Protein AF-0000000086115593 (afdb_homodimer)

Structure (mmCIF, N/CA/C/O backbone):
data_AF-0000000086115593-model_v1
#
loop_
_entity.id
_entity.type
_entity.pdbx_description
1 polymer 'C2 domain-containing protein'
#
loop_
_atom_site.group_PDB
_atom_site.id
_atom_site.type_symbol
_atom_site.label_atom_id
_atom_site.label_alt_id
_atom_site.label_comp_id
_atom_site.label_asym_id
_atom_site.label_entity_id
_atom_site.label_seq_id
_atom_site.pdbx_PDB_ins_code
_atom_site.Cartn_x
_atom_site.Cartn_y
_atom_site.Cartn_z
_atom_site.occupancy
_atom_site.B_iso_or_equiv
_atom_site.auth_seq_id
_atom_site.auth_comp_id
_atom_site.auth_asym_id
_atom_site.auth_atom_id
_atom_site.pdbx_PDB_model_num
ATOM 1 N N . MET A 1 1 ? -18.922 -6.711 40.844 1 23.38 1 MET A N 1
ATOM 2 C CA . MET A 1 1 ? -17.703 -7.141 40.188 1 23.38 1 MET A CA 1
ATOM 3 C C . MET A 1 1 ? -17.812 -6.977 38.688 1 23.38 1 MET A C 1
ATOM 5 O O . MET A 1 1 ? -18.375 -7.836 38 1 23.38 1 MET A O 1
ATOM 9 N N . ALA A 1 2 ? -18.094 -5.832 38.062 1 24.95 2 ALA A N 1
ATOM 10 C CA . ALA A 1 2 ? -18.672 -5.172 36.875 1 24.95 2 ALA A CA 1
ATOM 11 C C . ALA A 1 2 ? -17.828 -5.418 35.625 1 24.95 2 ALA A C 1
ATOM 13 O O . ALA A 1 2 ? -16.594 -5.395 35.719 1 24.95 2 ALA A O 1
ATOM 14 N N . GLU A 1 3 ? -18.312 -6.266 34.594 1 24.48 3 GLU A N 1
ATOM 15 C CA . GLU A 1 3 ? -18.016 -6.816 33.281 1 24.48 3 GLU A CA 1
ATOM 16 C C . GLU A 1 3 ? -17.469 -5.742 32.344 1 24.48 3 GLU A C 1
ATOM 18 O O . GLU A 1 3 ? -18.234 -4.938 31.797 1 24.48 3 GLU A O 1
ATOM 23 N N . ASN A 1 4 ? -16.422 -5.008 32.625 1 25.12 4 ASN A N 1
ATOM 24 C CA . ASN A 1 4 ? -15.68 -3.961 31.922 1 25.12 4 ASN A CA 1
ATOM 25 C C . ASN A 1 4 ? -15.227 -4.422 30.547 1 25.12 4 ASN A C 1
ATOM 27 O O . ASN A 1 4 ? -14.055 -4.73 30.344 1 25.12 4 ASN A O 1
ATOM 31 N N . GLY A 1 5 ? -15.742 -5.48 29.891 1 25.17 5 GLY A N 1
ATOM 32 C CA . GLY A 1 5 ? -15.344 -6.129 28.656 1 25.17 5 GLY A CA 1
ATOM 33 C C . GLY A 1 5 ? -15.234 -5.172 27.484 1 25.17 5 GLY A C 1
ATOM 34 O O . GLY A 1 5 ? -16.141 -5.098 26.641 1 25.17 5 GLY A O 1
ATOM 35 N N . LYS A 1 6 ? -14.867 -3.877 27.625 1 27.12 6 LYS A N 1
ATOM 36 C CA . LYS A 1 6 ? -14.742 -2.869 26.578 1 27.12 6 LYS A CA 1
ATOM 37 C C . LYS A 1 6 ? -13.984 -3.418 25.375 1 27.12 6 LYS A C 1
ATOM 39 O O . LYS A 1 6 ? -12.805 -3.75 25.484 1 27.12 6 LYS A O 1
ATOM 44 N N . LEU A 1 7 ? -14.531 -4.246 24.469 1 27.72 7 LEU A N 1
ATOM 45 C CA . LEU A 1 7 ? -14.188 -4.801 23.156 1 27.72 7 LEU A CA 1
ATOM 46 C C . LEU A 1 7 ? -13.422 -3.781 22.328 1 27.72 7 LEU A C 1
ATOM 48 O O . LEU A 1 7 ? -13.938 -2.701 22.031 1 27.72 7 LEU A O 1
ATOM 52 N N . LEU A 1 8 ? -12.227 -3.355 22.562 1 30.06 8 LEU A N 1
ATOM 53 C CA . LEU A 1 8 ? -11.211 -2.637 21.812 1 30.06 8 LEU A CA 1
ATOM 54 C C . LEU A 1 8 ? -11.336 -2.916 20.312 1 30.06 8 LEU A C 1
ATOM 56 O O . LEU A 1 8 ? -10.93 -3.979 19.844 1 30.06 8 LEU A O 1
ATOM 60 N N . GLY A 1 9 ? -12.383 -2.93 19.609 1 33.75 9 GLY A N 1
ATOM 61 C CA . GLY A 1 9 ? -12.734 -3.033 18.203 1 33.75 9 GLY A CA 1
ATOM 62 C C . GLY A 1 9 ? -11.719 -2.373 17.281 1 33.75 9 GLY A C 1
ATOM 63 O O . GLY A 1 9 ? -10.898 -1.568 17.719 1 33.75 9 GLY A O 1
ATOM 64 N N . SER A 1 10 ? -11.141 -2.988 16.156 1 38.97 10 SER A N 1
ATOM 65 C CA . SER A 1 10 ? -10.391 -2.365 15.07 1 38.97 10 SER A CA 1
ATOM 66 C C . SER A 1 10 ? -10.703 -0.875 14.969 1 38.97 10 SER A C 1
ATOM 68 O O . SER A 1 10 ? -11.875 -0.477 15.008 1 38.97 10 SER A O 1
ATOM 70 N N . SER A 1 11 ? -10.094 0.043 15.57 1 45.59 11 SER A N 1
ATOM 71 C CA . SER A 1 11 ? -10.297 1.48 15.414 1 45.59 11 SER A CA 1
ATOM 72 C C . SER A 1 11 ? -11.047 1.802 14.133 1 45.59 11 SER A C 1
ATOM 74 O O . SER A 1 11 ? -10.68 1.33 13.055 1 45.59 11 SER A O 1
ATOM 76 N N . SER A 1 12 ? -12.297 1.876 14.07 1 57.81 12 SER A N 1
ATOM 77 C CA . SER A 1 12 ? -13.297 2.135 13.047 1 57.81 12 SER A CA 1
ATOM 78 C C . SER A 1 12 ? -12.812 3.193 12.062 1 57.81 12 SER A C 1
ATOM 80 O O . SER A 1 12 ? -12.422 4.289 12.461 1 57.81 12 SER A O 1
ATOM 82 N N . GLU A 1 13 ? -11.93 2.766 11.062 1 82.38 13 GLU A N 1
ATOM 83 C CA . GLU A 1 13 ? -11.594 3.6 9.914 1 82.38 13 GLU A CA 1
ATOM 84 C C . GLU A 1 13 ? -12.844 4.148 9.242 1 82.38 13 GLU A C 1
ATOM 86 O O . GLU A 1 13 ? -13.078 3.893 8.055 1 82.38 13 GLU A O 1
ATOM 91 N N . LYS A 1 14 ? -13.586 4.879 10.148 1 88.19 14 LYS A N 1
ATOM 92 C CA . LYS A 1 14 ? -14.859 5.426 9.688 1 88.19 14 LYS A CA 1
ATOM 93 C C . LYS A 1 14 ? -14.68 6.227 8.406 1 88.19 14 LYS A C 1
ATOM 95 O O . LYS A 1 14 ? -15.523 6.164 7.504 1 88.19 14 LYS A O 1
ATOM 100 N N . TYR A 1 15 ? -13.617 6.934 8.391 1 93.81 15 TYR A N 1
ATOM 101 C CA . TYR A 1 15 ? -13.398 7.836 7.27 1 93.81 15 TYR A CA 1
ATOM 102 C C . TYR A 1 15 ? -12.297 7.312 6.348 1 93.81 15 TYR A C 1
ATOM 104 O O . TYR A 1 15 ? -11.82 8.031 5.465 1 93.81 15 TYR A O 1
ATOM 112 N N . GLY A 1 16 ? -11.891 6.082 6.59 1 96.25 16 GLY A N 1
ATOM 113 C CA . GLY A 1 16 ? -10.789 5.52 5.824 1 96.25 16 GLY A CA 1
ATOM 114 C C . GLY A 1 16 ? -9.438 5.727 6.477 1 96.25 16 GLY A C 1
ATOM 115 O O . GLY A 1 16 ? -9.359 6.133 7.637 1 96.25 16 GLY A O 1
ATOM 116 N N . ALA A 1 17 ? -8.453 5.324 5.758 1 97.31 17 ALA A N 1
ATOM 117 C CA . ALA A 1 17 ? -7.086 5.426 6.262 1 97.31 17 ALA A CA 1
ATOM 118 C C . ALA A 1 17 ? -6.098 5.676 5.129 1 97.31 17 ALA A C 1
ATOM 120 O O . ALA A 1 17 ? -6.383 5.367 3.969 1 97.31 17 ALA A O 1
ATOM 121 N N . ILE A 1 18 ? -5 6.266 5.48 1 97.88 18 ILE A N 1
ATOM 122 C CA . ILE A 1 18 ? -3.918 6.523 4.535 1 97.88 18 ILE A CA 1
ATOM 123 C C . ILE A 1 18 ? -2.658 5.785 4.977 1 97.88 18 ILE A C 1
ATOM 125 O O . ILE A 1 18 ? -2.352 5.73 6.172 1 97.88 18 ILE A O 1
ATOM 129 N N . THR A 1 19 ? -1.93 5.145 4.051 1 98 19 THR A N 1
ATOM 130 C CA . THR A 1 19 ? -0.687 4.434 4.328 1 98 19 THR A CA 1
ATOM 131 C C . THR A 1 19 ? 0.506 5.176 3.738 1 98 19 THR A C 1
ATOM 133 O O . THR A 1 19 ? 0.477 5.586 2.574 1 98 19 THR A O 1
ATOM 136 N N . ILE A 1 20 ? 1.551 5.359 4.562 1 97.88 20 ILE A N 1
ATOM 137 C CA . ILE A 1 20 ? 2.713 6.113 4.109 1 97.88 20 ILE A CA 1
ATOM 138 C C . ILE A 1 20 ? 3.99 5.445 4.613 1 97.88 20 ILE A C 1
ATOM 140 O O . ILE A 1 20 ? 3.941 4.582 5.492 1 97.88 20 ILE A O 1
ATOM 144 N N . LYS A 1 21 ? 5.078 5.723 4.012 1 96.31 21 LYS A N 1
ATOM 145 C CA . LYS A 1 21 ? 6.43 5.547 4.535 1 96.31 21 LYS A CA 1
ATOM 146 C C . LYS A 1 21 ? 7.133 6.891 4.711 1 96.31 21 LYS A C 1
ATOM 148 O O . LYS A 1 21 ? 6.98 7.789 3.877 1 96.31 21 LYS A O 1
ATOM 153 N N . ALA A 1 22 ? 7.844 7.031 5.816 1 96.69 22 ALA A N 1
ATOM 154 C CA . ALA A 1 22 ? 8.594 8.266 6.047 1 96.69 22 ALA A CA 1
ATOM 155 C C . ALA A 1 22 ? 9.914 7.984 6.746 1 96.69 22 ALA A C 1
ATOM 157 O O . ALA A 1 22 ? 9.984 7.133 7.637 1 96.69 22 ALA A O 1
ATOM 158 N N . ASP A 1 23 ? 10.984 8.688 6.273 1 95.69 23 ASP A N 1
ATOM 159 C CA . ASP A 1 23 ? 12.289 8.586 6.922 1 95.69 23 ASP A CA 1
ATOM 160 C C . ASP A 1 23 ? 13.109 9.852 6.699 1 95.69 23 ASP A C 1
ATOM 162 O O . ASP A 1 23 ? 12.82 10.641 5.801 1 95.69 23 ASP A O 1
ATOM 166 N N . TYR A 1 24 ? 14.039 10.039 7.617 1 96 24 TYR A N 1
ATOM 167 C CA . TYR A 1 24 ? 14.984 11.141 7.469 1 96 24 TYR A CA 1
ATOM 168 C C . TYR A 1 24 ? 16.312 10.648 6.895 1 96 24 TYR A C 1
ATOM 170 O O . TYR A 1 24 ? 16.875 9.672 7.391 1 96 24 TYR A O 1
ATOM 178 N N . ARG A 1 25 ? 16.641 11.32 5.871 1 92.5 25 ARG A N 1
ATOM 179 C CA . ARG A 1 25 ? 17.906 10.984 5.223 1 92.5 25 ARG A CA 1
ATOM 180 C C . ARG A 1 25 ? 19.016 11.961 5.633 1 92.5 25 ARG A C 1
ATOM 182 O O . ARG A 1 25 ? 19.172 13.016 5.016 1 92.5 25 ARG A O 1
ATOM 189 N N . LEU A 1 26 ? 19.781 11.539 6.52 1 91.62 26 LEU A N 1
ATOM 190 C CA . LEU A 1 26 ? 20.781 12.406 7.148 1 91.62 26 LEU A CA 1
ATOM 191 C C . LEU A 1 26 ? 21.781 12.922 6.121 1 91.62 26 LEU A C 1
ATOM 193 O O . LEU A 1 26 ? 22.125 14.102 6.113 1 91.62 26 LEU A O 1
ATOM 197 N N . ALA A 1 27 ? 22.188 11.977 5.293 1 90.25 27 ALA A N 1
ATOM 198 C CA . ALA A 1 27 ? 23.219 12.328 4.312 1 90.25 27 ALA A CA 1
ATOM 199 C C . ALA A 1 27 ? 22.719 13.43 3.375 1 90.25 27 ALA A C 1
ATOM 201 O O . ALA A 1 27 ? 23.5 14.289 2.953 1 90.25 27 ALA A O 1
ATOM 202 N N . GLU A 1 28 ? 21.484 13.43 3.102 1 93.25 28 GLU A N 1
ATOM 203 C CA . GLU A 1 28 ? 20.906 14.375 2.152 1 93.25 28 GLU A CA 1
ATOM 204 C C . GLU A 1 28 ? 20.188 15.516 2.875 1 93.25 28 GLU A C 1
ATOM 206 O O . GLU A 1 28 ? 19.75 16.484 2.244 1 93.25 28 GLU A O 1
ATOM 211 N N . GLN A 1 29 ? 20.141 15.391 4.148 1 93.19 29 GLN A N 1
ATOM 212 C CA . GLN A 1 29 ? 19.484 16.391 4.98 1 93.19 29 GLN A CA 1
ATOM 213 C C . GLN A 1 29 ? 18.062 16.688 4.477 1 93.19 29 GLN A C 1
ATOM 215 O O . GLN A 1 29 ? 17.719 17.844 4.234 1 93.19 29 GLN A O 1
ATOM 220 N N . LYS A 1 30 ? 17.266 15.602 4.395 1 96.81 30 LYS A N 1
ATOM 221 C CA . LYS A 1 30 ? 15.898 15.773 3.932 1 96.81 30 LYS A CA 1
ATOM 222 C C . LYS A 1 30 ? 14.969 14.75 4.57 1 96.81 30 LYS A C 1
ATOM 224 O O . LYS A 1 30 ? 15.406 13.664 4.957 1 96.81 30 LYS A O 1
ATOM 229 N N . LEU A 1 31 ? 13.75 15.141 4.707 1 96.81 31 LEU A N 1
ATOM 230 C CA . LEU A 1 31 ? 12.664 14.258 5.094 1 96.81 31 LEU A CA 1
ATOM 231 C C . LEU A 1 31 ? 11.961 13.688 3.861 1 96.81 31 LEU A C 1
ATOM 233 O O . LEU A 1 31 ? 11.492 14.438 3.006 1 96.81 31 LEU A O 1
ATOM 237 N N . ARG A 1 32 ? 12 12.383 3.797 1 96.88 32 ARG A N 1
ATOM 238 C CA . ARG A 1 32 ? 11.312 11.727 2.689 1 96.88 32 ARG A CA 1
ATOM 239 C C . ARG A 1 32 ? 9.977 11.148 3.139 1 96.88 32 ARG A C 1
ATOM 241 O O . ARG A 1 32 ? 9.906 10.438 4.141 1 96.88 32 ARG A O 1
ATOM 248 N N . VAL A 1 33 ? 8.906 11.531 2.406 1 97.88 33 VAL A N 1
ATOM 249 C CA . VAL A 1 33 ? 7.559 11.031 2.668 1 97.88 33 VAL A CA 1
ATOM 250 C C . VAL A 1 33 ? 7.012 10.344 1.423 1 97.88 33 VAL A C 1
ATOM 252 O O . VAL A 1 33 ? 6.895 10.961 0.362 1 97.88 33 VAL A O 1
ATOM 255 N N . GLU A 1 34 ? 6.723 9.078 1.515 1 97 34 GLU A N 1
ATOM 256 C CA . GLU A 1 34 ? 6.098 8.305 0.445 1 97 34 GLU A CA 1
ATOM 257 C C . GLU A 1 34 ? 4.625 8.039 0.744 1 97 34 GLU A C 1
ATOM 259 O O . GLU A 1 34 ? 4.293 7.406 1.75 1 97 34 GLU A O 1
ATOM 264 N N . ILE A 1 35 ? 3.746 8.625 -0.085 1 98.38 35 ILE A N 1
ATOM 265 C CA . ILE A 1 35 ? 2.322 8.312 0.002 1 98.38 35 ILE A CA 1
ATOM 266 C C . ILE A 1 35 ? 2.016 7.062 -0.818 1 98.38 35 ILE A C 1
ATOM 268 O O . ILE A 1 35 ? 2.125 7.074 -2.047 1 98.38 35 ILE A O 1
ATOM 272 N N . LEU A 1 36 ? 1.626 6.02 -0.13 1 97.44 36 LEU A N 1
ATOM 273 C CA . LEU A 1 36 ? 1.451 4.75 -0.823 1 97.44 36 LEU A CA 1
ATOM 274 C C . LEU A 1 36 ? 0.02 4.598 -1.328 1 97.44 36 LEU A C 1
ATOM 276 O O . LEU A 1 36 ? -0.205 4.441 -2.529 1 97.44 36 LEU A O 1
ATOM 280 N N . ASN A 1 37 ? -0.894 4.684 -0.441 1 97.44 37 ASN A N 1
ATOM 281 C CA . ASN A 1 37 ? -2.293 4.473 -0.797 1 97.44 37 ASN A CA 1
ATOM 282 C C . ASN A 1 37 ? -3.23 4.98 0.295 1 97.44 37 ASN A C 1
ATOM 284 O O . ASN A 1 37 ? -2.777 5.449 1.34 1 97.44 37 ASN A O 1
ATOM 288 N N . ALA A 1 38 ? -4.52 4.949 0.025 1 97.69 38 ALA A N 1
ATOM 289 C CA . ALA A 1 38 ? -5.602 5.074 0.996 1 97.69 38 ALA A CA 1
ATOM 290 C C . ALA A 1 38 ? -6.641 3.971 0.804 1 97.69 38 ALA A C 1
ATOM 292 O O . ALA A 1 38 ? -6.676 3.32 -0.242 1 97.69 38 ALA A O 1
ATOM 293 N N . VAL A 1 39 ? -7.402 3.799 1.9 1 95.81 39 VAL A N 1
ATOM 294 C CA . VAL A 1 39 ? -8.375 2.713 1.831 1 95.81 39 VAL A CA 1
ATOM 295 C C . VAL A 1 39 ? -9.695 3.162 2.445 1 95.81 39 VAL A C 1
ATOM 297 O O . VAL A 1 39 ? -9.711 3.92 3.42 1 95.81 39 VAL A O 1
ATOM 300 N N . ASN A 1 40 ? -10.781 2.695 1.831 1 94.94 40 ASN A N 1
ATOM 301 C CA . ASN A 1 40 ? -12.133 2.859 2.344 1 94.94 40 ASN A CA 1
ATOM 302 C C . ASN A 1 40 ? -12.492 4.332 2.531 1 94.94 40 ASN A C 1
ATOM 304 O O . ASN A 1 40 ? -13.016 4.719 3.574 1 94.94 40 ASN A O 1
ATOM 308 N N . LEU A 1 41 ? -12.133 5.105 1.539 1 95.94 41 LEU A N 1
ATOM 309 C CA . LEU A 1 41 ? -12.531 6.508 1.579 1 95.94 41 LEU A CA 1
ATOM 310 C C . LEU A 1 41 ? -14.031 6.652 1.364 1 95.94 41 LEU A C 1
ATOM 312 O O . LEU A 1 41 ? -14.68 5.75 0.829 1 95.94 41 LEU A O 1
ATOM 316 N N . LEU A 1 42 ? -14.555 7.75 1.806 1 94.75 42 LEU A N 1
ATOM 317 C CA . LEU A 1 42 ? -15.984 7.996 1.657 1 94.75 42 LEU A CA 1
ATOM 318 C C . LEU A 1 42 ? -16.328 8.344 0.213 1 94.75 42 LEU A C 1
ATOM 320 O O . LEU A 1 42 ? -15.578 9.062 -0.452 1 94.75 42 LEU A O 1
ATOM 324 N N . PRO A 1 43 ? -17.484 7.781 -0.3 1 95 43 PRO A N 1
ATOM 325 C CA . PRO A 1 43 ? -18 8.227 -1.601 1 95 43 PRO A CA 1
ATOM 326 C C . PRO A 1 43 ? -18.641 9.609 -1.54 1 95 43 PRO A C 1
ATOM 328 O O . PRO A 1 43 ? -19.781 9.742 -1.12 1 95 43 PRO A O 1
ATOM 331 N N . LEU A 1 44 ? -17.891 10.609 -2.033 1 92.62 44 LEU A N 1
ATOM 332 C CA . LEU A 1 44 ? -18.375 11.977 -1.879 1 92.62 44 LEU A CA 1
ATOM 333 C C . LEU A 1 44 ? -18.938 12.508 -3.193 1 92.62 44 LEU A C 1
ATOM 335 O O . LEU A 1 44 ? -19.375 13.664 -3.268 1 92.62 44 LEU A O 1
ATOM 339 N N . ASP A 1 45 ? -18.875 11.656 -4.215 1 89.88 45 ASP A N 1
ATOM 340 C CA . ASP A 1 45 ? -19.469 12.016 -5.5 1 89.88 45 ASP A CA 1
ATOM 341 C C . ASP A 1 45 ? -20.812 11.312 -5.703 1 89.88 45 ASP A C 1
ATOM 343 O O . ASP A 1 45 ? -21.078 10.273 -5.082 1 89.88 45 ASP A O 1
ATOM 347 N N . SER A 1 46 ? -21.531 11.805 -6.566 1 89.31 46 SER A N 1
ATOM 348 C CA . SER A 1 46 ? -22.844 11.25 -6.848 1 89.31 46 SER A CA 1
ATOM 349 C C . SER A 1 46 ? -22.75 9.867 -7.477 1 89.31 46 SER A C 1
ATOM 351 O O . SER A 1 46 ? -23.672 9.055 -7.371 1 89.31 46 SER A O 1
ATOM 353 N N . ASN A 1 47 ? -21.719 9.641 -8.156 1 89.56 47 ASN A N 1
ATOM 354 C CA . ASN A 1 47 ? -21.562 8.344 -8.812 1 89.56 47 ASN A CA 1
ATOM 355 C C . ASN A 1 47 ? -21.156 7.258 -7.82 1 89.56 47 ASN A C 1
ATOM 357 O O . ASN A 1 47 ? -20.875 6.125 -8.211 1 89.56 47 ASN A O 1
ATOM 361 N N . GLY A 1 48 ? -21.094 7.602 -6.512 1 91.62 48 GLY A N 1
ATOM 362 C CA . GLY A 1 48 ? -20.766 6.621 -5.492 1 91.62 48 GLY A CA 1
ATOM 363 C C . GLY A 1 48 ? -19.266 6.422 -5.32 1 91.62 48 GLY A C 1
ATOM 364 O O . GLY A 1 48 ? -18.828 5.398 -4.789 1 91.62 48 GLY A O 1
ATOM 365 N N . SER A 1 49 ? -18.516 7.32 -5.824 1 94.38 49 SER A N 1
ATOM 366 C CA . SER A 1 49 ? -17.062 7.27 -5.711 1 94.38 49 SER A CA 1
ATOM 367 C C . SER A 1 49 ? -16.5 8.602 -5.211 1 94.38 49 SER A C 1
ATOM 369 O O . SER A 1 49 ? -17.188 9.328 -4.48 1 94.38 49 SER A O 1
ATOM 371 N N . SER A 1 50 ? -15.234 8.828 -5.398 1 95.56 50 SER A N 1
ATOM 372 C CA . SER A 1 50 ? -14.523 10.055 -5.051 1 95.56 50 SER A CA 1
ATOM 373 C C . SER A 1 50 ? -13.352 10.297 -5.996 1 95.56 50 SER A C 1
ATOM 375 O O . SER A 1 50 ? -12.992 9.422 -6.785 1 95.56 50 SER A O 1
ATOM 377 N N . ASP A 1 51 ? -12.82 11.469 -6.031 1 97.31 51 ASP A N 1
ATOM 378 C CA . ASP A 1 51 ? -11.586 11.844 -6.719 1 97.31 51 ASP A CA 1
ATOM 379 C C . ASP A 1 51 ? -10.547 12.359 -5.727 1 97.31 51 ASP A C 1
ATOM 381 O O . ASP A 1 51 ? -10.188 13.539 -5.75 1 97.31 51 ASP A O 1
ATOM 385 N N . PRO A 1 52 ? -10.062 11.492 -4.891 1 98.25 52 PRO A N 1
ATOM 386 C CA . PRO A 1 52 ? -9.266 11.922 -3.736 1 98.25 52 PRO A CA 1
ATOM 387 C C . PRO A 1 52 ? -7.848 12.336 -4.117 1 98.25 52 PRO A C 1
ATOM 389 O O . PRO A 1 52 ? -7.25 11.75 -5.027 1 98.25 52 PRO A O 1
ATOM 392 N N . PHE A 1 53 ? -7.305 13.281 -3.438 1 98.62 53 PHE A N 1
ATOM 393 C CA . PHE A 1 53 ? -5.891 13.633 -3.408 1 98.62 53 PHE A CA 1
ATOM 394 C C . PHE A 1 53 ? -5.453 14.008 -1.996 1 98.62 53 PHE A C 1
ATOM 396 O O . PHE A 1 53 ? -6.289 14.297 -1.137 1 98.62 53 PHE A O 1
ATOM 403 N N . VAL A 1 54 ? -4.184 13.953 -1.784 1 98.69 54 VAL A N 1
ATOM 404 C CA . VAL A 1 54 ? -3.637 14.141 -0.444 1 98.69 54 VAL A CA 1
ATOM 405 C C . VAL A 1 54 ? -2.742 15.375 -0.42 1 98.69 54 VAL A C 1
ATOM 407 O O . VAL A 1 54 ? -1.824 15.5 -1.233 1 98.69 54 VAL A O 1
ATOM 410 N N . LEU A 1 55 ? -3.055 16.234 0.466 1 98.25 55 LEU A N 1
ATOM 411 C CA . LEU A 1 55 ? -2.146 17.328 0.77 1 98.25 55 LEU A CA 1
ATOM 412 C C . LEU A 1 55 ? -1.176 16.953 1.881 1 98.25 55 LEU A C 1
ATOM 414 O O . LEU A 1 55 ? -1.583 16.375 2.896 1 98.25 55 LEU A O 1
ATOM 418 N N . VAL A 1 56 ? 0.074 17.25 1.697 1 98.56 56 VAL A N 1
ATOM 419 C CA . VAL A 1 56 ? 1.132 16.922 2.645 1 98.56 56 VAL A CA 1
ATOM 420 C C . VAL A 1 56 ? 1.771 18.188 3.184 1 98.56 56 VAL A C 1
ATOM 422 O O . VAL A 1 56 ? 2.359 18.969 2.424 1 98.56 56 VAL A O 1
ATOM 425 N N . ASN A 1 57 ? 1.649 18.359 4.465 1 97.56 57 ASN A N 1
ATOM 426 C CA . ASN A 1 57 ? 2.213 19.531 5.133 1 97.56 57 ASN A CA 1
ATOM 427 C C . ASN A 1 57 ? 3.105 19.125 6.305 1 97.56 57 ASN A C 1
ATOM 429 O O . ASN A 1 57 ? 2.896 18.078 6.922 1 97.56 57 ASN A O 1
ATOM 433 N N . LEU A 1 58 ? 4.066 19.938 6.527 1 97.75 58 LEU A N 1
ATOM 434 C CA . LEU A 1 58 ? 4.82 19.844 7.773 1 97.75 58 LEU A CA 1
ATOM 435 C C . LEU A 1 58 ? 4.363 20.906 8.766 1 97.75 58 LEU A C 1
ATOM 437 O O . LEU A 1 58 ? 4.18 22.062 8.406 1 97.75 58 LEU A O 1
ATOM 441 N N . GLU A 1 59 ? 4.125 20.438 9.914 1 94.94 59 GLU A N 1
ATOM 442 C CA . GLU A 1 59 ? 3.641 21.312 10.977 1 94.94 59 GLU A CA 1
ATOM 443 C C . GLU A 1 59 ? 4.477 21.156 12.242 1 94.94 59 GLU A C 1
ATOM 445 O O . GLU A 1 59 ? 5.055 20.094 12.484 1 94.94 59 GLU A O 1
ATOM 450 N N . PRO A 1 60 ? 4.586 22.219 13.086 1 94.81 60 PRO A N 1
ATOM 451 C CA . PRO A 1 60 ? 3.934 23.516 12.914 1 94.81 60 PRO A CA 1
ATOM 452 C C . PRO A 1 60 ? 4.703 24.438 11.977 1 94.81 60 PRO A C 1
ATOM 454 O O . PRO A 1 60 ? 5.898 24.234 11.75 1 94.81 60 PRO A O 1
ATOM 457 N N . LYS A 1 61 ? 4.07 25.453 11.492 1 92.81 61 LYS A N 1
ATOM 458 C CA . LYS A 1 61 ? 4.668 26.328 10.484 1 92.81 61 LYS A CA 1
ATOM 459 C C . LYS A 1 61 ? 5.859 27.078 11.055 1 92.81 61 LYS A C 1
ATOM 461 O O . LYS A 1 61 ? 6.82 27.359 10.336 1 92.81 61 LYS A O 1
ATOM 466 N N . HIS A 1 62 ? 5.855 27.375 12.344 1 92.69 62 HIS A N 1
ATOM 467 C CA . HIS A 1 62 ? 6.984 28.125 12.891 1 92.69 62 HIS A CA 1
ATOM 468 C C . HIS A 1 62 ? 8.242 27.266 12.922 1 92.69 62 HIS A C 1
ATOM 470 O O . HIS A 1 62 ? 9.359 27.797 12.867 1 92.69 62 HIS A O 1
ATOM 476 N N . THR A 1 63 ? 8.086 25.969 13.07 1 95.19 63 THR A N 1
ATOM 477 C CA . THR A 1 63 ? 9.211 25.047 13.008 1 95.19 63 THR A CA 1
ATOM 478 C C . THR A 1 63 ? 9.641 24.812 11.562 1 95.19 63 THR A C 1
ATOM 480 O O . THR A 1 63 ? 10.82 24.594 11.289 1 95.19 63 THR A O 1
ATOM 483 N N . PHE A 1 64 ? 8.617 24.953 10.633 1 96.56 64 PHE A N 1
ATOM 484 C CA . PHE A 1 64 ? 8.867 24.719 9.219 1 96.56 64 PHE A CA 1
ATOM 485 C C . PHE A 1 64 ? 8.43 25.922 8.383 1 96.56 64 PHE A C 1
ATOM 487 O O . PHE A 1 64 ? 7.633 25.781 7.453 1 96.56 64 PHE A O 1
ATOM 494 N N . PRO A 1 65 ? 9.008 27.078 8.602 1 93.19 65 PRO A N 1
ATOM 495 C CA . PRO A 1 65 ? 8.5 28.312 7.996 1 93.19 65 PRO A CA 1
ATOM 496 C C . PRO A 1 65 ? 8.68 28.344 6.48 1 93.19 65 PRO A C 1
ATOM 498 O O . PRO A 1 65 ? 7.852 28.922 5.766 1 93.19 65 PRO A O 1
ATOM 501 N N . ALA A 1 66 ? 9.648 27.719 5.871 1 93.25 66 ALA A N 1
ATOM 502 C CA . ALA A 1 66 ? 9.93 27.828 4.445 1 93.25 66 ALA A CA 1
ATOM 503 C C . ALA A 1 66 ? 9.523 26.562 3.703 1 93.25 66 ALA A C 1
ATOM 505 O O . ALA A 1 66 ? 9.93 26.344 2.559 1 93.25 66 ALA A O 1
ATOM 506 N N . VAL A 1 67 ? 8.664 25.797 4.324 1 95.81 67 VAL A N 1
ATOM 507 C CA . VAL A 1 67 ? 8.32 24.531 3.684 1 95.81 67 VAL A CA 1
ATOM 508 C C . VAL A 1 67 ? 6.914 24.609 3.094 1 95.81 67 VAL A C 1
ATOM 510 O O . VAL A 1 67 ? 5.941 24.812 3.822 1 95.81 67 VAL A O 1
ATOM 513 N N . GLU A 1 68 ? 6.84 24.469 1.803 1 95.94 68 GLU A N 1
ATOM 514 C CA . GLU A 1 68 ? 5.559 24.5 1.104 1 95.94 68 GLU A CA 1
ATOM 515 C C . GLU A 1 68 ? 4.871 23.141 1.151 1 95.94 68 GLU A C 1
ATOM 517 O O . GLU A 1 68 ? 5.539 22.109 1.142 1 95.94 68 GLU A O 1
ATOM 522 N N . ALA A 1 69 ? 3.539 23.234 1.119 1 95.75 69 ALA A N 1
ATOM 523 C CA . ALA A 1 69 ? 2.744 22 1.048 1 95.75 69 ALA A CA 1
ATOM 524 C C . ALA A 1 69 ? 2.936 21.312 -0.293 1 95.75 69 ALA A C 1
ATOM 526 O O . ALA A 1 69 ? 3.215 21.953 -1.305 1 95.75 69 ALA A O 1
ATOM 527 N N . ARG A 1 70 ? 2.844 20 -0.298 1 98.12 70 ARG A N 1
ATOM 528 C CA . ARG A 1 70 ? 2.875 19.188 -1.503 1 98.12 70 ARG A CA 1
ATOM 529 C C . ARG A 1 70 ? 1.562 18.422 -1.687 1 98.12 70 ARG A C 1
ATOM 531 O O . ARG A 1 70 ? 0.833 18.203 -0.72 1 98.12 70 ARG A O 1
ATOM 538 N N . SER A 1 71 ? 1.25 18.125 -2.893 1 98.25 71 SER A N 1
ATOM 539 C CA . SER A 1 71 ? 0.004 17.422 -3.166 1 98.25 71 SER A CA 1
ATOM 540 C C . SER A 1 71 ? 0.235 16.234 -4.086 1 98.25 71 SER A C 1
ATOM 542 O O . SER A 1 71 ? 1.026 16.312 -5.027 1 98.25 71 SER A O 1
ATOM 544 N N . THR A 1 72 ? -0.483 15.141 -3.852 1 98.44 72 THR A N 1
ATOM 545 C CA . THR A 1 72 ? -0.49 14.023 -4.789 1 98.44 72 THR A CA 1
ATOM 546 C C . THR A 1 72 ? -1.351 14.352 -6.008 1 98.44 72 THR A C 1
ATOM 548 O O . THR A 1 72 ? -2.061 15.359 -6.023 1 98.44 72 THR A O 1
ATOM 551 N N . GLN A 1 73 ? -1.231 13.5 -6.977 1 97.94 73 GLN A N 1
ATOM 552 C CA . GLN A 1 73 ? -2.18 13.539 -8.086 1 97.94 73 GLN A CA 1
ATOM 553 C C . GLN A 1 73 ? -3.592 13.211 -7.609 1 97.94 73 GLN A C 1
ATOM 555 O O . GLN A 1 73 ? -3.771 12.523 -6.605 1 97.94 73 GLN A O 1
ATOM 560 N N . ILE A 1 74 ? -4.504 13.711 -8.375 1 97.75 74 ILE A N 1
ATOM 561 C CA . ILE A 1 74 ? -5.906 13.375 -8.148 1 97.75 74 ILE A CA 1
ATOM 562 C C . ILE A 1 74 ? -6.199 11.977 -8.711 1 97.75 74 ILE A C 1
ATOM 564 O O . ILE A 1 74 ? -5.867 11.688 -9.859 1 97.75 74 ILE A O 1
ATOM 568 N N . LYS A 1 75 ? -6.715 11.102 -7.902 1 97.69 75 LYS A N 1
ATOM 569 C CA . LYS A 1 75 ? -7.129 9.781 -8.375 1 97.69 75 LYS A CA 1
ATOM 570 C C . LYS A 1 75 ? -8.625 9.758 -8.695 1 97.69 75 LYS A C 1
ATOM 572 O O . LYS A 1 75 ? -9.453 9.781 -7.785 1 97.69 75 LYS A O 1
ATOM 577 N N . LYS A 1 76 ? -8.914 9.664 -9.953 1 95.88 76 LYS A N 1
ATOM 578 C CA . LYS A 1 76 ? -10.305 9.805 -10.398 1 95.88 76 LYS A CA 1
ATOM 579 C C . LYS A 1 76 ? -11.117 8.562 -10.055 1 95.88 76 LYS A C 1
ATOM 581 O O . LYS A 1 76 ? -10.68 7.438 -10.289 1 95.88 76 LYS A O 1
ATOM 586 N N . ASN A 1 77 ? -12.289 8.773 -9.477 1 95.38 77 ASN A N 1
ATOM 587 C CA . ASN A 1 77 ? -13.281 7.738 -9.203 1 95.38 77 ASN A CA 1
ATOM 588 C C . ASN A 1 77 ? -12.672 6.574 -8.422 1 95.38 77 ASN A C 1
ATOM 590 O O . ASN A 1 77 ? -12.805 5.414 -8.82 1 95.38 77 ASN A O 1
ATOM 594 N N . GLU A 1 78 ? -12.016 6.977 -7.301 1 94.88 78 GLU A N 1
ATOM 595 C CA . GLU A 1 78 ? -11.312 5.969 -6.516 1 94.88 78 GLU A CA 1
ATOM 596 C C . GLU A 1 78 ? -11.625 6.109 -5.027 1 94.88 78 GLU A C 1
ATOM 598 O O . GLU A 1 78 ? -11.508 7.199 -4.465 1 94.88 78 GLU A O 1
ATOM 603 N N . LEU A 1 79 ? -11.992 4.965 -4.41 1 95.19 79 LEU A N 1
ATOM 604 C CA . LEU A 1 79 ? -12.18 4.961 -2.963 1 95.19 79 LEU A CA 1
ATOM 605 C C . LEU A 1 79 ? -11 4.285 -2.268 1 95.19 79 LEU A C 1
ATOM 607 O O . LEU A 1 79 ? -10.875 4.359 -1.043 1 95.19 79 LEU A O 1
ATOM 611 N N . ASN A 1 80 ? -10.156 3.547 -2.992 1 95.56 80 ASN A N 1
ATOM 612 C CA . ASN A 1 80 ? -8.922 2.902 -2.551 1 95.56 80 ASN A CA 1
ATOM 613 C C . ASN A 1 80 ? -7.742 3.275 -3.443 1 95.56 80 ASN A C 1
ATOM 615 O O . ASN A 1 80 ? -7.098 2.402 -4.023 1 95.56 80 ASN A O 1
ATOM 619 N N . PRO A 1 81 ? -7.422 4.539 -3.482 1 97.25 81 PRO A N 1
ATOM 620 C CA . PRO A 1 81 ? -6.418 5.004 -4.441 1 97.25 81 PRO A CA 1
ATOM 621 C C . PRO A 1 81 ? -5.016 4.492 -4.121 1 97.25 81 PRO A C 1
ATOM 623 O O . PRO A 1 81 ? -4.652 4.371 -2.949 1 97.25 81 PRO A O 1
ATOM 626 N N . LEU A 1 82 ? -4.266 4.223 -5.164 1 96.88 82 LEU A N 1
ATOM 627 C CA . LEU A 1 82 ? -2.822 4.023 -5.102 1 96.88 82 LEU A CA 1
ATOM 628 C C . LEU A 1 82 ? -2.082 5.262 -5.598 1 96.88 82 LEU A C 1
ATOM 630 O O . LEU A 1 82 ? -2.246 5.672 -6.75 1 96.88 82 LEU A O 1
ATOM 634 N N . TYR A 1 83 ? -1.316 5.875 -4.805 1 97.31 83 TYR A N 1
ATOM 635 C CA . TYR A 1 83 ? -0.63 7.098 -5.211 1 97.31 83 TYR A CA 1
ATOM 636 C C . TYR A 1 83 ? 0.795 6.801 -5.66 1 97.31 83 TYR A C 1
ATOM 638 O O . TYR A 1 83 ? 1.206 7.207 -6.75 1 97.31 83 TYR A O 1
ATOM 646 N N . ASP A 1 84 ? 1.449 6.027 -4.742 1 95.38 84 ASP A N 1
ATOM 647 C CA . ASP A 1 84 ? 2.852 5.719 -4.996 1 95.38 84 ASP A CA 1
ATOM 648 C C . ASP A 1 84 ? 3.637 6.98 -5.352 1 95.38 84 ASP A C 1
ATOM 650 O O . ASP A 1 84 ? 4.328 7.02 -6.371 1 95.38 84 ASP A O 1
ATOM 654 N N . GLU A 1 85 ? 3.537 7.98 -4.621 1 97.12 85 GLU A N 1
ATOM 655 C CA . GLU A 1 85 ? 4.215 9.258 -4.844 1 97.12 85 GLU A CA 1
ATOM 656 C C . GLU A 1 85 ? 5.137 9.594 -3.676 1 97.12 85 GLU A C 1
ATOM 658 O O . GLU A 1 85 ? 4.789 9.367 -2.516 1 97.12 85 GLU A O 1
ATOM 663 N N . THR A 1 86 ? 6.262 10.156 -4.016 1 96.81 86 THR A N 1
ATOM 664 C CA . THR A 1 86 ? 7.289 10.469 -3.031 1 96.81 86 THR A CA 1
ATOM 665 C C . THR A 1 86 ? 7.59 11.969 -3.016 1 96.81 86 THR A C 1
ATOM 667 O O . THR A 1 86 ? 7.688 12.594 -4.07 1 96.81 86 THR A O 1
ATOM 670 N N . PHE A 1 87 ? 7.719 12.508 -1.835 1 98 87 PHE A N 1
ATOM 671 C CA . PHE A 1 87 ? 8.031 13.914 -1.635 1 98 87 PHE A CA 1
ATOM 672 C C . PHE A 1 87 ? 9.242 14.07 -0.723 1 98 87 PHE A C 1
ATOM 674 O O . PHE A 1 87 ? 9.328 13.43 0.322 1 98 87 PHE A O 1
ATOM 681 N N . ASP A 1 88 ? 10.094 14.914 -1.13 1 97.31 88 ASP A N 1
ATOM 682 C CA . ASP A 1 88 ? 11.258 15.258 -0.316 1 97.31 88 ASP A CA 1
ATOM 683 C C . ASP A 1 88 ? 11.141 16.688 0.227 1 97.31 88 ASP A C 1
ATOM 685 O O . ASP A 1 88 ? 10.875 17.625 -0.527 1 97.31 88 ASP A O 1
ATOM 689 N N . PHE A 1 89 ? 11.336 16.781 1.476 1 98.19 89 PHE A N 1
ATOM 690 C CA . PHE A 1 89 ? 11.359 18.094 2.121 1 98.19 89 PHE A CA 1
ATOM 691 C C . PHE A 1 89 ? 12.75 18.406 2.646 1 98.19 89 PHE A C 1
ATOM 693 O O . PHE A 1 89 ? 13.32 17.641 3.42 1 98.19 89 PHE A O 1
ATOM 700 N N . LEU A 1 90 ? 13.18 19.547 2.221 1 97.5 90 LEU A N 1
ATOM 701 C CA . LEU A 1 90 ? 14.5 19.984 2.672 1 97.5 90 LEU A CA 1
ATOM 702 C C . LEU A 1 90 ? 14.422 20.641 4.043 1 97.5 90 LEU A C 1
ATOM 704 O O . LEU A 1 90 ? 14.242 21.859 4.141 1 97.5 90 LEU A O 1
ATOM 708 N N . VAL A 1 91 ? 14.578 19.859 5.094 1 97.56 91 VAL A N 1
ATOM 709 C CA . VAL A 1 91 ? 14.484 20.328 6.473 1 97.56 91 VAL A CA 1
ATOM 710 C C . VAL A 1 91 ? 15.609 19.719 7.305 1 97.56 91 VAL A C 1
ATOM 712 O O . VAL A 1 91 ? 16.156 18.672 6.949 1 97.56 91 VAL A O 1
ATOM 715 N N . THR A 1 92 ? 15.922 20.328 8.383 1 95.69 92 THR A N 1
ATOM 716 C CA . THR A 1 92 ? 17.031 19.875 9.211 1 95.69 92 THR A CA 1
ATOM 717 C C . THR A 1 92 ? 16.562 18.812 10.211 1 95.69 92 THR A C 1
ATOM 719 O O . THR A 1 92 ? 15.383 18.734 10.523 1 95.69 92 THR A O 1
ATOM 722 N N . ARG A 1 93 ? 17.547 18.109 10.648 1 95.06 93 ARG A N 1
ATOM 723 C CA . ARG A 1 93 ? 17.297 17.109 11.688 1 95.06 93 ARG A CA 1
ATOM 724 C C . ARG A 1 93 ? 16.719 17.766 12.938 1 95.06 93 ARG A C 1
ATOM 726 O O . ARG A 1 93 ? 15.812 17.219 13.57 1 95.06 93 A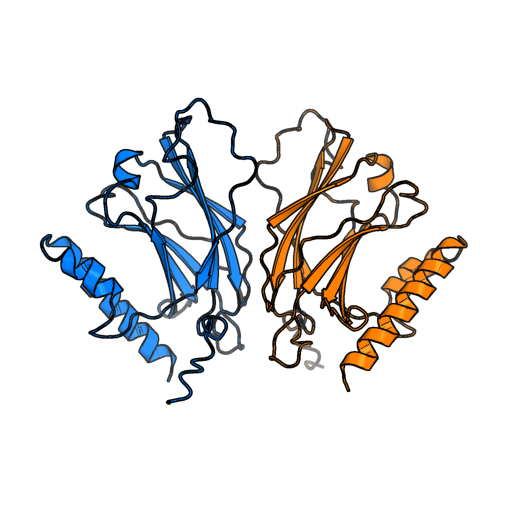RG A O 1
ATOM 733 N N . ASP A 1 94 ? 17.219 18.906 13.289 1 95.25 94 ASP A N 1
ATOM 734 C CA . ASP A 1 94 ? 16.734 19.625 14.469 1 95.25 94 ASP A CA 1
ATOM 735 C C . ASP A 1 94 ? 15.266 20 14.328 1 95.25 94 ASP A C 1
ATOM 737 O O . ASP A 1 94 ? 14.508 19.938 15.297 1 95.25 94 ASP A O 1
ATOM 741 N N . GLN A 1 95 ? 14.875 20.438 13.203 1 96.69 95 GLN A N 1
ATOM 742 C CA . GLN A 1 95 ? 13.469 20.734 12.953 1 96.69 95 GLN A CA 1
ATOM 743 C C . GLN A 1 95 ? 12.594 19.5 13.164 1 96.69 95 GLN A C 1
ATOM 745 O O . GLN A 1 95 ? 11.531 19.594 13.781 1 96.69 95 GLN A O 1
ATOM 750 N N . CYS A 1 96 ? 13.078 18.406 12.672 1 96.56 96 CYS A N 1
ATOM 751 C CA . CYS A 1 96 ? 12.32 17.156 12.773 1 96.56 96 CYS A CA 1
ATOM 752 C C . CYS A 1 96 ? 12.227 16.688 14.219 1 96.56 96 CYS A C 1
ATOM 754 O O . CYS A 1 96 ? 11.234 16.062 14.609 1 96.56 96 CYS A O 1
ATOM 756 N N . ARG A 1 97 ? 13.117 17.031 14.984 1 94.88 97 ARG A N 1
ATOM 757 C CA . ARG A 1 97 ? 13.156 16.578 16.375 1 94.88 97 ARG A CA 1
ATOM 758 C C . ARG A 1 97 ? 12.438 17.562 17.297 1 94.88 97 ARG A C 1
ATOM 760 O O . ARG A 1 97 ? 12.258 17.281 18.484 1 94.88 97 ARG A O 1
ATOM 767 N N . ALA A 1 98 ? 12.055 18.641 16.734 1 94.56 98 ALA A N 1
ATOM 768 C CA . ALA A 1 98 ? 11.367 19.641 17.547 1 94.56 98 ALA A CA 1
ATOM 769 C C . ALA A 1 98 ? 10.055 19.094 18.109 1 94.56 98 ALA A C 1
ATOM 771 O O . ALA A 1 98 ? 9.352 18.344 17.422 1 94.56 98 ALA A O 1
ATOM 772 N N . PRO A 1 99 ? 9.789 19.469 19.328 1 91.81 99 PRO A N 1
ATOM 773 C CA . PRO A 1 99 ? 8.523 19.016 19.906 1 91.81 99 PRO A CA 1
ATOM 774 C C . PRO A 1 99 ? 7.316 19.391 19.047 1 91.81 99 PRO A C 1
ATOM 776 O O . PRO A 1 99 ? 7.191 20.547 18.625 1 91.81 99 PRO A O 1
ATOM 779 N N . GLY A 1 100 ? 6.48 18.406 18.781 1 92.69 100 GLY A N 1
ATOM 780 C CA . GLY A 1 100 ? 5.246 18.656 18.062 1 92.69 100 GLY A CA 1
ATOM 781 C C . GLY A 1 100 ? 5.414 18.578 16.547 1 92.69 100 GLY A C 1
ATOM 782 O O . GLY A 1 100 ? 4.434 18.641 15.805 1 92.69 100 GLY A O 1
ATOM 783 N N . ALA A 1 101 ? 6.66 18.469 16.094 1 95.69 101 ALA A N 1
ATOM 784 C CA . ALA A 1 101 ? 6.887 18.359 14.648 1 95.69 101 ALA A CA 1
ATOM 785 C C . ALA A 1 101 ? 6.176 17.141 14.078 1 95.69 101 ALA A C 1
ATOM 787 O O . ALA A 1 101 ? 6.266 16.047 14.633 1 95.69 101 ALA A O 1
ATOM 788 N N . CYS A 1 102 ? 5.434 17.391 12.977 1 96.75 102 CYS A N 1
ATOM 789 C CA . CYS A 1 102 ? 4.668 16.281 12.43 1 96.75 102 CYS A CA 1
ATOM 790 C C . CYS A 1 102 ? 4.359 16.5 10.953 1 96.75 102 CYS A C 1
ATOM 792 O O . CYS A 1 102 ? 4.504 17.625 10.445 1 96.75 102 CYS A O 1
ATOM 794 N N . ILE A 1 103 ? 4.082 15.445 10.305 1 97.75 103 ILE A N 1
ATOM 795 C CA . ILE A 1 103 ? 3.473 15.469 8.977 1 97.75 103 ILE A CA 1
ATOM 796 C C . ILE A 1 103 ? 1.954 15.547 9.109 1 97.75 103 ILE A C 1
ATOM 798 O O . ILE A 1 103 ? 1.341 14.75 9.82 1 97.75 103 ILE A O 1
ATOM 802 N N . LEU A 1 104 ? 1.372 16.5 8.539 1 97 104 LEU A N 1
ATOM 803 C CA . LEU A 1 104 ? -0.079 16.594 8.43 1 97 104 LEU A CA 1
ATOM 804 C C . LEU A 1 104 ? -0.551 16.172 7.043 1 97 104 LEU A C 1
ATOM 806 O O . LEU A 1 104 ? -0.16 16.766 6.039 1 97 104 LEU A O 1
ATOM 810 N N . LEU A 1 105 ? -1.355 15.156 7.031 1 98 105 LEU A N 1
ATOM 811 C CA . LEU A 1 105 ? -1.96 14.672 5.793 1 98 105 LEU A CA 1
ATOM 812 C C . LEU A 1 105 ? -3.443 15.023 5.742 1 98 105 LEU A C 1
ATOM 814 O O . LEU A 1 105 ? -4.188 14.734 6.68 1 98 105 LEU A O 1
ATOM 818 N N . THR A 1 106 ? -3.824 15.656 4.684 1 97.12 106 THR A N 1
ATOM 819 C CA . THR A 1 106 ? -5.234 15.984 4.5 1 97.12 106 THR A CA 1
ATOM 820 C C . THR A 1 106 ? -5.75 15.422 3.176 1 97.12 106 THR A C 1
ATOM 822 O O . THR A 1 106 ? -5.164 15.672 2.121 1 97.12 106 THR A O 1
ATOM 825 N N . VAL A 1 107 ? -6.805 14.656 3.264 1 97.81 107 VAL A N 1
ATOM 826 C CA . VAL A 1 107 ? -7.402 14.07 2.068 1 97.81 107 VAL A CA 1
ATOM 827 C C . VAL A 1 107 ? -8.633 14.875 1.662 1 97.81 107 VAL A C 1
ATOM 829 O O . VAL A 1 107 ? -9.484 15.188 2.5 1 97.81 107 VAL A O 1
ATOM 832 N N . PHE A 1 108 ? -8.609 15.195 0.354 1 96.44 108 PHE A N 1
ATOM 833 C CA . PHE A 1 108 ? -9.75 15.906 -0.218 1 96.44 108 PHE A CA 1
ATOM 834 C C . PHE A 1 108 ? -10.352 15.117 -1.378 1 96.44 108 PHE A C 1
ATOM 836 O O . PHE A 1 108 ? -9.672 14.273 -1.975 1 96.44 108 PHE A O 1
ATOM 843 N N . ASP A 1 109 ? -11.617 15.359 -1.587 1 96.38 109 ASP A N 1
ATOM 844 C CA . ASP A 1 109 ? -12.258 14.969 -2.84 1 96.38 109 ASP A CA 1
ATOM 845 C C . ASP A 1 109 ? -12.273 16.125 -3.832 1 96.38 109 ASP A C 1
ATOM 847 O O . ASP A 1 109 ? -12.773 17.203 -3.521 1 96.38 109 ASP A O 1
ATOM 851 N N . TYR A 1 110 ? -11.727 15.961 -4.953 1 95.62 110 TYR A N 1
ATOM 852 C CA . TYR A 1 110 ? -11.633 17.016 -5.953 1 95.62 110 TYR A CA 1
ATOM 853 C C . TYR A 1 110 ? -12.977 17.25 -6.625 1 95.62 110 TYR A C 1
ATOM 855 O O . TYR A 1 110 ? -13.641 16.312 -7.062 1 95.62 110 TYR A O 1
ATOM 863 N N . ASP A 1 111 ? -13.305 18.5 -6.594 1 88.75 111 ASP A N 1
ATOM 864 C CA . ASP A 1 111 ? -14.508 18.938 -7.301 1 88.75 111 ASP A CA 1
ATOM 865 C C . ASP A 1 111 ? -14.188 20.016 -8.32 1 88.75 111 ASP A C 1
ATOM 867 O O . ASP A 1 111 ? -13.539 21.016 -7.992 1 88.75 111 ASP A O 1
ATOM 871 N N . THR A 1 112 ? -14.539 19.859 -9.484 1 82.06 112 THR A N 1
ATOM 872 C CA . THR A 1 112 ? -14.258 20.828 -10.555 1 82.06 112 THR A CA 1
ATOM 873 C C . THR A 1 112 ? -15.039 22.109 -10.344 1 82.06 112 THR A C 1
ATOM 875 O O . THR A 1 112 ? -14.477 23.203 -10.438 1 82.06 112 THR A O 1
ATOM 878 N N . LEU A 1 113 ? -16.234 22.094 -10.102 1 71.81 113 LEU A N 1
ATOM 879 C CA . LEU A 1 113 ? -17.094 23.266 -10.109 1 71.81 113 LEU A CA 1
ATOM 880 C C . LEU A 1 113 ? -17.203 23.875 -8.719 1 71.81 113 LEU A C 1
ATOM 882 O O . LEU A 1 113 ? -17.516 25.062 -8.578 1 71.81 113 LEU A O 1
ATOM 886 N N . LEU A 1 114 ? -16.984 23.109 -7.746 1 74.88 114 LEU A N 1
ATOM 887 C CA . LEU A 1 114 ? -17.109 23.562 -6.363 1 74.88 114 LEU A CA 1
ATOM 888 C C . LEU A 1 114 ? -15.773 23.406 -5.629 1 74.88 114 LEU A C 1
ATOM 890 O O . LEU A 1 114 ? -14.789 22.938 -6.211 1 74.88 114 LEU A O 1
ATOM 894 N N . SER A 1 115 ? -15.828 23.828 -4.461 1 83.69 115 SER A N 1
ATOM 895 C CA . SER A 1 115 ? -14.664 23.641 -3.611 1 83.69 115 SER A CA 1
ATOM 896 C C . SER A 1 115 ? -14.438 22.156 -3.316 1 83.69 115 SER A C 1
ATOM 898 O O . SER A 1 115 ? -15.391 21.375 -3.299 1 83.69 115 SER A O 1
ATOM 900 N N . ASN A 1 116 ? -13.18 21.812 -3.131 1 89.31 116 ASN A N 1
ATOM 901 C CA . ASN A 1 116 ? -12.859 20.438 -2.748 1 89.31 116 ASN A CA 1
ATOM 902 C C . ASN A 1 116 ? -13.523 20.062 -1.429 1 89.31 116 ASN A C 1
ATOM 904 O O . ASN A 1 116 ? -13.594 20.875 -0.506 1 89.31 116 ASN A O 1
ATOM 908 N N . ASP A 1 117 ? -14.008 18.812 -1.335 1 92.38 117 ASP A N 1
ATOM 909 C CA . ASP A 1 117 ? -14.625 18.312 -0.114 1 92.38 117 ASP A CA 1
ATOM 910 C C . ASP A 1 117 ? -13.594 17.625 0.78 1 92.38 117 ASP A C 1
ATOM 912 O O . ASP A 1 117 ? -12.758 16.859 0.296 1 92.38 117 ASP A O 1
ATOM 916 N N . PHE A 1 118 ? -13.719 17.984 2.027 1 91.81 118 PHE A N 1
ATOM 917 C CA . PHE A 1 118 ? -12.836 17.406 3.033 1 91.81 118 PHE A CA 1
ATOM 918 C C . PHE A 1 118 ? -13.211 15.961 3.32 1 91.81 118 PHE A C 1
ATOM 920 O O . PHE A 1 118 ? -14.359 15.672 3.648 1 91.81 118 PHE A O 1
ATOM 927 N N . GLU A 1 119 ? -12.289 15.016 3.197 1 94.25 119 GLU A N 1
ATOM 928 C CA . GLU A 1 119 ? -12.516 13.609 3.512 1 94.25 119 GLU A CA 1
ATOM 929 C C . GLU A 1 119 ? -12.023 13.273 4.918 1 94.25 119 GLU A C 1
ATOM 931 O O . GLU A 1 119 ? -12.688 12.531 5.648 1 94.25 119 GLU A O 1
ATOM 936 N N . GLY A 1 120 ? -10.828 13.742 5.203 1 95.5 120 GLY A N 1
ATOM 937 C CA . GLY A 1 120 ? -10.242 13.469 6.504 1 95.5 120 GLY A CA 1
ATOM 938 C C . GLY A 1 120 ? -8.789 13.906 6.602 1 95.5 120 GLY A C 1
ATOM 939 O O . GLY A 1 120 ? -8.195 14.328 5.609 1 95.5 120 GLY A O 1
ATOM 940 N N . GLU A 1 121 ? -8.336 13.844 7.883 1 96.19 121 GLU A N 1
ATOM 941 C CA . GLU A 1 121 ? -6.938 14.195 8.125 1 96.19 121 GLU A CA 1
ATOM 942 C C . GLU A 1 121 ? -6.262 13.18 9.039 1 96.19 121 GLU A C 1
ATOM 944 O O . GLU A 1 121 ? -6.934 12.445 9.758 1 96.19 121 GLU A O 1
ATOM 949 N N . ALA A 1 122 ? -4.969 13.109 8.938 1 96.56 122 ALA A N 1
ATOM 950 C CA . ALA A 1 122 ? -4.137 12.273 9.797 1 96.56 122 ALA A CA 1
ATOM 951 C C . ALA A 1 122 ? -2.807 12.953 10.102 1 96.56 122 ALA A C 1
ATOM 953 O O . ALA A 1 122 ? -2.33 13.781 9.32 1 96.56 122 ALA A O 1
ATOM 954 N N . PHE A 1 123 ? -2.211 12.539 11.219 1 94.88 123 PHE A N 1
ATOM 955 C CA . PHE A 1 123 ? -0.95 13.125 11.664 1 94.88 123 PHE A CA 1
ATOM 956 C C . PHE A 1 123 ? 0.081 12.031 11.938 1 94.88 123 PHE A C 1
ATOM 958 O O . PHE A 1 123 ? -0.255 10.969 12.469 1 94.88 123 PHE A O 1
ATOM 965 N N . LEU A 1 124 ? 1.303 12.359 11.609 1 96.75 124 LEU A N 1
ATOM 966 C CA . LEU A 1 124 ? 2.42 11.492 11.977 1 96.75 124 LEU A CA 1
ATOM 967 C C . LEU A 1 124 ? 3.529 12.297 12.648 1 96.75 124 LEU A C 1
ATOM 969 O O . LEU A 1 124 ? 4.133 13.172 12.016 1 96.75 124 LEU A O 1
ATOM 973 N N . ALA A 1 125 ? 3.791 11.977 13.844 1 95.19 125 ALA A N 1
ATOM 974 C CA . ALA A 1 125 ? 4.879 12.633 14.562 1 95.19 125 ALA A CA 1
ATOM 975 C C . ALA A 1 125 ? 6.23 12.289 13.938 1 95.19 125 ALA A C 1
ATOM 977 O O . ALA A 1 125 ? 6.465 11.148 13.531 1 95.19 125 ALA A O 1
ATOM 978 N N . LEU A 1 126 ? 7.133 13.234 13.992 1 96 126 LEU A N 1
ATOM 979 C CA . LEU A 1 126 ? 8.406 13.039 13.312 1 96 126 LEU A CA 1
ATOM 980 C C . LEU A 1 126 ? 9.461 12.484 14.273 1 96 126 LEU A C 1
ATOM 982 O O . LEU A 1 126 ? 10.469 11.93 13.836 1 96 126 LEU A O 1
ATOM 986 N N . GLU A 1 127 ? 9.352 12.633 15.477 1 89 127 GLU A N 1
ATOM 987 C CA . GLU A 1 127 ? 10.383 12.422 16.484 1 89 127 GLU A CA 1
ATOM 988 C C . GLU A 1 127 ? 10.938 11.008 16.406 1 89 127 GLU A C 1
ATOM 990 O O . GLU A 1 127 ? 12.109 10.773 16.734 1 89 127 GLU A O 1
ATOM 995 N N . HIS A 1 128 ? 10.18 10.031 15.938 1 86.56 128 HIS A N 1
ATOM 996 C CA . HIS A 1 128 ? 10.656 8.656 15.984 1 86.56 128 HIS A CA 1
ATOM 997 C C . HIS A 1 128 ? 10.797 8.078 14.578 1 86.56 128 HIS A C 1
ATOM 999 O O . HIS A 1 128 ? 10.852 6.859 14.406 1 86.56 128 HIS A O 1
ATOM 1005 N N . LEU A 1 129 ? 10.961 8.883 13.688 1 93 129 LEU A N 1
ATOM 1006 C CA . LEU A 1 129 ? 11.094 8.383 12.32 1 93 129 LEU A CA 1
ATOM 1007 C C . LEU A 1 129 ? 12.438 7.695 12.117 1 93 129 LEU A C 1
ATOM 1009 O O . LEU A 1 129 ? 13.453 8.117 12.688 1 93 129 LEU A O 1
ATOM 1013 N N . PRO A 1 130 ? 12.453 6.684 11.305 1 92.44 130 PRO A N 1
ATOM 1014 C CA . PRO A 1 130 ? 13.734 6.105 10.914 1 92.44 130 PRO A CA 1
ATOM 1015 C C . PRO A 1 130 ? 14.711 7.148 10.375 1 92.44 130 PRO A C 1
ATOM 1017 O O . PRO A 1 130 ? 14.305 8.062 9.656 1 92.44 130 PRO A O 1
ATOM 1020 N N . GLY A 1 131 ? 15.969 7.039 10.75 1 90.25 131 GLY A N 1
ATOM 1021 C CA . GLY A 1 131 ? 17.016 7.914 10.234 1 90.25 131 GLY A CA 1
ATOM 1022 C C . GLY A 1 131 ? 17.297 9.094 11.141 1 90.25 131 GLY A C 1
ATOM 1023 O O . GLY A 1 131 ? 18.312 9.781 10.969 1 90.25 131 GLY A O 1
ATOM 1024 N N . LEU A 1 132 ? 16.422 9.383 12.102 1 89.31 132 LEU A N 1
ATOM 1025 C CA . LEU A 1 132 ? 16.594 10.555 12.953 1 89.31 132 LEU A CA 1
ATOM 1026 C C . LEU A 1 132 ? 17.531 10.258 14.117 1 89.31 132 LEU A C 1
ATOM 1028 O O . LEU A 1 132 ? 18.219 11.148 14.617 1 89.31 132 LEU A O 1
ATOM 1032 N N . GLN A 1 133 ? 17.484 9.062 14.773 1 77.31 133 GLN A N 1
ATOM 1033 C CA . GLN A 1 133 ? 18.234 8.766 15.984 1 77.31 133 GLN A CA 1
ATOM 1034 C C . GLN A 1 133 ? 19.688 8.398 15.656 1 77.31 133 GLN A C 1
ATOM 1036 O O . GLN A 1 133 ? 20.578 8.539 16.5 1 77.31 133 GLN A O 1
ATOM 1041 N N . GLY A 1 134 ? 20 7.664 14.586 1 61.59 134 GLY A N 1
ATOM 1042 C CA . GLY A 1 134 ? 21.312 7.055 14.508 1 61.59 134 GLY A CA 1
ATOM 1043 C C . GLY A 1 134 ? 22.312 7.902 13.742 1 61.59 134 GLY A C 1
ATOM 1044 O O . GLY A 1 134 ? 21.969 8.953 13.195 1 61.59 134 GLY A O 1
ATOM 1045 N N . LYS A 1 135 ? 23.656 7.707 14.203 1 56.44 135 LYS A N 1
ATOM 1046 C CA . LYS A 1 135 ? 24.812 8.203 13.477 1 56.44 135 LYS A CA 1
ATOM 1047 C C . LYS A 1 135 ? 24.766 7.785 12.016 1 56.44 135 LYS A C 1
ATOM 1049 O O . LYS A 1 135 ? 24.094 6.82 11.656 1 56.44 135 LYS A O 1
ATOM 1054 N N . GLU A 1 136 ? 25.25 8.766 11.219 1 53.56 136 GLU A N 1
ATOM 1055 C CA . GLU A 1 136 ? 25.375 8.648 9.766 1 53.56 136 GLU A CA 1
ATOM 1056 C C . GLU A 1 136 ? 25.719 7.227 9.352 1 53.56 136 GLU A C 1
ATOM 1058 O O . GLU A 1 136 ? 25.312 6.766 8.289 1 53.56 136 GLU A O 1
ATOM 1063 N N . THR A 1 137 ? 26.672 6.785 10.125 1 50.22 137 THR A N 1
ATOM 1064 C CA . THR A 1 137 ? 27.297 5.559 9.641 1 50.22 137 THR A CA 1
ATOM 1065 C C . THR A 1 137 ? 26.25 4.488 9.367 1 50.22 137 THR A C 1
ATOM 1067 O O . THR A 1 137 ? 26.5 3.533 8.625 1 50.22 137 THR A O 1
ATOM 1070 N N . GLU A 1 138 ? 25.359 4.539 10.125 1 47.72 138 GLU A N 1
ATOM 1071 C CA . GLU A 1 138 ? 24.344 3.523 9.93 1 47.72 138 GLU A CA 1
ATOM 1072 C C . GLU A 1 138 ? 23.484 3.822 8.688 1 47.72 138 GLU A C 1
ATOM 1074 O O . GLU A 1 138 ? 22.328 3.436 8.625 1 47.72 138 GLU A O 1
ATOM 1079 N N . GLU A 1 139 ? 23.953 4.711 7.961 1 45.84 139 GLU A N 1
ATOM 1080 C CA . GLU A 1 139 ? 23.312 5.031 6.688 1 45.84 139 GLU A CA 1
ATOM 1081 C C . GLU A 1 139 ? 22.844 3.766 5.973 1 45.84 139 GLU A C 1
ATOM 1083 O O . GLU A 1 139 ? 22.781 3.729 4.742 1 45.84 139 GLU A O 1
ATOM 1088 N N . ASN A 1 140 ? 23.109 2.67 6.566 1 45.62 140 ASN A N 1
ATOM 1089 C CA . ASN A 1 140 ? 22.484 1.571 5.836 1 45.62 140 ASN A CA 1
ATOM 1090 C C . ASN A 1 140 ? 21.062 1.932 5.379 1 45.62 140 ASN A C 1
ATOM 1092 O O . ASN A 1 140 ? 20.219 2.293 6.199 1 45.62 140 ASN A O 1
ATOM 1096 N N . HIS A 1 141 ? 20.922 2.711 4.262 1 49.72 141 HIS A N 1
ATOM 1097 C CA . HIS A 1 141 ? 19.625 2.725 3.584 1 49.72 141 HIS A CA 1
ATOM 1098 C C . HIS A 1 141 ? 18.703 1.663 4.156 1 49.72 141 HIS A C 1
ATOM 1100 O O . HIS A 1 141 ? 18.969 0.466 4.035 1 49.72 141 HIS A O 1
ATOM 1106 N N . LEU A 1 142 ? 18.328 1.871 5.301 1 53.97 142 LEU A N 1
ATOM 1107 C CA . LEU A 1 142 ? 17.328 0.903 5.754 1 53.97 142 LEU A CA 1
ATOM 1108 C C . LEU A 1 142 ? 16.484 0.392 4.59 1 53.97 142 LEU A C 1
ATOM 1110 O O . LEU A 1 142 ? 15.906 1.183 3.846 1 53.97 142 LEU A O 1
ATOM 1114 N N . SER A 1 143 ? 16.953 -0.617 3.99 1 59.38 143 SER A N 1
ATOM 1115 C CA . SER A 1 143 ? 16.297 -1.284 2.871 1 59.38 143 SER A CA 1
ATOM 1116 C C . SER A 1 143 ? 14.812 -1.469 3.133 1 59.38 143 SER A C 1
ATOM 1118 O O . SER A 1 143 ? 14.016 -1.561 2.193 1 59.38 143 SER A O 1
ATOM 1120 N N . ASN A 1 144 ? 14.523 -1.246 4.535 1 78 144 ASN A N 1
ATOM 1121 C CA . ASN A 1 144 ? 13.109 -1.557 4.707 1 78 144 ASN A CA 1
ATOM 1122 C C . ASN A 1 144 ? 12.414 -0.538 5.609 1 78 144 ASN A C 1
ATOM 1124 O O . ASN A 1 144 ? 12.414 -0.687 6.832 1 78 144 ASN A O 1
ATOM 1128 N N . ILE A 1 145 ? 12.016 0.601 5.105 1 90.12 145 ILE A N 1
ATOM 1129 C CA . ILE A 1 145 ? 11.188 1.555 5.828 1 90.12 145 ILE A CA 1
ATOM 1130 C C . ILE A 1 145 ? 9.773 0.988 5.996 1 90.12 145 ILE A C 1
ATOM 1132 O O . ILE A 1 145 ? 9.109 0.672 5.008 1 90.12 145 ILE A O 1
ATOM 1136 N N . PRO A 1 146 ? 9.406 0.895 7.258 1 92.56 146 PRO A N 1
ATOM 1137 C CA . PRO A 1 146 ? 8.078 0.309 7.477 1 92.56 146 PRO A CA 1
ATOM 1138 C C . PRO A 1 146 ? 6.945 1.216 6.996 1 92.56 146 PRO A C 1
ATOM 1140 O O . PRO A 1 146 ? 7.051 2.441 7.09 1 92.56 146 PRO A O 1
ATOM 1143 N N . GLN A 1 147 ? 5.898 0.529 6.516 1 95.56 147 GLN A N 1
ATOM 1144 C CA . GLN A 1 147 ? 4.672 1.261 6.207 1 95.56 147 GLN A CA 1
ATOM 1145 C C . GLN A 1 147 ? 3.906 1.609 7.48 1 95.56 147 GLN A C 1
ATOM 1147 O O . GLN A 1 147 ? 3.943 0.86 8.461 1 95.56 147 GLN A O 1
ATOM 1152 N N . THR A 1 148 ? 3.254 2.768 7.453 1 95.75 148 THR A N 1
ATOM 1153 C CA . THR A 1 148 ? 2.381 3.172 8.547 1 95.75 148 THR A CA 1
ATOM 1154 C C . THR A 1 148 ? 0.988 3.523 8.023 1 95.75 148 THR A C 1
ATOM 1156 O O . THR A 1 148 ? 0.846 4.359 7.133 1 95.75 148 THR A O 1
ATOM 1159 N N . ARG A 1 149 ? 0.013 2.822 8.555 1 96.5 149 ARG A N 1
ATOM 1160 C CA . ARG A 1 149 ? -1.37 3.16 8.234 1 96.5 149 ARG A CA 1
ATOM 1161 C C . ARG A 1 149 ? -1.953 4.117 9.273 1 96.5 149 ARG A C 1
ATOM 1163 O O . ARG A 1 149 ? -1.927 3.832 10.469 1 96.5 149 ARG A O 1
ATOM 1170 N N . LEU A 1 150 ? -2.475 5.172 8.773 1 96.12 150 LEU A N 1
ATOM 1171 C CA . LEU A 1 150 ? -3.021 6.211 9.641 1 96.12 150 LEU A CA 1
ATOM 1172 C C . LEU A 1 150 ? -4.52 6.379 9.406 1 96.12 150 LEU A C 1
ATOM 1174 O O . LEU A 1 150 ? -4.941 6.754 8.312 1 96.12 150 LEU A O 1
ATOM 1178 N N . PRO A 1 151 ? -5.336 6.113 10.406 1 95.88 151 PRO A N 1
ATOM 1179 C CA . PRO A 1 151 ? -6.766 6.387 10.242 1 95.88 151 PRO A CA 1
ATOM 1180 C C . PRO A 1 151 ? -7.062 7.867 10.023 1 95.88 151 PRO A C 1
ATOM 1182 O O . PRO A 1 151 ? -6.414 8.727 10.625 1 95.88 151 PRO A O 1
ATOM 1185 N N . LEU A 1 152 ? -7.984 8.078 9.117 1 95.69 152 LEU A N 1
ATOM 1186 C CA . LEU A 1 152 ? -8.43 9.453 8.898 1 95.69 152 LEU A CA 1
ATOM 1187 C C . LEU A 1 152 ? -9.438 9.867 9.969 1 95.69 152 LEU A C 1
ATOM 1189 O O . LEU A 1 152 ? -10.281 9.07 10.375 1 95.69 152 LEU A O 1
ATOM 1193 N N . THR A 1 153 ? -9.266 11.086 10.352 1 93.81 153 THR A N 1
ATOM 1194 C CA . THR A 1 153 ? -10.164 11.617 11.367 1 93.81 153 THR A CA 1
ATOM 1195 C C . THR A 1 153 ? -10.766 12.945 10.922 1 93.81 153 THR A C 1
ATOM 1197 O O . THR A 1 153 ? -10.273 13.562 9.977 1 93.81 153 THR A O 1
ATOM 1200 N N . HIS A 1 154 ? -11.938 13.258 11.508 1 89.75 154 HIS A N 1
ATOM 1201 C CA . HIS A 1 154 ? -12.547 14.57 11.336 1 89.75 154 HIS A CA 1
ATOM 1202 C C . HIS A 1 154 ? -12.344 15.438 12.578 1 89.75 154 HIS A C 1
ATOM 1204 O O . HIS A 1 154 ? -12.438 14.938 13.703 1 89.75 154 HIS A O 1
ATOM 1210 N N . PRO A 1 155 ? -11.961 16.688 12.266 1 78.44 155 PRO A N 1
ATOM 1211 C CA . PRO A 1 155 ? -11.828 17.562 13.438 1 78.44 155 PRO A CA 1
ATOM 1212 C C . PRO A 1 155 ? -13.125 17.688 14.227 1 78.44 155 PRO A C 1
ATOM 1214 O O . PRO A 1 155 ? -14.211 17.719 13.641 1 78.44 155 PRO A O 1
ATOM 1217 N N . GLN A 1 156 ? -13.039 17.172 15.453 1 64.69 156 GLN A N 1
ATOM 1218 C CA . GLN A 1 156 ? -14.219 17.344 16.297 1 64.69 156 GLN A CA 1
ATOM 1219 C C . GLN A 1 156 ? -14.359 18.797 16.75 1 64.69 156 GLN A C 1
ATOM 1221 O O . GLN A 1 156 ? -13.359 19.5 16.938 1 64.69 156 GLN A O 1
ATOM 1226 N N . PRO A 1 157 ? -15.508 19.344 16.609 1 52.62 157 PRO A N 1
ATOM 1227 C CA . PRO A 1 157 ? -15.641 20.703 17.156 1 52.62 157 PRO A CA 1
ATOM 1228 C C . PRO A 1 157 ? -14.82 20.906 18.422 1 52.62 157 PRO A C 1
ATOM 1230 O O . PRO A 1 157 ? -14.32 19.938 19 1 52.62 157 PRO A O 1
ATOM 1233 N N . LYS A 1 158 ? -15.078 21.438 19.5 1 50.12 158 LYS A N 1
ATOM 1234 C CA . LYS A 1 158 ? -14.359 22.062 20.625 1 50.12 158 LYS A CA 1
ATOM 1235 C C . LYS A 1 158 ? -13.43 21.047 21.297 1 50.12 158 LYS A C 1
ATOM 1237 O O . LYS A 1 158 ? -12.375 21.422 21.812 1 50.12 158 LYS A O 1
ATOM 1242 N N . GLY A 1 159 ? -13.711 19.891 21.75 1 42.44 159 GLY A N 1
ATOM 1243 C CA . GLY A 1 159 ? -12.883 19.234 22.75 1 42.44 159 GLY A CA 1
ATOM 1244 C C . GLY A 1 159 ? -11.719 18.469 22.156 1 42.44 159 GLY A C 1
ATOM 1245 O O . GLY A 1 159 ? -11.117 17.625 22.828 1 42.44 159 GLY A O 1
ATOM 1246 N N . ASP A 1 160 ? -11.516 18.516 20.969 1 46.25 160 ASP A N 1
ATOM 1247 C CA . ASP A 1 160 ? -10.664 17.469 20.422 1 46.25 160 ASP A CA 1
ATOM 1248 C C . ASP A 1 160 ? -9.203 17.703 20.797 1 46.25 160 ASP A C 1
ATOM 1250 O O . ASP A 1 160 ? -8.727 18.828 20.797 1 46.25 160 ASP A O 1
ATOM 1254 N N . ARG A 1 161 ? -8.602 16.797 21.422 1 42.59 161 ARG A N 1
ATOM 1255 C CA . ARG A 1 161 ? -7.25 16.719 21.969 1 42.59 161 ARG A CA 1
ATOM 1256 C C . ARG A 1 161 ? -6.223 17.297 21 1 42.59 161 ARG A C 1
ATOM 1258 O O . ARG A 1 161 ? -5.211 17.844 21.422 1 42.59 161 ARG A O 1
ATOM 1265 N N . ILE A 1 162 ? -6.34 16.969 19.734 1 45.03 162 ILE A N 1
ATOM 1266 C CA . ILE A 1 162 ? -5.289 17.469 18.844 1 45.03 162 ILE A CA 1
ATOM 1267 C C . ILE A 1 162 ? -5.25 19 18.906 1 45.03 162 ILE A C 1
ATOM 1269 O O . ILE A 1 162 ? -4.172 19.594 18.859 1 45.03 162 ILE A O 1
ATOM 1273 N N . LEU A 1 163 ? -6.5 19.688 19.062 1 43.66 163 LEU A N 1
ATOM 1274 C CA . LEU A 1 163 ? -6.562 21.109 19.344 1 43.66 163 LEU A CA 1
ATOM 1275 C C . LEU A 1 163 ? -5.898 21.453 20.672 1 43.66 163 LEU A C 1
ATOM 1277 O O . LEU A 1 163 ? -5.25 22.484 20.797 1 43.66 163 LEU A O 1
ATOM 1281 N N . GLN A 1 164 ? -6.07 20.578 21.625 1 43.16 164 GLN A N 1
ATOM 1282 C CA . GLN A 1 164 ? -5.383 20.828 22.891 1 43.16 164 GLN A CA 1
ATOM 1283 C C . GLN A 1 164 ? -3.867 20.766 22.719 1 43.16 164 GLN A C 1
ATOM 1285 O O . GLN A 1 164 ? -3.131 21.547 23.312 1 43.16 164 GLN A O 1
ATOM 1290 N N . ILE A 1 165 ? -3.486 19.766 21.922 1 42.53 165 ILE A N 1
ATOM 1291 C CA . ILE A 1 165 ? -2.045 19.75 21.703 1 42.53 165 ILE A CA 1
ATOM 1292 C C . ILE A 1 165 ? -1.626 21 20.922 1 42.53 165 ILE A C 1
ATOM 1294 O O . ILE A 1 165 ? -0.62 21.625 21.25 1 42.53 165 ILE A O 1
ATOM 1298 N N . LEU A 1 166 ? -2.459 21.375 19.969 1 42.47 166 LEU A N 1
ATOM 1299 C CA . LEU A 1 166 ? -2.189 22.625 19.281 1 42.47 166 LEU A CA 1
ATOM 1300 C C . LEU A 1 166 ? -2.449 23.812 20.203 1 42.47 166 LEU A C 1
ATOM 1302 O O . LEU A 1 166 ? -1.758 24.828 20.125 1 42.47 166 LEU A O 1
ATOM 1306 N N . GLU A 1 167 ? -3.486 23.766 21.047 1 43.19 167 GLU A N 1
ATOM 1307 C CA . GLU A 1 167 ? -3.781 24.828 22 1 43.19 167 GLU A CA 1
ATOM 1308 C C . GLU A 1 167 ? -2.686 24.938 23.062 1 43.19 167 GLU A C 1
ATOM 1310 O O . GLU A 1 167 ? -2.43 26.031 23.594 1 43.19 167 GLU A O 1
ATOM 1315 N N . SER A 1 168 ? -2.258 23.828 23.516 1 38.25 168 SER A N 1
ATOM 1316 C CA . SER A 1 168 ? -1.17 24.062 24.453 1 38.25 168 SER A CA 1
ATOM 1317 C C . SER A 1 168 ? -0.078 24.922 23.844 1 38.25 168 SER A C 1
ATOM 1319 O O . SER A 1 168 ? 0.817 25.406 24.531 1 38.25 168 SER A O 1
ATOM 1321 N N . ARG A 1 169 ? -0.036 24.781 22.547 1 38.75 169 ARG A N 1
ATOM 1322 C CA . ARG A 1 169 ? 0.911 25.656 21.875 1 38.75 169 ARG A CA 1
ATOM 1323 C C . ARG A 1 169 ? 0.298 27.031 21.625 1 38.75 169 ARG A C 1
ATOM 1325 O O . ARG A 1 169 ? 0.252 27.5 20.484 1 38.75 169 ARG A O 1
ATOM 1332 N N . ARG A 1 170 ? -0.769 27.375 22.188 1 38.84 170 ARG A N 1
ATOM 1333 C CA . ARG A 1 170 ? -1.45 28.672 22.094 1 38.84 170 ARG A CA 1
ATOM 1334 C C . ARG A 1 170 ? -0.469 29.812 22.266 1 38.84 170 ARG A C 1
ATOM 1336 O O . ARG A 1 170 ? -0.85 30.984 22.156 1 38.84 170 ARG A O 1
ATOM 1343 N N . SER A 1 171 ? 0.559 29.547 22.922 1 40.19 171 SER A N 1
ATOM 1344 C CA . SER A 1 171 ? 1.211 30.844 23.125 1 40.19 171 SER A CA 1
ATOM 1345 C C . SER A 1 171 ? 1.495 31.531 21.797 1 40.19 171 SER A C 1
ATOM 1347 O O . SER A 1 171 ? 1.727 32.75 21.766 1 40.19 171 SER A O 1
ATOM 1349 N N . ASP A 1 172 ? 1.902 30.797 20.734 1 41.47 172 ASP A N 1
ATOM 1350 C CA . ASP A 1 172 ? 2.367 31.578 19.594 1 41.47 172 ASP A CA 1
ATOM 1351 C C . ASP A 1 172 ? 1.22 31.891 18.625 1 41.47 172 ASP A C 1
ATOM 1353 O O . ASP A 1 172 ? 0.295 31.078 18.484 1 41.47 172 ASP A O 1
ATOM 1357 N N . ARG A 1 173 ? 0.898 33.125 18.219 1 46.16 173 ARG A N 1
ATOM 1358 C CA . ARG A 1 173 ? -0.034 33.75 17.281 1 46.16 173 ARG A CA 1
ATOM 1359 C C . ARG A 1 173 ? -0.388 32.781 16.141 1 46.16 173 ARG A C 1
ATOM 1361 O O . ARG A 1 173 ? -1.518 32.812 15.656 1 46.16 173 ARG A O 1
ATOM 1368 N N . GLU A 1 174 ? 0.493 32 15.75 1 45.56 174 GLU A N 1
ATOM 1369 C CA . GLU A 1 174 ? 0.382 31.172 14.555 1 45.56 174 GLU A CA 1
ATOM 1370 C C . GLU A 1 174 ? -0.498 29.953 14.812 1 45.56 174 GLU A C 1
ATOM 1372 O O . GLU A 1 174 ? -1.184 29.484 13.906 1 45.56 174 GLU A O 1
ATOM 1377 N N . ALA A 1 175 ? -0.694 29.578 16.047 1 46.56 175 ALA A N 1
ATOM 1378 C CA . ALA A 1 175 ? -1.633 28.531 16.453 1 46.56 175 ALA A CA 1
ATOM 1379 C C . ALA A 1 175 ? -3.074 28.969 16.188 1 46.56 175 ALA A C 1
ATOM 1381 O O . ALA A 1 175 ? -3.91 28.141 15.797 1 46.56 175 ALA A O 1
ATOM 1382 N N . ALA A 1 176 ? -3.227 30.25 16.328 1 51.22 176 ALA A N 1
ATOM 1383 C CA . ALA A 1 176 ? -4.562 30.781 16.062 1 51.22 176 ALA A CA 1
ATOM 1384 C C . ALA A 1 176 ? -4.98 30.531 14.609 1 51.22 176 ALA A C 1
ATOM 1386 O O . ALA A 1 176 ? -6.117 30.141 14.344 1 51.22 176 ALA A O 1
ATOM 1387 N N . ALA A 1 177 ? -3.967 30.641 13.727 1 52.12 177 ALA A N 1
ATOM 1388 C CA . ALA A 1 177 ? -4.305 30.453 12.32 1 52.12 177 ALA A CA 1
ATOM 1389 C C . ALA A 1 177 ? -4.578 28.984 12.016 1 52.12 177 ALA A C 1
ATOM 1391 O O . ALA A 1 177 ? -5.469 28.656 11.219 1 52.12 177 ALA A O 1
ATOM 1392 N N . PHE A 1 178 ? -3.936 28.188 12.633 1 56.09 178 PHE A N 1
ATOM 1393 C CA . PHE A 1 178 ? -4.109 26.75 12.453 1 56.09 178 PHE A CA 1
ATOM 1394 C C . PHE A 1 178 ? -5.465 26.297 12.992 1 56.09 178 PHE A C 1
ATOM 1396 O O . PHE A 1 178 ? -6.16 25.516 12.344 1 56.09 178 PHE A O 1
ATOM 1403 N N . VAL A 1 179 ? -5.863 26.906 14.109 1 55.34 179 VAL A N 1
ATOM 1404 C CA . VAL A 1 179 ? -7.156 26.609 14.711 1 55.34 179 VAL A CA 1
ATOM 1405 C C . VAL A 1 179 ? -8.281 27.078 13.789 1 55.34 179 VAL A C 1
ATOM 1407 O O . VAL A 1 179 ? -9.281 26.375 13.617 1 55.34 179 VAL A O 1
ATOM 1410 N N . LYS A 1 180 ? -7.934 28.203 13.148 1 57.75 180 LYS A N 1
ATOM 1411 C CA . LYS A 1 180 ? -8.945 28.75 12.242 1 57.75 180 LYS A CA 1
ATOM 1412 C C . LYS A 1 180 ? -9.133 27.828 11.031 1 57.75 180 LYS A C 1
ATOM 1414 O O . LYS A 1 180 ? -10.266 27.531 10.648 1 57.75 180 LYS A O 1
ATOM 1419 N N . LEU A 1 181 ? -8.023 27.406 10.609 1 56.28 181 LEU A N 1
ATOM 1420 C CA . LEU A 1 181 ? -8.07 26.531 9.438 1 56.28 181 LEU A CA 1
ATOM 1421 C C . LEU A 1 181 ? -8.727 25.203 9.781 1 56.28 181 LEU A C 1
ATOM 1423 O O . LEU A 1 181 ? -9.523 24.672 9 1 56.28 181 LEU A O 1
ATOM 1427 N N . ARG A 1 182 ? -8.477 24.781 10.883 1 59.5 182 ARG A N 1
ATOM 1428 C CA . ARG A 1 182 ? -9.07 23.531 11.344 1 59.5 182 ARG A CA 1
ATOM 1429 C C . ARG A 1 182 ? -10.578 23.688 11.547 1 59.5 182 ARG A C 1
ATOM 1431 O O . ARG A 1 182 ? -11.336 22.75 11.266 1 59.5 182 ARG A O 1
ATOM 1438 N N . GLY A 1 183 ? -10.859 24.844 12.062 1 60.91 183 GLY A N 1
ATOM 1439 C CA . GLY A 1 183 ? -12.273 25.156 12.18 1 60.91 183 GLY A CA 1
ATOM 1440 C C . GLY A 1 183 ? -13.008 25.125 10.859 1 60.91 183 GLY A C 1
ATOM 1441 O O . GLY A 1 183 ? -14.133 24.625 10.781 1 60.91 183 GLY A O 1
ATOM 1442 N N . GLN A 1 184 ? -12.352 25.609 9.938 1 61.84 184 GLN A N 1
ATOM 1443 C CA . GLN A 1 184 ? -12.938 25.609 8.594 1 61.84 184 GLN A CA 1
ATOM 1444 C C . GLN A 1 184 ? -13.078 24.188 8.055 1 61.84 184 GLN A C 1
ATOM 1446 O O . GLN A 1 184 ? -14.078 23.859 7.422 1 61.84 184 GLN A O 1
ATOM 1451 N N . ARG A 1 185 ? -12.18 23.484 8.367 1 60.78 185 ARG A N 1
ATOM 1452 C CA . ARG A 1 185 ? -12.203 22.094 7.895 1 60.78 185 ARG A CA 1
ATOM 1453 C C . ARG A 1 185 ? -13.312 21.312 8.578 1 60.78 185 ARG A C 1
ATOM 1455 O O . ARG A 1 185 ? -13.938 20.453 7.957 1 60.78 185 ARG A O 1
ATOM 1462 N N . ALA A 1 186 ? -13.5 21.531 9.867 1 62.47 186 ALA A N 1
ATOM 1463 C CA . ALA A 1 186 ? -14.586 20.891 10.602 1 62.47 186 ALA A CA 1
ATOM 1464 C C . ALA A 1 186 ? -15.945 21.234 9.992 1 62.47 186 ALA A C 1
ATOM 1466 O O . ALA A 1 186 ? -16.828 20.391 9.922 1 62.47 186 ALA A O 1
ATOM 1467 N N . ARG A 1 187 ? -16.094 22.5 9.555 1 59.06 187 ARG A N 1
ATOM 1468 C CA . ARG A 1 187 ? -17.344 22.938 8.945 1 59.06 187 ARG A CA 1
ATOM 1469 C C . ARG A 1 187 ? -17.594 22.203 7.625 1 59.06 187 ARG A C 1
ATOM 1471 O O . ARG A 1 187 ? -18.719 21.812 7.336 1 59.06 187 ARG A O 1
ATOM 1478 N N . LYS A 1 188 ? -16.562 21.953 7.027 1 59.25 188 LYS A N 1
ATOM 1479 C CA . LYS A 1 188 ? -16.703 21.297 5.734 1 59.25 188 LYS A CA 1
ATOM 1480 C C . LYS A 1 188 ? -17.062 19.828 5.91 1 59.25 188 LYS A C 1
ATOM 1482 O O . LYS A 1 188 ? -17.75 19.234 5.062 1 59.25 188 LYS A O 1
ATOM 1487 N N . SER A 1 189 ? -16.609 19.203 6.895 1 58.84 189 SER A N 1
ATOM 1488 C CA . SER A 1 189 ? -16.953 17.828 7.227 1 58.84 189 SER A CA 1
ATOM 1489 C C . SER A 1 189 ? -18.453 17.703 7.539 1 58.84 189 SER A C 1
ATOM 1491 O O . SER A 1 189 ? -19.062 16.672 7.242 1 58.84 189 SER A O 1
ATOM 1493 N N . LEU A 1 190 ? -19.016 18.672 8.195 1 55.72 190 LEU A N 1
ATOM 1494 C CA . LEU A 1 190 ? -20.422 18.688 8.57 1 55.72 190 LEU A CA 1
ATOM 1495 C C . LEU A 1 190 ? -21.312 18.891 7.352 1 55.72 190 LEU A C 1
ATOM 1497 O O . LEU A 1 190 ? -22.438 18.359 7.297 1 55.72 190 LEU A O 1
ATOM 1501 N N . GLU A 1 191 ? -20.875 19.594 6.48 1 54.38 191 GLU A N 1
ATOM 1502 C CA . GLU A 1 191 ? -21.703 19.922 5.316 1 54.38 191 GLU A CA 1
ATOM 1503 C C . GLU A 1 191 ? -21.812 18.734 4.371 1 54.38 191 GLU A C 1
ATOM 1505 O O . GLU A 1 191 ? -22.797 18.594 3.646 1 54.38 191 GLU A O 1
ATOM 1510 N N . THR A 1 192 ? -20.906 17.938 4.316 1 49 192 THR A N 1
ATOM 1511 C CA . THR A 1 192 ? -20.938 16.828 3.379 1 49 192 THR A CA 1
ATOM 1512 C C . THR A 1 192 ? -21.891 15.734 3.865 1 49 192 THR A C 1
ATOM 1514 O O . THR A 1 192 ? -22.125 14.758 3.156 1 49 192 THR A O 1
ATOM 1517 N N . LYS A 1 193 ? -22.422 15.797 5.031 1 45.41 193 LYS A N 1
ATOM 1518 C CA . LYS A 1 193 ? -23.359 14.805 5.555 1 45.41 193 LYS A CA 1
ATOM 1519 C C . LYS A 1 193 ? -24.797 15.172 5.188 1 45.41 193 LYS A C 1
ATOM 1521 O O . LYS A 1 193 ? -25.734 14.445 5.531 1 45.41 193 LYS A O 1
ATOM 1526 N N . HIS A 1 194 ? -25.156 16.281 4.656 1 38.44 194 HIS A N 1
ATOM 1527 C CA . HIS A 1 194 ? -26.516 16.531 4.203 1 38.44 194 HIS A CA 1
ATOM 1528 C C . HIS A 1 194 ? -26.641 16.344 2.697 1 38.44 194 HIS A C 1
ATOM 1530 O O . HIS A 1 194 ? -25.766 16.734 1.939 1 38.44 194 HIS A O 1
ATOM 1536 N N . MET B 1 1 ? -31.281 2.395 -30.734 1 19.72 1 MET B N 1
ATOM 1537 C CA . MET B 1 1 ? -30.125 1.495 -30.688 1 19.72 1 MET B CA 1
ATOM 1538 C C . MET B 1 1 ? -29.172 1.877 -29.562 1 19.72 1 MET B C 1
ATOM 1540 O O . MET B 1 1 ? -28.031 1.422 -29.531 1 19.72 1 MET B O 1
ATOM 1544 N N . ALA B 1 2 ? -29.422 2.971 -28.812 1 22.53 2 ALA B N 1
ATOM 1545 C CA . ALA B 1 2 ? -28.688 3.871 -27.922 1 22.53 2 ALA B CA 1
ATOM 1546 C C . ALA B 1 2 ? -28.266 3.154 -26.641 1 22.53 2 ALA B C 1
ATOM 1548 O O . ALA B 1 2 ? -27.781 3.785 -25.703 1 22.53 2 ALA B O 1
ATOM 1549 N N . GLU B 1 3 ? -28.703 1.92 -26.375 1 24.47 3 GLU B N 1
ATOM 1550 C CA . GLU B 1 3 ? -28.938 1.149 -25.156 1 24.47 3 GLU B CA 1
ATOM 1551 C C . GLU B 1 3 ? -27.625 0.751 -24.5 1 24.47 3 GLU B C 1
ATOM 1553 O O . GLU B 1 3 ? -27.625 0.255 -23.375 1 24.47 3 GLU B O 1
ATOM 1558 N N . ASN B 1 4 ? -26.562 0.561 -25.344 1 26.22 4 ASN B N 1
ATOM 1559 C CA . ASN B 1 4 ? -25.453 -0.304 -24.938 1 26.22 4 ASN B CA 1
ATOM 1560 C C . ASN B 1 4 ? -24.625 0.33 -23.844 1 26.22 4 ASN B C 1
ATOM 1562 O O . ASN B 1 4 ? -23.406 0.141 -23.781 1 26.22 4 ASN B O 1
ATOM 1566 N N . GLY B 1 5 ? -24.906 1.479 -23.312 1 26.39 5 GLY B N 1
ATOM 1567 C CA . GLY B 1 5 ? -24.062 2.291 -22.453 1 26.39 5 GLY B CA 1
ATOM 1568 C C . GLY B 1 5 ? -23.578 1.548 -21.234 1 26.39 5 GLY B C 1
ATOM 1569 O O . GLY B 1 5 ? -24.141 1.681 -20.156 1 26.39 5 GLY B O 1
ATOM 1570 N N . LYS B 1 6 ? -23.312 0.212 -21.344 1 26.44 6 LYS B N 1
ATOM 1571 C CA . LYS B 1 6 ? -22.969 -0.715 -20.266 1 26.44 6 LYS B CA 1
ATOM 1572 C C . LYS B 1 6 ? -21.922 -0.118 -19.344 1 26.44 6 LYS B C 1
ATOM 1574 O O . LYS B 1 6 ? -20.844 0.292 -19.797 1 26.44 6 LYS B O 1
ATOM 1579 N N . LEU B 1 7 ? -22.219 0.465 -18.156 1 27.97 7 LEU B N 1
ATOM 1580 C CA . LEU B 1 7 ? -21.578 1.018 -16.969 1 27.97 7 LEU B CA 1
ATOM 1581 C C . LEU B 1 7 ? -20.375 0.17 -16.547 1 27.97 7 LEU B C 1
ATOM 1583 O O . LEU B 1 7 ? -20.531 -0.988 -16.156 1 27.97 7 LEU B O 1
ATOM 1587 N N . LEU B 1 8 ? -19.406 -0.149 -17.328 1 30.72 8 LEU B N 1
ATOM 1588 C CA . LEU B 1 8 ? -18.109 -0.743 -16.984 1 30.72 8 LEU B CA 1
ATOM 1589 C C . LEU B 1 8 ? -17.672 -0.334 -15.586 1 30.72 8 LEU B C 1
ATOM 1591 O O . LEU B 1 8 ? -17.234 0.796 -15.375 1 30.72 8 LEU B O 1
ATOM 1595 N N . GLY B 1 9 ? -18.344 -0.425 -14.508 1 33.47 9 GLY B N 1
ATOM 1596 C CA . GLY B 1 9 ? -18.172 -0.254 -13.07 1 33.47 9 GLY B CA 1
ATOM 1597 C C . GLY B 1 9 ? -16.797 -0.642 -12.586 1 33.47 9 GLY B C 1
ATOM 1598 O O . GLY B 1 9 ? -16.047 -1.327 -13.297 1 33.47 9 GLY B O 1
ATOM 1599 N N . SER B 1 10 ? -16 0.138 -11.75 1 38.72 10 SER B N 1
ATOM 1600 C CA . SER B 1 10 ? -14.82 -0.277 -10.992 1 38.72 10 SER B CA 1
ATOM 1601 C C . SER B 1 10 ? -14.805 -1.787 -10.781 1 38.72 10 SER B C 1
ATOM 1603 O O . SER B 1 10 ? -15.82 -2.379 -10.414 1 38.72 10 SER B O 1
ATOM 1605 N N . SER B 1 11 ? -14.281 -2.623 -11.609 1 46.06 11 SER B N 1
ATOM 1606 C CA . SER B 1 11 ? -14.156 -4.062 -11.406 1 46.06 11 SER B CA 1
ATOM 1607 C C . SER B 1 11 ? -14.383 -4.434 -9.945 1 46.06 11 SER B C 1
ATOM 1609 O O . SER B 1 11 ? -13.781 -3.848 -9.047 1 46.06 11 SER B O 1
ATOM 1611 N N . SER B 1 12 ? -15.516 -4.723 -9.492 1 58.03 12 SER B N 1
ATOM 1612 C CA . SER B 1 12 ? -16.078 -5.086 -8.195 1 58.03 12 SER B CA 1
ATOM 1613 C C . SER B 1 12 ? -15.125 -5.984 -7.41 1 58.03 12 SER B C 1
ATOM 1615 O O . SER B 1 12 ? -14.68 -7.02 -7.914 1 58.03 12 SER B O 1
ATOM 1617 N N . GLU B 1 13 ? -14.078 -5.375 -6.742 1 82.19 13 GLU B N 1
ATOM 1618 C CA . GLU B 1 13 ? -13.25 -6.074 -5.77 1 82.19 13 GLU B CA 1
ATOM 1619 C C . GLU B 1 13 ? -14.102 -6.82 -4.746 1 82.19 13 GLU B C 1
ATOM 1621 O O . GLU B 1 13 ? -14 -6.566 -3.545 1 82.19 13 GLU B O 1
ATOM 1626 N N . LYS B 1 14 ? -14.953 -7.715 -5.395 1 88 14 LYS B N 1
ATOM 1627 C CA . LYS B 1 14 ? -15.891 -8.469 -4.57 1 88 14 LYS B CA 1
ATOM 1628 C C . LYS B 1 14 ? -15.156 -9.188 -3.434 1 88 14 LYS B C 1
ATOM 1630 O O . LYS B 1 14 ? -15.664 -9.258 -2.311 1 88 14 LYS B O 1
ATOM 1635 N N . TYR B 1 15 ? -14.047 -9.688 -3.785 1 93.88 15 TYR B N 1
ATOM 1636 C CA . TYR B 1 15 ? -13.312 -10.5 -2.82 1 93.88 15 TYR B CA 1
ATOM 1637 C C . TYR B 1 15 ? -12.102 -9.75 -2.285 1 93.88 15 TYR B C 1
ATOM 1639 O O . TYR B 1 15 ? -11.242 -10.336 -1.62 1 93.88 15 TYR B O 1
ATOM 1647 N N . GLY B 1 16 ? -12.023 -8.477 -2.611 1 96.25 16 GLY B N 1
ATOM 1648 C CA . GLY B 1 16 ? -10.859 -7.699 -2.217 1 96.25 16 GLY B CA 1
ATOM 1649 C C . GLY B 1 16 ? -9.773 -7.668 -3.275 1 96.25 16 GLY B C 1
ATOM 1650 O O . GLY B 1 16 ? -10 -8.086 -4.414 1 96.25 16 GLY B O 1
ATOM 1651 N N . ALA B 1 17 ? -8.695 -7.078 -2.902 1 97.31 17 ALA B N 1
ATOM 1652 C CA . ALA B 1 17 ? -7.57 -6.938 -3.822 1 97.31 17 ALA B CA 1
ATOM 1653 C C . ALA B 1 17 ? -6.242 -6.969 -3.072 1 97.31 17 ALA B C 1
ATOM 1655 O O . ALA B 1 17 ? -6.191 -6.688 -1.874 1 97.31 17 ALA B O 1
ATOM 1656 N N . ILE B 1 18 ? -5.227 -7.363 -3.777 1 97.88 18 ILE B N 1
ATOM 1657 C CA . ILE B 1 18 ? -3.871 -7.387 -3.236 1 97.88 18 ILE B CA 1
ATOM 1658 C C . ILE B 1 18 ? -2.979 -6.441 -4.039 1 97.88 18 ILE B C 1
ATOM 1660 O O . ILE B 1 18 ? -3.086 -6.371 -5.266 1 97.88 18 ILE B O 1
ATOM 1664 N N . THR B 1 19 ? -2.129 -5.645 -3.377 1 98 19 THR B N 1
ATOM 1665 C CA . THR B 1 19 ? -1.195 -4.723 -4.02 1 98 19 THR B CA 1
ATOM 1666 C C . THR B 1 19 ? 0.241 -5.219 -3.865 1 98 19 THR B C 1
ATOM 1668 O O . THR B 1 19 ? 0.662 -5.586 -2.766 1 98 19 THR B O 1
ATOM 1671 N N . ILE B 1 20 ? 0.988 -5.227 -4.977 1 97.88 20 ILE B N 1
ATOM 1672 C CA . ILE B 1 20 ? 2.354 -5.738 -4.945 1 97.88 20 ILE B CA 1
ATOM 1673 C C . ILE B 1 20 ? 3.256 -4.867 -5.812 1 97.88 20 ILE B C 1
ATOM 1675 O O . ILE B 1 20 ? 2.77 -4.051 -6.602 1 97.88 20 ILE B O 1
ATOM 1679 N N . LYS B 1 21 ? 4.508 -4.918 -5.602 1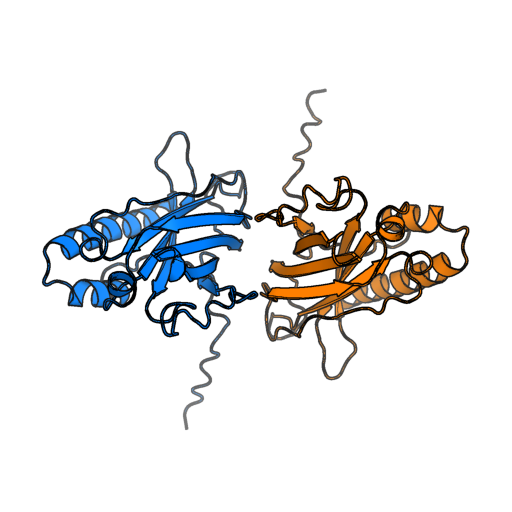 96.31 21 LYS B N 1
ATOM 1680 C CA . LYS B 1 21 ? 5.562 -4.52 -6.527 1 96.31 21 LYS B CA 1
ATOM 1681 C C . LYS B 1 21 ? 6.402 -5.719 -6.957 1 96.31 21 LYS B C 1
ATOM 1683 O O . LYS B 1 21 ? 6.691 -6.602 -6.145 1 96.31 21 LYS B O 1
ATOM 1688 N N . ALA B 1 22 ? 6.738 -5.754 -8.242 1 96.62 22 ALA B N 1
ATOM 1689 C CA . ALA B 1 22 ? 7.586 -6.836 -8.734 1 96.62 22 ALA B CA 1
ATOM 1690 C C . ALA B 1 22 ? 8.539 -6.34 -9.812 1 96.62 22 ALA B C 1
ATOM 1692 O O . ALA B 1 22 ? 8.164 -5.516 -10.656 1 96.62 22 ALA B O 1
ATOM 1693 N N . ASP B 1 23 ? 9.812 -6.828 -9.734 1 95.75 23 ASP B N 1
ATOM 1694 C CA . ASP B 1 23 ? 10.797 -6.512 -10.766 1 95.75 23 ASP B CA 1
ATOM 1695 C C . ASP B 1 23 ? 11.867 -7.602 -10.859 1 95.75 23 ASP B C 1
ATOM 1697 O O . ASP B 1 23 ? 12.023 -8.406 -9.938 1 95.75 23 ASP B O 1
ATOM 1701 N N . TYR B 1 24 ? 12.461 -7.641 -12.031 1 96.06 24 TYR B N 1
ATOM 1702 C CA . TYR B 1 24 ? 13.594 -8.547 -12.227 1 96.06 24 TYR B CA 1
ATOM 1703 C C . TYR B 1 24 ? 14.914 -7.801 -12.094 1 96.06 24 TYR B C 1
ATOM 1705 O O . TYR B 1 24 ? 15.117 -6.758 -12.727 1 96.06 24 TYR B O 1
ATOM 1713 N N . ARG B 1 25 ? 15.68 -8.375 -11.25 1 92.56 25 ARG B N 1
ATOM 1714 C CA . ARG B 1 25 ? 17 -7.793 -11.031 1 92.56 25 ARG B CA 1
ATOM 1715 C C . ARG B 1 25 ? 18.078 -8.562 -11.797 1 92.56 25 ARG B C 1
ATOM 1717 O O . ARG B 1 25 ? 18.609 -9.547 -11.297 1 92.56 25 ARG B O 1
ATOM 1724 N N . LEU B 1 26 ? 18.438 -8.039 -12.883 1 91.62 26 LEU B N 1
ATOM 1725 C CA . LEU B 1 26 ? 19.312 -8.727 -13.82 1 91.62 26 LEU B CA 1
ATOM 1726 C C . LEU B 1 26 ? 20.672 -9.016 -13.18 1 91.62 26 LEU B C 1
ATOM 1728 O O . LEU B 1 26 ? 21.219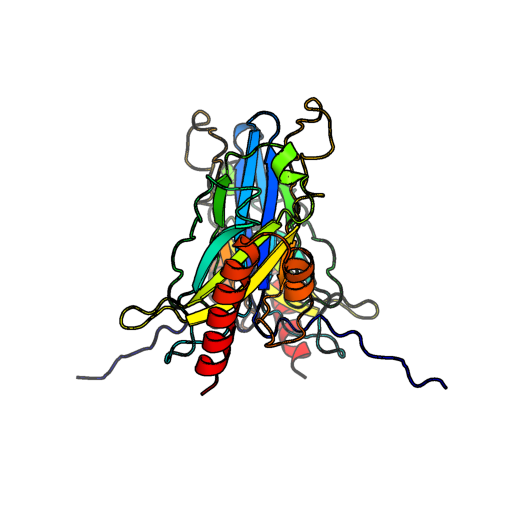 -10.117 -13.328 1 91.62 26 LEU B O 1
ATOM 1732 N N . ALA B 1 27 ? 21.141 -7.984 -12.5 1 90.38 27 ALA B N 1
ATOM 1733 C CA . ALA B 1 27 ? 22.469 -8.109 -11.906 1 90.38 27 ALA B CA 1
ATOM 1734 C C . ALA B 1 27 ? 22.516 -9.25 -10.898 1 90.38 27 ALA B C 1
ATOM 1736 O O . ALA B 1 27 ? 23.531 -9.945 -10.773 1 90.38 27 ALA B O 1
ATOM 1737 N N . GLU B 1 28 ? 21.453 -9.469 -10.234 1 93.38 28 GLU B N 1
ATOM 1738 C CA . GLU B 1 28 ? 21.391 -10.484 -9.18 1 93.38 28 GLU B CA 1
ATOM 1739 C C . GLU B 1 28 ? 20.703 -11.75 -9.672 1 93.38 28 GLU B C 1
ATOM 1741 O O . GLU B 1 28 ? 20.672 -12.758 -8.961 1 93.38 28 GLU B O 1
ATOM 1746 N N . GLN B 1 29 ? 20.219 -11.672 -10.852 1 93.25 29 GLN B N 1
ATOM 1747 C CA . GLN B 1 29 ? 19.531 -12.805 -11.461 1 93.25 29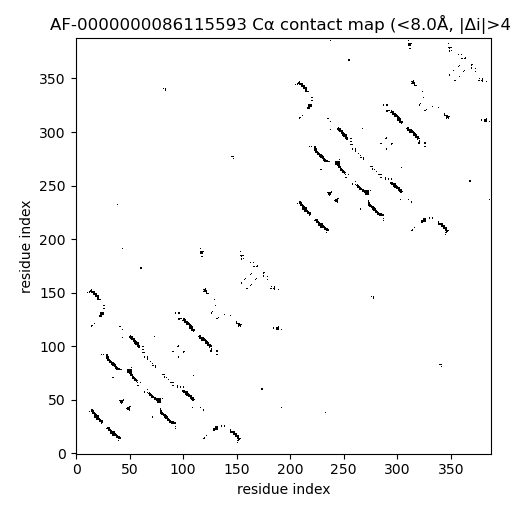 GLN B CA 1
ATOM 1748 C C . GLN B 1 29 ? 18.422 -13.336 -10.539 1 93.25 29 GLN B C 1
ATOM 1750 O O . GLN B 1 29 ? 18.391 -14.523 -10.227 1 93.25 29 GLN B O 1
ATOM 1755 N N . LYS B 1 30 ? 17.516 -12.422 -10.18 1 96.81 30 LYS B N 1
ATOM 1756 C CA . LYS B 1 30 ? 16.422 -12.82 -9.305 1 96.81 30 LYS B CA 1
ATOM 1757 C C . LYS B 1 30 ? 15.164 -12 -9.578 1 96.81 30 LYS B C 1
ATOM 1759 O O . LYS B 1 30 ? 15.25 -10.875 -10.062 1 96.81 30 LYS B O 1
ATOM 1764 N N . LEU B 1 31 ? 14.062 -12.617 -9.312 1 96.81 31 LEU B N 1
ATOM 1765 C CA . LEU B 1 31 ? 12.758 -11.961 -9.305 1 96.81 31 LEU B C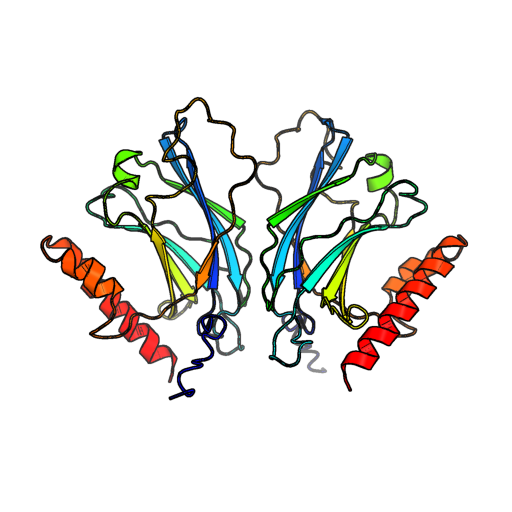A 1
ATOM 1766 C C . LEU B 1 31 ? 12.398 -11.492 -7.902 1 96.81 31 LEU B C 1
ATOM 1768 O O . LEU B 1 31 ? 12.375 -12.289 -6.961 1 96.81 31 LEU B O 1
ATOM 1772 N N . ARG B 1 32 ? 12.219 -10.195 -7.805 1 96.88 32 ARG B N 1
ATOM 1773 C CA . ARG B 1 32 ? 11.812 -9.648 -6.516 1 96.88 32 ARG B CA 1
ATOM 1774 C C . ARG B 1 32 ? 10.32 -9.336 -6.496 1 96.88 32 ARG B C 1
ATOM 1776 O O . ARG B 1 32 ? 9.805 -8.68 -7.406 1 96.88 32 ARG B O 1
ATOM 1783 N N . VAL B 1 33 ? 9.633 -9.883 -5.477 1 97.81 33 VAL B N 1
ATOM 1784 C CA . VAL B 1 33 ? 8.211 -9.648 -5.281 1 97.81 33 VAL B CA 1
ATOM 1785 C C . VAL B 1 33 ? 7.969 -9.031 -3.904 1 97.81 33 VAL B C 1
ATOM 1787 O O . VAL B 1 33 ? 8.32 -9.625 -2.883 1 97.81 33 VAL B O 1
ATOM 1790 N N . GLU B 1 34 ? 7.449 -7.844 -3.861 1 97 34 GLU B N 1
ATOM 1791 C CA . GLU B 1 34 ? 7.07 -7.168 -2.623 1 97 34 GLU B CA 1
ATOM 1792 C C . GLU B 1 34 ? 5.559 -7.188 -2.426 1 97 34 GLU B C 1
ATOM 1794 O O . GLU B 1 34 ? 4.812 -6.656 -3.252 1 97 34 GLU B O 1
ATOM 1799 N N . ILE B 1 35 ? 5.117 -7.898 -1.373 1 98.38 35 ILE B N 1
ATOM 1800 C CA . ILE B 1 35 ? 3.711 -7.855 -0.99 1 98.38 35 ILE B CA 1
ATOM 1801 C C . ILE B 1 35 ? 3.459 -6.66 -0.077 1 98.38 35 ILE B C 1
ATOM 1803 O O . ILE B 1 35 ? 3.957 -6.613 1.051 1 98.38 35 ILE B O 1
ATOM 1807 N N . LEU B 1 36 ? 2.686 -5.723 -0.573 1 97.44 36 LEU B N 1
ATOM 1808 C CA . LEU B 1 36 ? 2.508 -4.484 0.177 1 97.44 36 LEU B CA 1
ATOM 1809 C C . LEU B 1 36 ? 1.311 -4.586 1.116 1 97.44 36 LEU B C 1
ATOM 1811 O O . LEU B 1 36 ? 1.456 -4.441 2.332 1 97.44 36 LEU B O 1
ATOM 1815 N N . ASN B 1 37 ? 0.199 -4.863 0.565 1 97.5 37 ASN B N 1
ATOM 1816 C CA . ASN B 1 37 ? -1.026 -4.906 1.356 1 97.5 37 ASN B CA 1
ATOM 1817 C C . ASN B 1 37 ? -2.152 -5.609 0.608 1 97.5 37 ASN B C 1
ATOM 1819 O O . ASN B 1 37 ? -1.979 -6.02 -0.541 1 97.5 37 ASN B O 1
ATOM 1823 N N . ALA B 1 38 ? -3.275 -5.809 1.28 1 97.69 38 ALA B N 1
ATOM 1824 C CA . ALA B 1 38 ? -4.57 -6.168 0.707 1 97.69 38 ALA B CA 1
ATOM 1825 C C . ALA B 1 38 ? -5.68 -5.273 1.254 1 97.69 38 ALA B C 1
ATOM 1827 O O . ALA B 1 38 ? -5.5 -4.609 2.279 1 97.69 38 ALA B O 1
ATOM 1828 N N . VAL B 1 39 ? -6.77 -5.27 0.467 1 95.81 39 VAL B N 1
ATOM 1829 C CA . VAL B 1 39 ? -7.852 -4.379 0.876 1 95.81 39 VAL B CA 1
ATOM 1830 C C . VAL B 1 39 ? -9.195 -5.082 0.705 1 95.81 39 VAL B C 1
ATOM 1832 O O . VAL B 1 39 ? -9.383 -5.855 -0.238 1 95.81 39 VAL B O 1
ATOM 1835 N N . ASN B 1 40 ? -10.086 -4.793 1.651 1 94.94 40 ASN B N 1
ATOM 1836 C CA . ASN B 1 40 ? -11.477 -5.223 1.596 1 94.94 40 ASN B CA 1
ATOM 1837 C C . ASN B 1 40 ? -11.594 -6.742 1.483 1 94.94 40 ASN B C 1
ATOM 1839 O O . ASN B 1 40 ? -12.352 -7.254 0.654 1 94.94 40 ASN B O 1
ATOM 1843 N N . LEU B 1 41 ? -10.805 -7.402 2.295 1 96 41 LEU B N 1
ATOM 1844 C CA . LEU B 1 41 ? -10.93 -8.852 2.344 1 96 41 LEU B CA 1
ATOM 1845 C C . LEU B 1 41 ? -12.234 -9.266 3.027 1 96 41 LEU B C 1
ATOM 1847 O O . LEU B 1 41 ? -12.82 -8.477 3.771 1 96 41 LEU B O 1
ATOM 1851 N N . LEU B 1 42 ? -12.664 -10.453 2.74 1 94.69 42 LEU B N 1
ATOM 1852 C CA . LEU B 1 42 ? -13.898 -10.953 3.334 1 94.69 42 LEU B CA 1
ATOM 1853 C C . LEU B 1 42 ? -13.688 -11.328 4.797 1 94.69 42 LEU B C 1
ATOM 1855 O O . LEU B 1 42 ? -12.648 -11.883 5.16 1 94.69 42 LEU B O 1
ATOM 1859 N N . PRO B 1 43 ? -14.703 -10.961 5.676 1 95.06 43 PRO B N 1
ATOM 1860 C CA . PRO B 1 43 ? -14.664 -11.453 7.055 1 95.06 43 PRO B CA 1
ATOM 1861 C C . PRO B 1 43 ? -15.031 -12.938 7.164 1 95.06 43 PRO B C 1
ATOM 1863 O O . PRO B 1 43 ? -16.203 -13.289 7.129 1 95.06 43 PRO B O 1
ATOM 1866 N N . LEU B 1 44 ? -14 -13.758 7.367 1 92.62 44 LEU B N 1
ATOM 1867 C CA . LEU B 1 44 ? -14.242 -15.195 7.336 1 92.62 44 LEU B CA 1
ATOM 1868 C C . LEU B 1 44 ? -14.242 -15.781 8.742 1 92.62 44 LEU B C 1
ATOM 1870 O O . LEU B 1 44 ? -14.398 -16.984 8.922 1 92.62 44 LEU B O 1
ATOM 1874 N N . ASP B 1 45 ? -14.008 -14.914 9.711 1 89.75 45 ASP B N 1
ATOM 1875 C CA . ASP B 1 45 ? -14.086 -15.336 11.109 1 89.75 45 ASP B CA 1
ATOM 1876 C C . ASP B 1 45 ? -15.398 -14.898 11.75 1 89.75 45 ASP B C 1
ATOM 1878 O O . ASP B 1 45 ? -16.047 -13.953 11.273 1 89.75 45 ASP B O 1
ATOM 1882 N N . SER B 1 46 ? -15.703 -15.484 12.773 1 89.31 46 SER B N 1
ATOM 1883 C CA . SER B 1 46 ? -16.938 -15.18 13.477 1 89.31 46 SER B CA 1
ATOM 1884 C C . SER B 1 46 ? -16.906 -13.781 14.078 1 89.31 46 SER B C 1
ATOM 1886 O O . SER B 1 46 ? -17.953 -13.164 14.297 1 89.31 46 SER B O 1
ATOM 1888 N N . ASN B 1 47 ? -15.766 -13.352 14.406 1 89.5 47 ASN B N 1
ATOM 1889 C CA . ASN B 1 47 ? -15.648 -12.031 15.016 1 89.5 47 ASN B CA 1
ATOM 1890 C C . ASN B 1 47 ? -15.797 -10.922 13.977 1 89.5 47 ASN B C 1
ATOM 1892 O O . ASN B 1 47 ? -15.617 -9.742 14.289 1 89.5 47 ASN B O 1
ATOM 1896 N N . GLY B 1 48 ? -16.078 -11.281 12.703 1 91.75 48 GLY B N 1
ATOM 1897 C CA . GLY B 1 48 ? -16.281 -10.289 11.656 1 91.75 48 GLY B CA 1
ATOM 1898 C C . GLY B 1 48 ? -14.992 -9.82 11.023 1 91.75 48 GLY B C 1
ATOM 1899 O O . GLY B 1 48 ? -14.945 -8.758 10.406 1 91.75 48 GLY B O 1
ATOM 1900 N N . SER B 1 49 ? -13.977 -10.539 11.234 1 94.38 49 SER B N 1
ATOM 1901 C CA . SER B 1 49 ? -12.672 -10.219 10.656 1 94.38 49 SER B CA 1
ATOM 1902 C C . SER B 1 49 ? -12.062 -11.43 9.969 1 94.38 49 SER B C 1
ATOM 1904 O O . SER B 1 49 ? -12.789 -12.297 9.469 1 94.38 49 SER B O 1
ATOM 1906 N N . SER B 1 50 ? -10.781 -11.422 9.727 1 95.56 50 SER B N 1
ATOM 1907 C CA . SER B 1 50 ? -10.008 -12.5 9.133 1 95.56 50 SER B CA 1
ATOM 1908 C C . SER B 1 50 ? -8.57 -12.492 9.641 1 95.56 50 SER B C 1
ATOM 1910 O O . SER B 1 50 ? -8.141 -11.531 10.289 1 95.56 50 SER B O 1
ATOM 1912 N N . ASP B 1 51 ? -7.848 -13.547 9.484 1 97.38 51 ASP B N 1
ATOM 1913 C CA . ASP B 1 51 ? -6.41 -13.664 9.727 1 97.38 51 ASP B CA 1
ATOM 1914 C C . ASP B 1 51 ? -5.66 -14 8.438 1 97.38 51 ASP B C 1
ATOM 1916 O O . ASP B 1 51 ? -5.098 -15.094 8.312 1 97.38 51 ASP B O 1
ATOM 1920 N N . PRO B 1 52 ? -5.641 -13.102 7.512 1 98.31 52 PRO B N 1
ATOM 1921 C CA . PRO B 1 52 ? -5.195 -13.406 6.152 1 98.31 52 PRO B CA 1
ATOM 1922 C C . PRO B 1 52 ? -3.68 -13.547 6.043 1 98.31 52 PRO B C 1
ATOM 1924 O O . PRO B 1 52 ? -2.941 -12.828 6.727 1 98.31 52 PRO B O 1
ATOM 1927 N N . PHE B 1 53 ? -3.225 -14.391 5.188 1 98.62 53 PHE B N 1
ATOM 1928 C CA . PHE B 1 53 ? -1.854 -14.477 4.695 1 98.62 53 PHE B CA 1
ATOM 1929 C C . PHE B 1 53 ? -1.834 -14.805 3.209 1 98.62 53 PHE B C 1
ATOM 1931 O O . PHE B 1 53 ? -2.836 -15.258 2.654 1 98.62 53 PHE B O 1
ATOM 1938 N N . VAL B 1 54 ? -0.733 -14.523 2.607 1 98.69 54 VAL B N 1
ATOM 1939 C CA . VAL B 1 54 ? -0.618 -14.648 1.159 1 98.69 54 VAL B CA 1
ATOM 1940 C C . VAL B 1 54 ? 0.433 -15.703 0.812 1 98.69 54 VAL B C 1
ATOM 1942 O O . VAL B 1 54 ? 1.57 -15.633 1.282 1 98.69 54 VAL B O 1
ATOM 1945 N N . LEU B 1 55 ? 0.022 -16.625 0.049 1 98.25 55 LEU B N 1
ATOM 1946 C CA . LEU B 1 55 ? 0.97 -17.547 -0.562 1 98.25 55 LEU B CA 1
ATOM 1947 C C . LEU B 1 55 ? 1.444 -17.031 -1.914 1 98.25 55 LEU B C 1
ATOM 1949 O O . LEU B 1 55 ? 0.635 -16.578 -2.727 1 98.25 55 LEU B O 1
ATOM 1953 N N . VAL B 1 56 ? 2.717 -17.094 -2.152 1 98.56 56 VAL B N 1
ATOM 1954 C CA . VAL B 1 56 ? 3.334 -16.594 -3.377 1 98.56 56 VAL B CA 1
ATOM 1955 C C . VAL B 1 56 ? 3.992 -17.75 -4.129 1 98.56 56 VAL B C 1
ATOM 1957 O O . VAL B 1 56 ? 4.926 -18.375 -3.623 1 98.56 56 VAL B O 1
ATOM 1960 N N . ASN B 1 57 ? 3.496 -17.984 -5.316 1 97.5 57 ASN B N 1
ATOM 1961 C CA . ASN B 1 57 ? 4.023 -19.047 -6.16 1 97.5 57 ASN B CA 1
ATOM 1962 C C . ASN B 1 57 ? 4.398 -18.531 -7.547 1 97.5 57 ASN B C 1
ATOM 1964 O O . ASN B 1 57 ? 3.809 -17.562 -8.031 1 97.5 57 ASN B O 1
ATOM 1968 N N . LEU B 1 58 ? 5.379 -19.156 -8.086 1 97.75 58 LEU B N 1
ATOM 1969 C CA . LEU B 1 58 ? 5.66 -18.969 -9.508 1 97.75 58 LEU B CA 1
ATOM 1970 C C . LEU B 1 58 ? 5.113 -20.125 -10.336 1 97.75 58 LEU B C 1
ATOM 1972 O O . LEU B 1 58 ? 5.273 -21.297 -9.961 1 97.75 58 LEU B O 1
ATOM 1976 N N . GLU B 1 59 ? 4.441 -19.734 -11.336 1 95.06 59 GLU B N 1
ATOM 1977 C CA . GLU B 1 59 ? 3.807 -20.719 -12.211 1 95.06 59 GLU B CA 1
ATOM 1978 C C . GLU B 1 59 ? 4.148 -20.453 -13.672 1 95.06 59 GLU B C 1
ATOM 1980 O O . GLU B 1 59 ? 4.414 -19.312 -14.055 1 95.06 59 GLU B O 1
ATOM 1985 N N . PRO B 1 60 ? 4.184 -21.5 -14.539 1 94.94 60 PRO B N 1
ATOM 1986 C CA . PRO B 1 60 ? 3.871 -22.891 -14.195 1 94.94 60 PRO B CA 1
ATOM 1987 C C . PRO B 1 60 ? 5.059 -23.625 -13.586 1 94.94 60 PRO B C 1
ATOM 1989 O O . PRO B 1 60 ? 6.207 -23.203 -13.75 1 94.94 60 PRO B O 1
ATOM 1992 N N . LYS B 1 61 ? 4.809 -24.734 -12.945 1 93 61 LYS B N 1
ATOM 1993 C CA . LYS B 1 61 ? 5.848 -25.453 -12.211 1 93 61 LYS B CA 1
ATOM 1994 C C . LYS B 1 61 ? 6.906 -26 -13.156 1 93 61 LYS B C 1
ATOM 1996 O O . LYS B 1 61 ? 8.086 -26.078 -12.805 1 93 61 LYS B O 1
ATOM 2001 N N . HIS B 1 62 ? 6.543 -26.328 -14.375 1 93 62 HIS B N 1
ATOM 2002 C CA . HIS B 1 62 ? 7.547 -26.859 -15.289 1 93 62 HIS B CA 1
ATOM 2003 C C . HIS B 1 62 ? 8.555 -25.797 -15.695 1 93 62 HIS B C 1
ATOM 2005 O O . HIS B 1 62 ? 9.703 -26.109 -16.016 1 93 62 HIS B O 1
ATOM 2011 N N . THR B 1 63 ? 8.109 -24.547 -15.75 1 95.31 63 THR B N 1
ATOM 2012 C CA . THR B 1 63 ? 9.008 -23.438 -16.031 1 95.31 63 THR B CA 1
ATOM 2013 C C . THR B 1 63 ? 9.828 -23.078 -14.789 1 95.31 63 THR B C 1
ATOM 2015 O O . THR B 1 63 ? 10.977 -22.641 -14.898 1 95.31 63 THR B O 1
ATOM 2018 N N . PHE B 1 64 ? 9.203 -23.375 -13.594 1 96.69 64 PHE B N 1
ATOM 2019 C CA . PHE B 1 64 ? 9.852 -23.062 -12.328 1 96.69 64 PHE B CA 1
ATOM 2020 C C . PHE B 1 64 ? 9.93 -24.281 -11.43 1 96.69 64 PHE B C 1
ATOM 2022 O O . PHE B 1 64 ? 9.469 -24.266 -10.289 1 96.69 64 PHE B O 1
ATOM 2029 N N . PRO B 1 65 ? 10.609 -25.328 -11.852 1 93.38 65 PRO B N 1
ATOM 2030 C CA . PRO B 1 65 ? 10.555 -26.609 -11.148 1 93.38 65 PRO B CA 1
ATOM 2031 C C . PRO B 1 65 ? 11.219 -26.562 -9.773 1 93.38 65 PRO B C 1
ATOM 2033 O O . PRO B 1 65 ? 10.781 -27.266 -8.852 1 93.38 65 PRO B O 1
ATOM 2036 N N . ALA B 1 66 ? 12.188 -25.766 -9.477 1 93.38 66 ALA B N 1
ATOM 2037 C CA . ALA B 1 66 ? 12.93 -25.781 -8.219 1 93.38 66 ALA B CA 1
ATOM 2038 C C . ALA B 1 66 ? 12.562 -24.578 -7.352 1 93.38 66 ALA B C 1
ATOM 2040 O O . ALA B 1 66 ? 13.273 -24.25 -6.402 1 93.38 66 ALA B O 1
ATOM 2041 N N . VAL B 1 67 ? 11.438 -23.984 -7.637 1 95.94 67 VAL B N 1
ATOM 2042 C CA . VAL B 1 67 ? 11.086 -22.797 -6.883 1 95.94 67 VAL B CA 1
ATOM 2043 C C . VAL B 1 67 ? 9.984 -23.109 -5.879 1 95.94 67 VAL B C 1
ATOM 2045 O O . VAL B 1 67 ? 8.883 -23.516 -6.262 1 95.94 67 VAL B O 1
ATOM 2048 N N . GLU B 1 68 ? 10.297 -22.953 -4.625 1 96 68 GLU B N 1
ATOM 2049 C CA . GLU B 1 68 ? 9.336 -23.188 -3.555 1 96 68 GLU B CA 1
ATOM 2050 C C . GLU B 1 68 ? 8.43 -21.984 -3.336 1 96 68 GLU B C 1
ATOM 2052 O O . GLU B 1 68 ? 8.867 -20.844 -3.508 1 96 68 GLU B O 1
ATOM 2057 N N . ALA B 1 69 ? 7.227 -22.312 -2.883 1 95.88 69 ALA B N 1
ATOM 2058 C CA . ALA B 1 69 ? 6.285 -21.25 -2.525 1 95.88 69 ALA B CA 1
ATOM 2059 C C . ALA B 1 69 ? 6.762 -20.484 -1.297 1 95.88 69 ALA B C 1
ATOM 2061 O O . ALA B 1 69 ? 7.465 -21.031 -0.446 1 95.88 69 ALA B O 1
ATOM 2062 N N . ARG B 1 70 ? 6.438 -19.219 -1.227 1 98.12 70 ARG B N 1
ATOM 2063 C CA . ARG B 1 70 ? 6.699 -18.375 -0.073 1 98.12 70 ARG B CA 1
ATOM 2064 C C . ARG B 1 70 ? 5.398 -17.859 0.542 1 98.12 70 ARG B C 1
ATOM 2066 O O . ARG B 1 70 ? 4.371 -17.797 -0.135 1 98.12 70 ARG B O 1
ATOM 2073 N N . SER B 1 71 ? 5.441 -17.594 1.79 1 98.25 71 SER B N 1
ATOM 2074 C CA . SER B 1 71 ? 4.242 -17.125 2.471 1 98.25 71 SER B CA 1
ATOM 2075 C C . SER B 1 71 ? 4.531 -15.875 3.305 1 98.25 71 SER B C 1
ATOM 2077 O O . SER B 1 71 ? 5.582 -15.781 3.939 1 98.25 71 SER B O 1
ATOM 2079 N N . THR B 1 72 ? 3.588 -14.953 3.336 1 98.44 72 THR B N 1
ATOM 2080 C CA . THR B 1 72 ? 3.68 -13.836 4.262 1 98.44 72 THR B CA 1
ATOM 2081 C C . THR B 1 72 ? 3.332 -14.273 5.684 1 98.44 72 THR B C 1
ATOM 2083 O O . THR B 1 72 ? 2.863 -15.391 5.895 1 98.44 72 THR B O 1
ATOM 2086 N N . GLN B 1 73 ? 3.598 -13.391 6.598 1 98 73 GLN B N 1
ATOM 2087 C CA . GLN B 1 73 ? 3.078 -13.57 7.949 1 98 73 GLN B CA 1
ATOM 2088 C C . GLN B 1 73 ? 1.554 -13.523 7.965 1 98 73 GLN B C 1
ATOM 2090 O O . GLN B 1 73 ? 0.938 -12.914 7.09 1 98 73 GLN B O 1
ATOM 2095 N N . ILE B 1 74 ? 1.042 -14.148 8.961 1 97.81 74 ILE B N 1
ATOM 2096 C CA . ILE B 1 74 ? -0.394 -14.078 9.211 1 97.81 74 ILE B CA 1
ATOM 2097 C C . ILE B 1 74 ? -0.744 -12.75 9.867 1 97.81 74 ILE B C 1
ATOM 2099 O O . ILE B 1 74 ? -0.122 -12.359 10.859 1 97.81 74 ILE B O 1
ATOM 2103 N N . LYS B 1 75 ? -1.638 -12.008 9.305 1 97.69 75 LYS B N 1
ATOM 2104 C CA . LYS B 1 75 ? -2.115 -10.773 9.93 1 97.69 75 LYS B CA 1
ATOM 2105 C C . LYS B 1 75 ? -3.404 -11.016 10.703 1 97.69 75 LYS B C 1
ATOM 2107 O O . LYS B 1 75 ? -4.465 -11.219 10.109 1 97.69 75 LYS B O 1
ATOM 2112 N N . LYS B 1 76 ? -3.289 -10.945 11.984 1 95.94 76 LYS B N 1
ATOM 2113 C CA . LYS B 1 76 ? -4.406 -11.328 12.844 1 95.94 76 LYS B CA 1
ATOM 2114 C C . LYS B 1 76 ? -5.504 -10.266 12.82 1 95.94 76 LYS B C 1
ATOM 2116 O O . LYS B 1 76 ? -5.227 -9.07 12.945 1 95.94 76 LYS B O 1
ATOM 2121 N N . ASN B 1 77 ? -6.746 -10.711 12.656 1 95.38 77 ASN B N 1
ATOM 2122 C CA . ASN B 1 77 ? -7.945 -9.883 12.742 1 95.38 77 ASN B CA 1
ATOM 2123 C C . ASN B 1 77 ? -7.84 -8.648 11.852 1 95.38 77 ASN B C 1
ATOM 2125 O O . ASN B 1 77 ? -8.055 -7.527 12.312 1 95.38 77 ASN B O 1
ATOM 2129 N N . GLU B 1 78 ? -7.523 -8.953 10.57 1 94.88 78 GLU B N 1
ATOM 2130 C CA . GLU B 1 78 ? -7.305 -7.855 9.633 1 94.88 78 GLU B CA 1
ATOM 2131 C C . GLU B 1 78 ? -8.039 -8.094 8.312 1 94.88 78 GLU B C 1
ATOM 2133 O O . GLU B 1 78 ? -7.902 -9.164 7.711 1 94.88 78 GLU B O 1
ATOM 2138 N N . LEU B 1 79 ? -8.797 -7.066 7.875 1 95.38 79 LEU B N 1
ATOM 2139 C CA . LEU B 1 79 ? -9.43 -7.141 6.562 1 95.38 79 LEU B CA 1
ATOM 2140 C C . LEU B 1 79 ? -8.68 -6.277 5.551 1 95.38 79 LEU B C 1
ATOM 2142 O O . LEU B 1 79 ? -8.938 -6.367 4.348 1 95.38 79 LEU B O 1
ATOM 2146 N N . ASN B 1 80 ? -7.797 -5.367 5.988 1 95.62 80 ASN B N 1
ATOM 2147 C CA . ASN B 1 80 ? -6.918 -4.516 5.195 1 95.62 80 ASN B CA 1
ATOM 2148 C C . ASN B 1 80 ? -5.465 -4.637 5.648 1 95.62 80 ASN B C 1
ATOM 2150 O O . ASN B 1 80 ? -4.84 -3.641 6.02 1 95.62 80 ASN B O 1
ATOM 2154 N N . PRO B 1 81 ? -4.93 -5.82 5.539 1 97.25 81 PRO B N 1
ATOM 2155 C CA . PRO B 1 81 ? -3.602 -6.062 6.109 1 97.25 81 PRO B CA 1
ATOM 2156 C C . PRO B 1 81 ? -2.494 -5.316 5.367 1 97.25 81 PRO B C 1
ATOM 2158 O O . PRO B 1 81 ? -2.555 -5.176 4.145 1 97.25 81 PRO B O 1
ATOM 2161 N N . LEU B 1 82 ? -1.51 -4.883 6.129 1 97 82 LEU B N 1
ATOM 2162 C CA . LEU B 1 82 ? -0.224 -4.426 5.609 1 97 82 LEU B CA 1
ATOM 2163 C C . LEU B 1 82 ? 0.849 -5.492 5.805 1 97 82 LEU B C 1
ATOM 2165 O O . LEU B 1 82 ? 1.14 -5.887 6.934 1 97 82 LEU B O 1
ATOM 2169 N N . TYR B 1 83 ? 1.435 -5.973 4.801 1 97.38 83 TYR B N 1
ATOM 2170 C CA . TYR B 1 83 ? 2.426 -7.035 4.926 1 97.38 83 TYR B CA 1
ATOM 2171 C C . TYR B 1 83 ? 3.84 -6.469 4.906 1 97.38 83 TYR B C 1
ATOM 2173 O O . TYR B 1 83 ? 4.645 -6.762 5.793 1 97.38 83 TYR B O 1
ATOM 2181 N N . ASP B 1 84 ? 4.004 -5.605 3.852 1 95.31 84 ASP B N 1
ATOM 2182 C CA . ASP B 1 84 ? 5.336 -5.043 3.648 1 95.31 84 ASP B CA 1
ATOM 2183 C C . ASP B 1 84 ? 6.406 -6.129 3.691 1 95.31 84 ASP B C 1
ATOM 2185 O O . ASP B 1 84 ? 7.383 -6.016 4.43 1 95.31 84 ASP B O 1
ATOM 2189 N N . GLU B 1 85 ? 6.262 -7.152 3.004 1 97.19 85 GLU B N 1
ATOM 2190 C CA . GLU B 1 85 ? 7.195 -8.273 2.955 1 97.19 85 GLU B CA 1
ATOM 2191 C C . GLU B 1 85 ? 7.738 -8.477 1.544 1 97.19 85 GLU B C 1
ATOM 2193 O O . GLU B 1 85 ? 7 -8.359 0.564 1 97.19 85 GLU B O 1
ATOM 2198 N N . THR B 1 86 ? 8.992 -8.82 1.49 1 96.81 86 THR B N 1
ATOM 2199 C CA . THR B 1 86 ? 9.688 -8.969 0.217 1 96.81 86 THR B CA 1
ATOM 2200 C C . THR B 1 86 ? 10.234 -10.383 0.059 1 96.81 86 THR B C 1
ATOM 2202 O O . THR B 1 86 ? 10.773 -10.953 1.007 1 96.81 86 THR B O 1
ATOM 2205 N N . PHE B 1 87 ? 10.07 -10.914 -1.119 1 98 87 PHE B N 1
ATOM 2206 C CA . PHE B 1 87 ? 10.562 -12.25 -1.454 1 98 87 PHE B CA 1
ATOM 2207 C C . PHE B 1 87 ? 11.43 -12.211 -2.709 1 98 87 PHE B C 1
ATOM 2209 O O . PHE B 1 87 ? 11.055 -11.586 -3.703 1 98 87 PHE B O 1
ATOM 2216 N N . ASP B 1 88 ? 12.5 -12.883 -2.625 1 97.31 88 ASP B N 1
ATOM 2217 C CA . ASP B 1 88 ? 13.383 -13.031 -3.777 1 97.31 88 ASP B CA 1
ATOM 2218 C C . ASP B 1 88 ? 13.375 -14.469 -4.297 1 97.31 88 ASP B C 1
ATOM 2220 O O . ASP B 1 88 ? 13.539 -15.414 -3.523 1 97.31 88 ASP B O 1
ATOM 2224 N N . PHE B 1 89 ? 13.164 -14.57 -5.543 1 98.19 89 PHE B N 1
ATOM 2225 C CA . PHE B 1 89 ? 13.211 -15.867 -6.195 1 98.19 89 PHE B CA 1
ATOM 2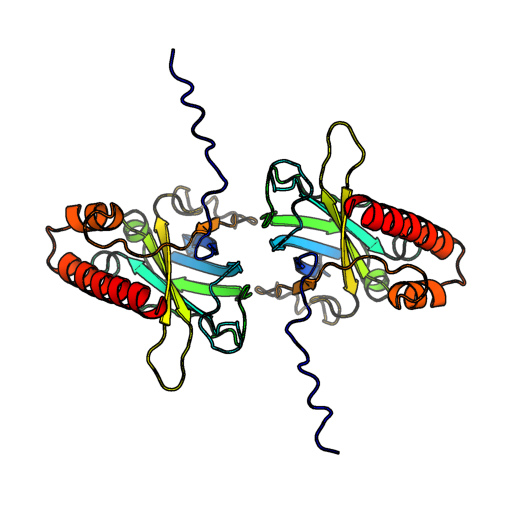226 C C . PHE B 1 89 ? 14.398 -15.945 -7.152 1 98.19 89 PHE B C 1
ATOM 2228 O O . PHE B 1 89 ? 14.539 -15.109 -8.047 1 98.19 89 PHE B O 1
ATOM 2235 N N . LEU B 1 90 ? 15.148 -16.969 -6.93 1 97.5 90 LEU B N 1
ATOM 2236 C CA . LEU B 1 90 ? 16.312 -17.172 -7.793 1 97.5 90 LEU B CA 1
ATOM 2237 C C . LEU B 1 90 ? 15.906 -17.875 -9.086 1 97.5 90 LEU B C 1
ATOM 2239 O O . LEU B 1 90 ? 15.922 -19.109 -9.156 1 97.5 90 LEU B O 1
ATOM 2243 N N . VAL B 1 91 ? 15.578 -17.109 -10.109 1 97.56 91 VAL B N 1
ATOM 2244 C CA . VAL B 1 91 ? 15.141 -17.625 -11.398 1 97.56 91 VAL B CA 1
ATOM 2245 C C . VAL B 1 91 ? 15.805 -16.844 -12.531 1 97.56 91 VAL B C 1
ATOM 2247 O O . VAL B 1 91 ? 16.234 -15.703 -12.336 1 97.56 91 VAL B O 1
ATOM 2250 N N . THR B 1 92 ? 15.867 -17.422 -13.664 1 95.75 92 THR B N 1
ATOM 2251 C CA . THR B 1 92 ? 16.547 -16.812 -14.789 1 95.75 92 THR B CA 1
ATOM 2252 C C . THR B 1 92 ? 15.602 -15.883 -15.555 1 95.75 92 THR B C 1
ATOM 2254 O O . THR B 1 92 ? 14.383 -16.031 -15.469 1 95.75 92 THR B O 1
ATOM 2257 N N . ARG B 1 93 ? 16.234 -15.016 -16.266 1 95.06 93 ARG B N 1
ATOM 2258 C CA . ARG B 1 93 ? 15.484 -14.125 -17.141 1 95.06 93 ARG B CA 1
ATOM 2259 C C . ARG B 1 93 ? 14.656 -14.914 -18.141 1 95.06 93 ARG B C 1
ATOM 2261 O O . ARG B 1 93 ? 13.516 -14.555 -18.438 1 95.06 93 ARG B O 1
ATOM 2268 N N . ASP B 1 94 ? 15.203 -15.953 -18.672 1 95.25 94 ASP B N 1
ATOM 2269 C CA . ASP B 1 94 ? 14.516 -16.781 -19.656 1 95.25 94 ASP B CA 1
ATOM 2270 C C . ASP B 1 94 ? 13.266 -17.422 -19.062 1 95.25 94 ASP B C 1
ATOM 2272 O O . ASP B 1 94 ? 12.242 -17.531 -19.734 1 95.25 94 ASP B O 1
ATOM 2276 N N . GLN B 1 95 ? 13.352 -17.875 -17.891 1 96.75 95 GLN B N 1
ATOM 2277 C CA . GLN B 1 95 ? 12.188 -18.422 -17.203 1 96.75 95 GLN B CA 1
ATOM 2278 C C . GLN B 1 95 ? 11.078 -17.375 -17.094 1 96.75 95 GLN B C 1
ATOM 2280 O O . GLN B 1 95 ? 9.906 -17.688 -17.328 1 96.75 95 GLN B O 1
ATOM 2285 N N . CYS B 1 96 ? 11.484 -16.188 -16.75 1 96.56 96 CYS B N 1
ATOM 2286 C CA . CYS B 1 96 ? 10.516 -15.117 -16.578 1 96.56 96 CYS B CA 1
ATOM 2287 C C . CYS B 1 96 ? 9.883 -14.727 -17.891 1 96.56 96 CYS B C 1
ATOM 2289 O O . CYS B 1 96 ? 8.727 -14.297 -17.938 1 96.56 96 CYS B O 1
ATOM 2291 N N . ARG B 1 97 ? 10.516 -14.93 -18.922 1 94.88 97 ARG B N 1
ATOM 2292 C CA . ARG B 1 97 ? 10.031 -14.523 -20.234 1 94.88 97 ARG B CA 1
ATOM 2293 C C . ARG B 1 97 ? 9.25 -15.641 -20.906 1 94.88 97 ARG B C 1
ATOM 2295 O O . ARG B 1 97 ? 8.648 -15.445 -21.969 1 94.88 97 ARG B O 1
ATOM 2302 N N . ALA B 1 98 ? 9.281 -16.75 -20.281 1 94.75 98 ALA B N 1
ATOM 2303 C CA . ALA B 1 98 ? 8.562 -17.891 -20.844 1 94.75 98 ALA B CA 1
ATOM 2304 C C . ALA B 1 98 ? 7.066 -17.609 -20.938 1 94.75 98 ALA B C 1
ATOM 2306 O O . ALA B 1 98 ? 6.492 -16.969 -20.047 1 94.75 98 ALA B O 1
ATOM 2307 N N . PRO B 1 99 ? 6.488 -18.078 -22.031 1 92 99 PRO B N 1
ATOM 2308 C CA . PRO B 1 99 ? 5.039 -17.891 -22.156 1 92 99 PRO B CA 1
ATOM 2309 C C . PRO B 1 99 ? 4.266 -18.438 -20.969 1 92 99 PRO B C 1
ATOM 2311 O O . PRO B 1 99 ? 4.5 -19.578 -20.547 1 92 99 PRO B O 1
ATOM 2314 N N . GLY B 1 100 ? 3.404 -17.609 -20.422 1 92.75 100 GLY B N 1
ATOM 2315 C CA . GLY B 1 100 ? 2.537 -18.047 -19.328 1 92.75 100 GLY B CA 1
ATOM 2316 C C . GLY B 1 100 ? 3.164 -17.891 -17.969 1 92.75 100 GLY B C 1
ATOM 2317 O O . GLY B 1 100 ? 2.504 -18.109 -16.938 1 92.75 100 GLY B O 1
ATOM 2318 N N . ALA B 1 101 ? 4.453 -17.547 -17.922 1 95.75 101 ALA B N 1
ATOM 2319 C CA . ALA B 1 101 ? 5.105 -17.344 -16.625 1 95.75 101 ALA B CA 1
ATOM 2320 C C . ALA B 1 101 ? 4.402 -16.266 -15.828 1 95.75 101 ALA B C 1
ATOM 2322 O O . ALA B 1 101 ? 4.102 -15.188 -16.344 1 95.75 101 ALA B O 1
ATOM 2323 N N . CYS B 1 102 ? 4.109 -16.609 -14.555 1 96.88 102 CYS B N 1
ATOM 2324 C CA . CYS B 1 102 ? 3.365 -15.641 -13.758 1 96.88 102 CYS B CA 1
ATOM 2325 C C . CYS B 1 102 ? 3.596 -15.867 -12.266 1 96.88 102 CYS B C 1
ATOM 2327 O O . CYS B 1 102 ? 4.098 -16.922 -11.867 1 96.88 102 CYS B O 1
ATOM 2329 N N . ILE B 1 103 ? 3.348 -14.852 -11.523 1 97.81 103 ILE B N 1
ATOM 2330 C CA . ILE B 1 103 ? 3.211 -14.945 -10.078 1 97.81 103 ILE B CA 1
ATOM 2331 C C . ILE B 1 103 ? 1.772 -15.312 -9.719 1 97.81 103 ILE B C 1
ATOM 2333 O O . ILE B 1 103 ? 0.828 -14.656 -10.172 1 97.81 103 ILE B O 1
ATOM 2337 N N . LEU B 1 104 ? 1.587 -16.328 -9.023 1 96.94 104 LEU B N 1
ATOM 2338 C CA . LEU B 1 104 ? 0.29 -16.688 -8.461 1 96.94 104 LEU B CA 1
ATOM 2339 C C . LEU B 1 104 ? 0.217 -16.312 -6.98 1 96.94 104 LEU B C 1
ATOM 2341 O O . LEU B 1 104 ? 1.014 -16.797 -6.172 1 96.94 104 LEU B O 1
ATOM 2345 N N . LEU B 1 105 ? -0.7 -15.469 -6.676 1 98.06 105 LEU B N 1
ATOM 2346 C CA . LEU B 1 105 ? -0.956 -15.062 -5.297 1 98.06 105 LEU B CA 1
ATOM 2347 C C . LEU B 1 105 ? -2.252 -15.68 -4.781 1 98.06 105 LEU B C 1
ATOM 2349 O O . LEU B 1 105 ? -3.299 -15.562 -5.422 1 98.06 105 LEU B O 1
ATOM 2353 N N . THR B 1 106 ? -2.154 -16.344 -3.678 1 97.12 106 THR B N 1
ATOM 2354 C CA . THR B 1 106 ? -3.344 -16.906 -3.061 1 97.12 106 THR B CA 1
ATOM 2355 C C . THR B 1 106 ? -3.504 -16.406 -1.627 1 97.12 106 THR B C 1
ATOM 2357 O O . THR B 1 106 ? -2.576 -16.516 -0.82 1 97.12 106 THR B O 1
ATOM 2360 N N . VAL B 1 107 ? -4.645 -15.859 -1.346 1 97.88 107 VAL B N 1
ATOM 2361 C CA . VAL B 1 107 ? -4.93 -15.359 -0.004 1 97.88 107 VAL B CA 1
ATOM 2362 C C . VAL B 1 107 ? -5.793 -16.375 0.75 1 97.88 107 VAL B C 1
ATOM 2364 O O . VAL B 1 107 ? -6.797 -16.859 0.221 1 97.88 107 VAL B O 1
ATOM 2367 N N . PHE B 1 108 ? -5.301 -16.625 1.966 1 96.5 108 PHE B N 1
ATOM 2368 C CA . PHE B 1 108 ? -6.047 -17.516 2.852 1 96.5 108 PHE B CA 1
ATOM 2369 C C . PHE B 1 108 ? -6.375 -16.812 4.164 1 96.5 108 PHE B C 1
ATOM 2371 O O . PHE B 1 108 ? -5.715 -15.844 4.539 1 96.5 108 PHE B O 1
ATOM 2378 N N . ASP B 1 109 ? -7.441 -17.281 4.766 1 96.31 109 ASP B N 1
ATOM 2379 C CA . ASP B 1 109 ? -7.707 -16.984 6.168 1 96.31 109 ASP B CA 1
ATOM 2380 C C . ASP B 1 109 ? -7.191 -18.094 7.074 1 96.31 109 ASP B C 1
ATOM 2382 O O . ASP B 1 109 ? -7.555 -19.266 6.902 1 96.31 109 ASP B O 1
ATOM 2386 N N . TYR B 1 110 ? -6.352 -17.797 7.977 1 95.75 110 TYR B N 1
ATOM 2387 C CA . TYR B 1 110 ? -5.75 -18.781 8.859 1 95.75 110 TYR B CA 1
ATOM 2388 C C . TYR B 1 110 ? -6.742 -19.234 9.922 1 95.75 110 TYR B C 1
ATOM 2390 O O . TYR B 1 110 ? -7.387 -18.422 10.578 1 95.75 110 TYR B O 1
ATOM 2398 N N . ASP B 1 111 ? -6.852 -20.516 9.961 1 88.81 111 ASP B N 1
ATOM 2399 C CA . ASP B 1 111 ? -7.664 -21.125 11 1 88.81 111 ASP B CA 1
ATOM 2400 C C . ASP B 1 111 ? -6.844 -22.109 11.836 1 88.81 111 ASP B C 1
ATOM 2402 O O . ASP B 1 111 ? -6.176 -22.984 11.289 1 88.81 111 ASP B O 1
ATOM 2406 N N . THR B 1 112 ? -6.812 -21.984 13.062 1 81.94 112 THR B N 1
ATOM 2407 C CA . THR B 1 112 ? -6.027 -22.844 13.953 1 81.94 112 THR B CA 1
ATOM 2408 C C . THR B 1 112 ? -6.586 -24.266 13.969 1 81.94 112 THR B C 1
ATOM 2410 O O . THR B 1 112 ? -5.836 -25.234 13.828 1 81.94 112 THR B O 1
ATOM 2413 N N . LEU B 1 113 ? -7.789 -24.453 14.125 1 71.75 113 LEU B N 1
ATOM 2414 C CA . LEU B 1 113 ? -8.375 -25.766 14.383 1 71.75 113 LEU B CA 1
ATOM 2415 C C . LEU B 1 113 ? -8.805 -26.422 13.078 1 71.75 113 LEU B C 1
ATOM 2417 O O . LEU B 1 113 ? -8.945 -27.656 13.016 1 71.75 113 LEU B O 1
ATOM 2421 N N . LEU B 1 114 ? -9.055 -25.656 12.094 1 75 114 LEU B N 1
ATOM 2422 C CA . LEU B 1 114 ? -9.516 -26.172 10.805 1 75 114 LEU B CA 1
ATOM 2423 C C . LEU B 1 114 ? -8.539 -25.812 9.695 1 75 114 LEU B C 1
ATOM 2425 O O . LEU B 1 114 ? -7.52 -25.156 9.945 1 75 114 LEU B O 1
ATOM 2429 N N . SER B 1 115 ? -8.867 -26.281 8.578 1 83.62 115 SER B N 1
ATOM 2430 C CA . SER B 1 115 ? -8.086 -25.891 7.41 1 83.62 115 SER B CA 1
ATOM 2431 C C . SER B 1 115 ? -8.25 -24.406 7.109 1 83.62 115 SER B C 1
ATOM 2433 O O . SER B 1 115 ? -9.273 -23.812 7.43 1 83.62 115 SER B O 1
ATOM 2435 N N . ASN B 1 116 ? -7.195 -23.844 6.555 1 89.38 116 ASN B N 1
ATOM 2436 C CA . ASN B 1 116 ? -7.273 -22.453 6.121 1 89.38 116 ASN B CA 1
ATOM 2437 C C . ASN B 1 116 ? -8.391 -22.25 5.098 1 89.38 116 ASN B C 1
ATOM 2439 O O . ASN B 1 116 ? -8.602 -23.094 4.23 1 89.38 116 ASN B O 1
ATOM 2443 N N . ASP B 1 117 ? -9.094 -21.125 5.199 1 92.38 117 ASP B N 1
ATOM 2444 C CA . ASP B 1 117 ? -10.156 -20.781 4.258 1 92.38 117 ASP B CA 1
ATOM 2445 C C . ASP B 1 117 ? -9.617 -19.938 3.1 1 92.38 117 ASP B C 1
ATOM 2447 O O . ASP B 1 117 ? -8.82 -19.031 3.311 1 92.38 117 ASP B O 1
ATOM 2451 N N . PHE B 1 118 ? -10.062 -20.359 1.948 1 92.12 118 PHE B N 1
ATOM 2452 C CA . PHE B 1 118 ? -9.672 -19.656 0.731 1 92.12 118 PHE B CA 1
ATOM 2453 C C . PHE B 1 118 ? -10.375 -18.312 0.631 1 92.12 118 PHE B C 1
ATOM 2455 O O . PHE B 1 118 ? -11.609 -18.25 0.702 1 92.12 118 PHE B O 1
ATOM 2462 N N . GLU B 1 119 ? -9.664 -17.219 0.486 1 94.19 119 GLU B N 1
ATOM 2463 C CA . GLU B 1 119 ? -10.234 -15.891 0.302 1 94.19 119 GLU B CA 1
ATOM 2464 C C . GLU B 1 119 ? -10.289 -15.516 -1.176 1 94.19 119 GLU B C 1
ATOM 2466 O O . GLU B 1 119 ? -11.281 -14.938 -1.636 1 94.19 119 GLU B O 1
ATOM 2471 N N . GLY B 1 120 ? -9.18 -15.766 -1.857 1 95.5 120 GLY B N 1
ATOM 2472 C CA . GLY B 1 120 ? -9.102 -15.43 -3.27 1 95.5 120 GLY B CA 1
ATOM 2473 C C . GLY B 1 120 ? -7.707 -15.586 -3.844 1 95.5 120 GLY B C 1
ATOM 2474 O O . GLY B 1 120 ? -6.754 -15.859 -3.109 1 95.5 120 GLY B O 1
ATOM 2475 N N . GLU B 1 121 ? -7.699 -15.477 -5.203 1 96.25 121 GLU B N 1
ATOM 2476 C CA . GLU B 1 121 ? -6.418 -15.578 -5.891 1 96.25 121 GLU B CA 1
ATOM 2477 C C . GLU B 1 121 ? -6.27 -14.484 -6.941 1 96.25 121 GLU B C 1
ATOM 2479 O O . GLU B 1 121 ? -7.262 -13.906 -7.391 1 96.25 121 GLU B O 1
ATOM 2484 N N . ALA B 1 122 ? -5.055 -14.172 -7.258 1 96.56 122 ALA B N 1
ATOM 2485 C CA . ALA B 1 122 ? -4.711 -13.227 -8.312 1 96.56 122 ALA B CA 1
ATOM 2486 C C . ALA B 1 122 ? -3.449 -13.664 -9.055 1 96.56 122 ALA B C 1
ATOM 2488 O O . ALA B 1 122 ? -2.607 -14.367 -8.5 1 96.56 122 ALA B O 1
ATOM 2489 N N . PHE B 1 123 ? -3.322 -13.18 -10.281 1 94.88 123 PHE B N 1
ATOM 2490 C CA . PHE B 1 123 ? -2.189 -13.531 -11.125 1 94.88 123 PHE B CA 1
ATOM 2491 C C . PHE B 1 123 ? -1.52 -12.289 -11.688 1 94.88 123 PHE B C 1
ATOM 2493 O O . PHE B 1 123 ? -2.195 -11.32 -12.047 1 94.88 123 PHE B O 1
ATOM 2500 N N . LEU B 1 124 ? -0.216 -12.383 -11.781 1 96.75 124 LEU B N 1
ATOM 2501 C CA . LEU B 1 124 ? 0.543 -11.344 -12.469 1 96.75 124 LEU B CA 1
ATOM 2502 C C . LEU B 1 124 ? 1.51 -11.953 -13.477 1 96.75 124 LEU B C 1
ATOM 2504 O O . LEU B 1 124 ? 2.436 -12.68 -13.094 1 96.75 124 LEU B O 1
ATOM 2508 N N . ALA B 1 125 ? 1.298 -11.609 -14.695 1 95.19 125 ALA B N 1
ATOM 2509 C CA . ALA B 1 125 ? 2.201 -12.078 -15.742 1 95.19 125 ALA B CA 1
ATOM 2510 C C . ALA B 1 125 ? 3.592 -11.477 -15.578 1 95.19 125 ALA B C 1
ATOM 2512 O O . ALA B 1 125 ? 3.727 -10.297 -15.227 1 95.19 125 ALA B O 1
ATOM 2513 N N . LEU B 1 126 ? 4.598 -12.242 -15.945 1 96.12 126 LEU B N 1
ATOM 2514 C CA . LEU B 1 126 ? 5.961 -11.789 -15.695 1 96.12 126 LEU B CA 1
ATOM 2515 C C . LEU B 1 126 ? 6.531 -11.086 -16.922 1 96.12 126 LEU B C 1
ATOM 2517 O O . LEU B 1 126 ? 7.516 -10.352 -16.828 1 96.12 126 LEU B O 1
ATOM 2521 N N . GLU B 1 127 ? 6.07 -11.281 -18.047 1 89 127 GLU B N 1
ATOM 2522 C CA . GLU B 1 127 ? 6.672 -10.914 -19.328 1 89 127 GLU B CA 1
ATOM 2523 C C . GLU B 1 127 ? 6.953 -9.414 -19.391 1 89 127 GLU B C 1
ATOM 2525 O O . GLU B 1 127 ? 7.891 -8.984 -20.062 1 89 127 GLU B O 1
ATOM 2530 N N . HIS B 1 128 ? 6.234 -8.586 -18.656 1 86.44 128 HIS B N 1
ATOM 2531 C CA . HIS B 1 128 ? 6.422 -7.148 -18.812 1 86.44 128 HIS B CA 1
ATOM 2532 C C . HIS B 1 128 ? 6.895 -6.512 -17.516 1 86.44 128 HIS B C 1
ATOM 2534 O O . HIS B 1 128 ? 6.77 -5.297 -17.328 1 86.44 128 HIS B O 1
ATOM 2540 N N . LEU B 1 129 ? 7.477 -7.246 -16.75 1 92.94 129 LEU B N 1
ATOM 2541 C CA . LEU B 1 129 ? 7.945 -6.695 -15.484 1 92.94 129 LEU B CA 1
ATOM 2542 C C . LEU B 1 129 ? 9.133 -5.766 -15.703 1 92.94 129 LEU B C 1
ATOM 2544 O O . LEU B 1 129 ? 9.961 -6.008 -16.578 1 92.94 129 LEU B O 1
ATOM 2548 N N . PRO B 1 130 ? 9.219 -4.73 -14.898 1 92.44 130 PRO B N 1
ATOM 2549 C CA . PRO B 1 130 ? 10.438 -3.92 -14.922 1 92.44 130 PRO B CA 1
ATOM 2550 C C . PRO B 1 130 ? 11.703 -4.754 -14.75 1 92.44 130 PRO B C 1
ATOM 2552 O O . PRO B 1 130 ? 11.719 -5.707 -13.969 1 92.44 130 PRO B O 1
ATOM 2555 N N . GLY B 1 131 ? 12.734 -4.445 -15.523 1 90.31 131 GLY B N 1
ATOM 2556 C CA . GLY B 1 131 ? 14.023 -5.102 -15.391 1 90.31 131 GLY B CA 1
ATOM 2557 C C . GLY B 1 131 ? 14.219 -6.242 -16.375 1 90.31 131 GLY B C 1
ATOM 2558 O O . GLY B 1 131 ? 15.336 -6.73 -16.547 1 90.31 131 GLY B O 1
ATOM 2559 N N . LEU B 1 132 ? 13.141 -6.703 -17.016 1 89.44 132 LEU B N 1
ATOM 2560 C CA . LEU B 1 132 ? 13.242 -7.852 -17.922 1 89.44 132 LEU B CA 1
ATOM 2561 C C . LEU B 1 132 ? 13.688 -7.418 -19.312 1 89.44 132 LEU B C 1
ATOM 2563 O O . LEU B 1 132 ? 14.328 -8.188 -20.031 1 89.44 132 LEU B O 1
ATOM 2567 N N . GLN B 1 133 ? 13.203 -6.297 -19.875 1 77.19 133 GLN B N 1
ATOM 2568 C CA . GLN B 1 133 ? 13.461 -5.91 -21.266 1 77.19 133 GLN B CA 1
ATOM 2569 C C . GLN B 1 133 ? 14.836 -5.258 -21.391 1 77.19 133 GLN B C 1
ATOM 2571 O O . GLN B 1 133 ? 15.43 -5.266 -22.484 1 77.19 133 GLN B O 1
ATOM 2576 N N . GLY B 1 134 ? 15.383 -4.469 -20.469 1 62.22 134 GLY B N 1
ATOM 2577 C CA . GLY B 1 134 ? 16.5 -3.604 -20.781 1 62.22 134 GLY B CA 1
ATOM 2578 C C . GLY B 1 134 ? 17.844 -4.203 -20.406 1 62.22 134 GLY B C 1
ATOM 2579 O O . GLY B 1 134 ? 17.906 -5.27 -19.797 1 62.22 134 GLY B O 1
ATOM 2580 N N . LYS B 1 135 ? 18.891 -3.732 -21.266 1 55.53 135 LYS B N 1
ATOM 2581 C CA . LYS B 1 135 ? 20.297 -3.971 -20.953 1 55.53 135 LYS B CA 1
ATOM 2582 C C . LYS B 1 135 ? 20.641 -3.523 -19.531 1 55.53 135 LYS B C 1
ATOM 2584 O O . LYS B 1 135 ? 19.938 -2.67 -18.969 1 55.53 135 LYS B O 1
ATOM 2589 N N . GLU B 1 136 ? 21.578 -4.477 -18.938 1 52.56 136 GLU B N 1
ATOM 2590 C CA . GLU B 1 136 ? 22.125 -4.281 -17.609 1 52.56 136 GLU B CA 1
ATOM 2591 C C . GLU B 1 136 ? 22.297 -2.799 -17.281 1 52.56 136 GLU B C 1
ATOM 2593 O O . GLU B 1 136 ? 22.156 -2.389 -16.141 1 52.56 136 GLU B O 1
ATOM 2598 N N . THR B 1 137 ? 22.875 -2.211 -18.281 1 49.25 137 THR B N 1
ATOM 2599 C CA . THR B 1 137 ? 23.391 -0.874 -18.016 1 49.25 137 THR B CA 1
ATOM 2600 C C . THR B 1 137 ? 22.312 0.01 -17.406 1 49.25 137 THR B C 1
ATOM 2602 O O . THR B 1 137 ? 22.594 1.02 -16.766 1 49.25 137 THR B O 1
ATOM 2605 N N . GLU B 1 138 ? 21.25 -0.243 -17.844 1 47.12 138 GLU B N 1
ATOM 2606 C CA . GLU B 1 138 ? 20.141 0.558 -17.328 1 47.12 138 GLU B CA 1
ATOM 2607 C C . GLU B 1 138 ? 19.797 0.145 -15.898 1 47.12 138 GLU B C 1
ATOM 2609 O O . GLU B 1 138 ? 18.656 0.348 -15.453 1 47.12 138 GLU B O 1
ATOM 2614 N N . GLU B 1 139 ? 20.625 -0.627 -15.375 1 45.62 139 GLU B N 1
ATOM 2615 C CA . GLU B 1 139 ? 20.484 -1.035 -13.984 1 45.62 139 GLU B CA 1
ATOM 2616 C C . GLU B 1 139 ? 20.047 0.135 -13.102 1 45.62 139 GLU B C 1
ATOM 2618 O O . GLU B 1 139 ? 20.375 0.176 -11.914 1 45.62 139 GLU B O 1
ATOM 2623 N N . ASN B 1 140 ? 19.922 1.247 -13.719 1 45.34 140 ASN B N 1
ATOM 2624 C CA . ASN B 1 140 ? 19.391 2.252 -12.797 1 45.34 140 ASN B CA 1
ATOM 2625 C C . ASN B 1 140 ? 18.281 1.682 -11.922 1 45.34 140 ASN B C 1
ATOM 2627 O O . ASN B 1 140 ? 17.281 1.154 -12.43 1 45.34 140 ASN B O 1
ATOM 2631 N N . HIS B 1 141 ? 18.641 0.959 -10.805 1 49.56 141 HIS B N 1
ATOM 2632 C CA . HIS B 1 141 ? 17.656 0.756 -9.742 1 49.56 141 HIS B CA 1
ATOM 2633 C C . HIS B 1 141 ? 16.406 1.598 -9.977 1 49.56 141 HIS B C 1
ATOM 2635 O O . HIS B 1 141 ? 16.469 2.828 -9.945 1 49.56 141 HIS B O 1
ATOM 2641 N N . LEU B 1 142 ? 15.75 1.285 -10.945 1 53.81 142 LEU B N 1
ATOM 2642 C CA . LEU B 1 142 ? 14.492 2.021 -11.047 1 53.81 142 LEU B CA 1
ATOM 2643 C C . LEU B 1 142 ? 13.977 2.408 -9.664 1 53.81 142 LEU B C 1
ATOM 2645 O O . LEU B 1 142 ? 13.82 1.55 -8.789 1 53.81 142 LEU B O 1
ATOM 2649 N N . SER B 1 143 ? 14.422 3.492 -9.211 1 59.25 143 SER B N 1
ATOM 2650 C CA . SER B 1 143 ? 14.047 4.062 -7.918 1 59.25 143 SER B CA 1
ATOM 2651 C C . SER B 1 143 ? 12.547 3.959 -7.684 1 59.25 143 SER B C 1
ATOM 2653 O O . SER B 1 143 ? 12.094 3.941 -6.539 1 59.25 143 SER B O 1
ATOM 2655 N N . ASN B 1 144 ? 11.859 3.635 -8.922 1 77.69 144 ASN B N 1
ATOM 2656 C CA . ASN B 1 144 ? 10.43 3.672 -8.617 1 77.69 144 ASN B CA 1
ATOM 2657 C C . ASN B 1 144 ? 9.688 2.516 -9.281 1 77.69 144 ASN B C 1
ATOM 2659 O O . ASN B 1 144 ? 9.273 2.621 -10.438 1 77.69 144 ASN B O 1
ATOM 2663 N N . ILE B 1 145 ? 9.688 1.344 -8.703 1 90.19 145 ILE B N 1
ATOM 2664 C CA . ILE B 1 145 ? 8.852 0.233 -9.148 1 90.19 145 ILE B CA 1
ATOM 2665 C C . ILE B 1 145 ? 7.387 0.529 -8.836 1 90.19 145 ILE B C 1
ATOM 2667 O O . ILE B 1 145 ? 7.023 0.743 -7.676 1 90.19 145 ILE B O 1
ATOM 2671 N N . PRO B 1 146 ? 6.613 0.507 -9.906 1 92.5 146 PRO B N 1
ATOM 2672 C CA . PRO B 1 146 ? 5.207 0.836 -9.672 1 92.5 146 PRO B CA 1
ATOM 2673 C C . PRO B 1 146 ? 4.477 -0.249 -8.883 1 92.5 146 PRO B C 1
ATOM 2675 O O . PRO B 1 146 ? 4.773 -1.436 -9.039 1 92.5 146 PRO B O 1
ATOM 2678 N N . GLN B 1 147 ? 3.535 0.25 -8.07 1 95.56 147 GLN B N 1
ATOM 2679 C CA . GLN B 1 147 ? 2.631 -0.685 -7.406 1 95.56 147 GLN B CA 1
ATOM 2680 C C . GLN B 1 147 ? 1.574 -1.205 -8.375 1 95.56 147 GLN B C 1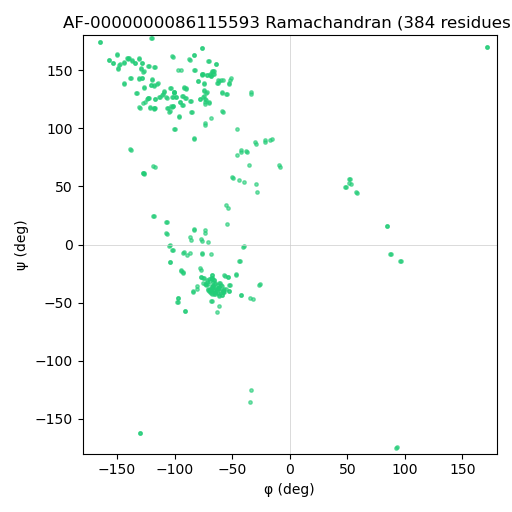
ATOM 2682 O O . GLN B 1 147 ? 1.164 -0.493 -9.297 1 95.56 147 GLN B O 1
ATOM 2687 N N . THR B 1 148 ? 1.167 -2.459 -8.164 1 95.69 148 THR B N 1
ATOM 2688 C CA . THR B 1 148 ? 0.078 -3.051 -8.938 1 95.69 148 THR B CA 1
ATOM 2689 C C . THR B 1 148 ? -0.982 -3.639 -8.008 1 95.69 148 THR B C 1
ATOM 2691 O O . THR B 1 148 ? -0.671 -4.461 -7.145 1 95.69 148 THR B O 1
ATOM 2694 N N . ARG B 1 149 ? -2.182 -3.143 -8.172 1 96.56 149 ARG B N 1
ATOM 2695 C CA . ARG B 1 149 ? -3.303 -3.723 -7.441 1 96.56 149 ARG B CA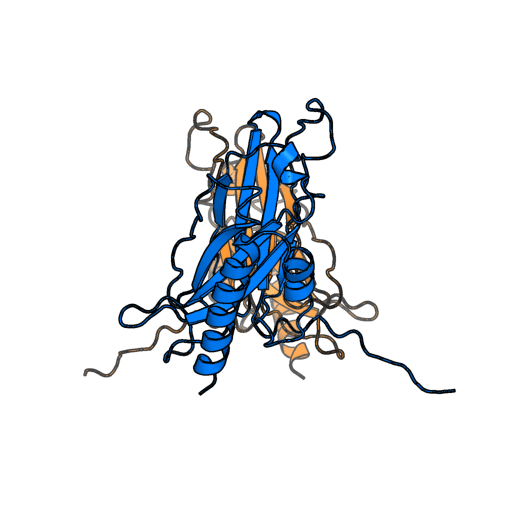 1
ATOM 2696 C C . ARG B 1 149 ? -3.998 -4.801 -8.266 1 96.56 149 ARG B C 1
ATOM 2698 O O . ARG B 1 149 ? -4.41 -4.551 -9.398 1 96.56 149 ARG B O 1
ATOM 2705 N N . LEU B 1 150 ? -4.145 -5.922 -7.66 1 96.19 150 LEU B N 1
ATOM 2706 C CA . LEU B 1 150 ? -4.742 -7.07 -8.336 1 96.19 150 LEU B CA 1
ATOM 2707 C C . LEU B 1 150 ? -6.027 -7.504 -7.641 1 96.19 150 LEU B C 1
ATOM 2709 O O . LEU B 1 150 ? -6.004 -7.906 -6.477 1 96.19 150 LEU B O 1
ATOM 2713 N N . PRO B 1 151 ? -7.152 -7.426 -8.328 1 95.81 151 PRO B N 1
ATOM 2714 C CA . PRO B 1 151 ? -8.383 -7.949 -7.723 1 95.81 151 PRO B CA 1
ATOM 2715 C C . PRO B 1 151 ? -8.312 -9.453 -7.461 1 95.81 151 PRO B C 1
ATOM 2717 O O . PRO B 1 151 ? -7.75 -10.195 -8.266 1 95.81 151 PRO B O 1
ATOM 2720 N N . LEU B 1 152 ? -8.836 -9.805 -6.312 1 95.62 152 LEU B N 1
ATOM 2721 C CA . LEU B 1 152 ? -8.93 -11.227 -6.008 1 95.62 152 LEU B CA 1
ATOM 2722 C C . LEU B 1 152 ? -10.133 -11.852 -6.711 1 95.62 152 LEU B C 1
ATOM 2724 O O . LEU B 1 152 ? -11.195 -11.234 -6.809 1 95.62 152 LEU B O 1
ATOM 2728 N N . THR B 1 153 ? -9.875 -13.031 -7.168 1 93.69 153 THR B N 1
ATOM 2729 C CA . THR B 1 153 ? -10.938 -13.758 -7.855 1 93.69 153 THR B CA 1
ATOM 2730 C C . THR B 1 153 ? -11.109 -15.156 -7.27 1 93.69 153 THR B C 1
ATOM 2732 O O . THR B 1 153 ? -10.242 -15.641 -6.539 1 93.69 153 THR B O 1
ATOM 2735 N N . HIS B 1 154 ? -12.32 -15.688 -7.469 1 89.75 154 HIS B N 1
ATOM 2736 C CA . HIS B 1 154 ? -12.586 -17.078 -7.148 1 89.75 154 HIS B CA 1
ATOM 2737 C C . HIS B 1 154 ? -12.648 -17.938 -8.406 1 89.75 154 HIS B C 1
ATOM 2739 O O . HIS B 1 154 ? -13.188 -17.516 -9.43 1 89.75 154 HIS B O 1
ATOM 2745 N N . PRO B 1 155 ? -11.961 -19.078 -8.281 1 78.5 155 PRO B N 1
ATOM 2746 C CA . PRO B 1 155 ? -12.055 -19.969 -9.453 1 78.5 155 PRO B CA 1
ATOM 2747 C C . PRO B 1 155 ? -13.492 -20.359 -9.789 1 78.5 155 PRO B C 1
ATOM 2749 O O . PRO B 1 155 ? -14.305 -20.562 -8.883 1 78.5 155 PRO B O 1
ATOM 2752 N N . GLN B 1 156 ? -13.914 -19.875 -10.953 1 64.62 156 GLN B N 1
ATOM 2753 C CA . GLN B 1 156 ? -15.25 -20.281 -11.367 1 64.62 156 GLN B CA 1
ATOM 2754 C C . GLN B 1 156 ? -15.25 -21.75 -11.812 1 64.62 156 GLN B C 1
ATOM 2756 O O . GLN B 1 156 ? -14.25 -22.25 -12.336 1 64.62 156 GLN B O 1
ATOM 2761 N N . PRO B 1 157 ? -16.156 -22.531 -11.312 1 52.66 157 PRO B N 1
ATOM 2762 C CA . PRO B 1 157 ? -16.203 -23.891 -11.836 1 52.66 157 PRO B CA 1
ATOM 2763 C C . PRO B 1 157 ? -15.828 -23.969 -13.312 1 52.66 157 PRO B C 1
ATOM 2765 O O . PRO B 1 157 ? -15.695 -22.953 -13.977 1 52.66 157 PRO B O 1
ATOM 2768 N N . LYS B 1 158 ? -16.438 -24.453 -14.281 1 49.62 158 LYS B N 1
ATOM 2769 C CA . LYS B 1 158 ? -16.062 -24.953 -15.602 1 49.62 158 LYS B CA 1
ATOM 2770 C C . LYS B 1 158 ? -15.461 -23.844 -16.453 1 49.62 158 LYS B C 1
ATOM 2772 O O . LYS B 1 158 ? -14.523 -24.094 -17.219 1 49.62 158 LYS B O 1
ATOM 2777 N N . GLY B 1 159 ? -16.016 -22.719 -16.781 1 42.34 159 GLY B N 1
ATOM 2778 C CA . GLY B 1 159 ? -15.656 -21.922 -17.953 1 42.34 159 GLY B CA 1
ATOM 2779 C C . GLY B 1 159 ? -14.508 -20.969 -17.688 1 42.34 159 GLY B C 1
ATOM 2780 O O . GLY B 1 159 ? -14.297 -20.031 -18.453 1 42.34 159 GLY B O 1
ATOM 2781 N N . ASP B 1 160 ? -13.922 -21 -16.641 1 46.72 160 ASP B N 1
ATOM 2782 C CA . ASP B 1 160 ? -13.125 -19.812 -16.328 1 46.72 160 ASP B CA 1
ATOM 2783 C C . ASP B 1 160 ? -11.859 -19.766 -17.172 1 46.72 160 ASP B C 1
ATOM 2785 O O . ASP B 1 160 ? -11.219 -20.797 -17.391 1 46.72 160 ASP B O 1
ATOM 2789 N N . ARG B 1 161 ? -11.68 -18.781 -17.906 1 43 161 ARG B N 1
ATOM 2790 C CA . ARG B 1 161 ? -10.625 -18.453 -18.859 1 43 161 ARG B CA 1
ATOM 2791 C C . ARG B 1 161 ? -9.25 -18.812 -18.312 1 43 161 ARG B C 1
ATOM 2793 O O . ARG B 1 161 ? -8.344 -19.188 -19.062 1 43 161 ARG B O 1
ATOM 2800 N N . ILE B 1 162 ? -9 -18.5 -17.047 1 45.75 162 ILE B N 1
ATOM 2801 C CA . ILE B 1 162 ? -7.652 -18.781 -16.562 1 45.75 162 ILE B CA 1
ATOM 2802 C C . ILE B 1 162 ? -7.367 -20.281 -16.688 1 45.75 162 ILE B C 1
ATOM 2804 O O . ILE B 1 162 ? -6.258 -20.688 -17.047 1 45.75 162 ILE B O 1
ATOM 2808 N N . LEU B 1 163 ? -8.477 -21.188 -16.469 1 44.12 163 LEU B N 1
ATOM 2809 C CA . LEU B 1 163 ? -8.375 -22.609 -16.766 1 44.12 163 LEU B CA 1
ATOM 2810 C C . LEU B 1 163 ? -8.125 -22.844 -18.25 1 44.12 163 LEU B C 1
ATOM 2812 O O . LEU B 1 163 ? -7.383 -23.766 -18.609 1 44.12 163 LEU B O 1
ATOM 2816 N N . GLN B 1 164 ? -8.75 -22.047 -19.062 1 43.69 164 GLN B N 1
ATOM 2817 C CA . GLN B 1 164 ? -8.477 -22.203 -20.484 1 43.69 164 GLN B CA 1
ATOM 2818 C C . GLN B 1 164 ? -7.023 -21.859 -20.812 1 43.69 164 GLN B C 1
ATOM 2820 O O . GLN B 1 164 ? -6.398 -22.516 -21.641 1 43.69 164 GLN B O 1
ATOM 2825 N N . ILE B 1 165 ? -6.594 -20.797 -20.156 1 42.94 165 ILE B N 1
ATOM 2826 C CA . ILE B 1 165 ? -5.188 -20.5 -20.406 1 42.94 165 ILE B CA 1
ATOM 2827 C C . ILE B 1 165 ? -4.32 -21.625 -19.844 1 42.94 165 ILE B C 1
ATOM 2829 O O . ILE B 1 165 ? -3.381 -22.078 -20.5 1 42.94 165 ILE B O 1
ATOM 2833 N N . LEU B 1 166 ? -4.723 -22.125 -18.688 1 42.69 166 LEU B N 1
ATOM 2834 C CA . LEU B 1 166 ? -4.031 -23.297 -18.156 1 42.69 166 LEU B CA 1
ATOM 2835 C C . LEU B 1 166 ? -4.359 -24.531 -18.984 1 42.69 166 LEU B C 1
ATOM 2837 O O . LEU B 1 166 ? -3.512 -25.406 -19.156 1 42.69 166 LEU B O 1
ATOM 2841 N N . GLU B 1 167 ? -5.613 -24.688 -19.438 1 43.47 167 GLU B N 1
ATOM 2842 C CA . GLU B 1 167 ? -6.008 -25.812 -20.281 1 43.47 167 GLU B CA 1
ATOM 2843 C C . GLU B 1 167 ? -5.309 -25.766 -21.641 1 43.47 167 GLU B C 1
ATOM 2845 O O . GLU B 1 167 ? -5.039 -26.797 -22.25 1 43.47 167 GLU B O 1
ATOM 2850 N N . SER B 1 168 ? -5.254 -24.594 -22.172 1 38.38 168 SER B N 1
ATOM 2851 C CA . SER B 1 168 ? -4.496 -24.641 -23.422 1 38.38 168 SER B CA 1
ATOM 2852 C C . SER B 1 168 ? -3.127 -25.281 -23.203 1 38.38 168 SER B C 1
ATOM 2854 O O . SER B 1 168 ? -2.432 -25.609 -24.172 1 38.38 168 SER B O 1
ATOM 2856 N N . ARG B 1 169 ? -2.715 -25.094 -21.984 1 38.72 169 ARG B N 1
ATOM 2857 C CA . ARG B 1 169 ? -1.467 -25.781 -21.672 1 38.72 169 ARG B CA 1
ATOM 2858 C C . ARG B 1 169 ? -1.724 -27.234 -21.281 1 38.72 169 ARG B C 1
ATOM 2860 O O . ARG B 1 169 ? -1.191 -27.719 -20.281 1 38.72 169 ARG B O 1
ATOM 2867 N N . ARG B 1 170 ? -2.846 -27.766 -21.469 1 38.91 170 ARG B N 1
ATOM 2868 C CA . ARG B 1 170 ? -3.229 -29.141 -21.188 1 38.91 170 ARG B CA 1
ATOM 2869 C C . ARG B 1 170 ? -2.188 -30.125 -21.703 1 38.91 170 ARG B C 1
ATOM 2871 O O . ARG B 1 170 ? -2.311 -31.328 -21.516 1 38.91 170 ARG B O 1
ATOM 2878 N N . SER B 1 171 ? -1.511 -29.703 -22.672 1 40.44 171 SER B N 1
ATOM 2879 C CA . SER B 1 171 ? -0.745 -30.859 -23.109 1 40.44 171 SER B CA 1
ATOM 2880 C C . SER B 1 171 ? 0.083 -31.453 -21.969 1 40.44 171 SER B C 1
ATOM 2882 O O . SER B 1 171 ? 0.534 -32.594 -22.047 1 40.44 171 SER B O 1
ATOM 2884 N N . ASP B 1 172 ? 0.692 -30.641 -21.062 1 41.38 172 ASP B N 1
ATOM 2885 C CA . ASP B 1 172 ? 1.64 -31.281 -20.172 1 41.38 172 ASP B CA 1
ATOM 2886 C C . ASP B 1 172 ? 0.948 -31.75 -18.891 1 41.38 172 ASP B C 1
ATOM 2888 O O . ASP B 1 172 ? 0.004 -31.125 -18.422 1 41.38 172 ASP B O 1
ATOM 2892 N N . ARG B 1 173 ? 0.998 -33 -18.422 1 46.34 173 ARG B N 1
ATOM 2893 C CA . ARG B 1 173 ? 0.55 -33.75 -17.25 1 46.34 173 ARG B CA 1
ATOM 2894 C C . ARG B 1 173 ? 0.432 -32.812 -16.047 1 46.34 173 ARG B C 1
ATOM 2896 O O . ARG B 1 173 ? -0.447 -33 -15.195 1 46.34 173 ARG B O 1
ATOM 2903 N N . GLU B 1 174 ? 1.237 -31.891 -15.953 1 45.84 174 GLU B N 1
ATOM 2904 C CA . GLU B 1 174 ? 1.375 -31.047 -14.773 1 45.84 174 GLU B CA 1
ATOM 2905 C C . GLU B 1 174 ? 0.254 -30.016 -14.695 1 45.84 174 GLU B C 1
ATOM 2907 O O . GLU B 1 174 ? -0.186 -29.641 -13.602 1 45.84 174 GLU B O 1
ATOM 2912 N N . ALA B 1 175 ? -0.377 -29.703 -15.789 1 47 175 ALA B N 1
ATOM 2913 C CA . ALA B 1 175 ? -1.575 -28.875 -15.836 1 47 175 ALA B CA 1
ATOM 2914 C C . ALA B 1 175 ? -2.746 -29.562 -15.133 1 47 175 ALA B C 1
ATOM 2916 O O . ALA B 1 175 ? -3.549 -28.891 -14.469 1 47 175 ALA B O 1
ATOM 2917 N N . ALA B 1 176 ? -2.686 -30.859 -15.266 1 51.28 176 ALA B N 1
ATOM 2918 C CA . ALA B 1 176 ? -3.744 -31.625 -14.602 1 51.28 176 ALA B CA 1
ATOM 2919 C C . ALA B 1 176 ? -3.711 -31.422 -13.094 1 51.28 176 ALA B C 1
ATOM 2921 O O . ALA B 1 176 ? -4.754 -31.234 -12.461 1 51.28 176 ALA B O 1
ATOM 2922 N N . ALA B 1 177 ? -2.475 -31.328 -12.578 1 52.38 177 ALA B N 1
ATOM 2923 C CA . ALA B 1 177 ? -2.369 -31.156 -11.133 1 52.38 177 ALA B CA 1
ATOM 2924 C C . ALA B 1 177 ? -2.791 -29.75 -10.711 1 52.38 177 ALA B C 1
ATOM 2926 O O . ALA B 1 177 ? -3.424 -29.578 -9.672 1 52.38 177 ALA B O 1
ATOM 2927 N N . PHE B 1 178 ? -2.52 -28.891 -11.484 1 56.41 178 PHE B N 1
ATOM 2928 C CA . PHE B 1 178 ? -2.889 -27.5 -11.219 1 56.41 178 PHE B CA 1
ATOM 2929 C C . PHE B 1 178 ? -4.402 -27.328 -11.281 1 56.41 178 PHE B C 1
ATOM 2931 O O . PHE B 1 178 ? -4.988 -26.672 -10.422 1 56.41 178 PHE B O 1
ATOM 2938 N N . VAL B 1 179 ? -5.012 -28.031 -12.219 1 55.47 179 VAL B N 1
ATOM 2939 C CA . VAL B 1 179 ? -6.465 -27.984 -12.375 1 55.47 179 VAL B CA 1
ATOM 2940 C C . VAL B 1 179 ? -7.125 -28.625 -11.156 1 55.47 179 VAL B C 1
ATOM 2942 O O . VAL B 1 179 ? -8.133 -28.125 -10.648 1 55.47 179 VAL B O 1
ATOM 2945 N N . LYS B 1 180 ? -6.414 -29.656 -10.711 1 58.28 180 LYS B N 1
ATOM 2946 C CA . LYS B 1 180 ? -6.965 -30.344 -9.547 1 58.28 180 LYS B CA 1
ATOM 2947 C C . LYS B 1 180 ? -6.918 -29.438 -8.312 1 58.28 180 LYS B C 1
ATOM 2949 O O . LYS B 1 180 ? -7.902 -29.344 -7.574 1 58.28 180 LYS B O 1
ATOM 2954 N N . LEU B 1 181 ? -5.816 -28.812 -8.25 1 56.38 181 LEU B N 1
ATOM 2955 C CA . LEU B 1 181 ? -5.645 -27.938 -7.102 1 56.38 181 LEU B CA 1
ATOM 2956 C C . LEU B 1 181 ? -6.605 -26.75 -7.176 1 56.38 181 LEU B C 1
ATOM 2958 O O . LEU B 1 181 ? -7.184 -26.359 -6.16 1 56.38 181 LEU B O 1
ATOM 2962 N N . ARG B 1 182 ? -6.805 -26.344 -8.281 1 59.62 182 ARG B N 1
ATOM 2963 C CA . ARG B 1 182 ? -7.73 -25.234 -8.484 1 59.62 182 ARG B CA 1
ATOM 2964 C C . ARG B 1 182 ? -9.164 -25.656 -8.195 1 59.62 182 ARG B C 1
ATOM 2966 O O . ARG B 1 182 ? -9.953 -24.875 -7.652 1 59.62 182 ARG B O 1
ATOM 2973 N N . GLY B 1 183 ? -9.391 -26.859 -8.633 1 60.81 183 GLY B N 1
ATOM 2974 C CA . GLY B 1 183 ? -10.68 -27.438 -8.297 1 60.81 183 GLY B CA 1
ATOM 2975 C C . GLY B 1 183 ? -10.945 -27.484 -6.809 1 60.81 183 GLY B C 1
ATOM 2976 O O . GLY B 1 183 ? -12.055 -27.188 -6.359 1 60.81 183 GLY B O 1
ATOM 2977 N N . GLN B 1 184 ? -9.953 -27.812 -6.148 1 61.78 184 GLN B N 1
ATOM 2978 C CA . GLN B 1 184 ? -10.062 -27.875 -4.695 1 61.78 184 GLN B CA 1
ATOM 2979 C C . GLN B 1 184 ? -10.273 -26.484 -4.098 1 61.78 184 GLN B C 1
ATOM 2981 O O . GLN B 1 184 ? -11.07 -26.328 -3.168 1 61.78 184 GLN B O 1
ATOM 2986 N N . ARG B 1 185 ? -9.672 -25.641 -4.676 1 61 185 ARG B N 1
ATOM 2987 C CA . ARG B 1 185 ? -9.797 -24.266 -4.184 1 61 185 ARG B CA 1
ATOM 2988 C C . ARG B 1 185 ? -11.188 -23.719 -4.453 1 61 185 ARG B C 1
ATOM 2990 O O . ARG B 1 185 ? -11.734 -22.969 -3.643 1 61 185 ARG B O 1
ATOM 2997 N N . ALA B 1 186 ? -11.75 -24.016 -5.613 1 62.94 186 ALA B N 1
ATOM 2998 C CA . ALA B 1 186 ? -13.109 -23.609 -5.941 1 62.94 186 ALA B CA 1
ATOM 2999 C C . ALA B 1 186 ? -14.109 -24.156 -4.934 1 62.94 186 ALA B C 1
ATOM 3001 O O . ALA B 1 186 ? -15.07 -23.484 -4.555 1 62.94 186 ALA B O 1
ATOM 3002 N N . ARG B 1 187 ? -13.898 -25.422 -4.535 1 59.41 187 ARG B N 1
ATOM 3003 C CA . ARG B 1 187 ? -14.781 -26.062 -3.559 1 59.41 187 ARG B CA 1
ATOM 3004 C C . ARG B 1 187 ? -14.727 -25.328 -2.217 1 59.41 187 ARG B C 1
ATOM 3006 O O . ARG B 1 187 ? -15.75 -25.125 -1.571 1 59.41 187 ARG B O 1
ATOM 3013 N N . LYS B 1 188 ? -13.609 -24.891 -1.978 1 59.19 188 LYS B N 1
ATOM 3014 C CA . LYS B 1 188 ? -13.445 -24.219 -0.692 1 59.19 188 LYS B CA 1
ATOM 3015 C C . LYS B 1 188 ? -14.109 -22.844 -0.703 1 59.19 188 LYS B C 1
ATOM 3017 O O . LYS B 1 188 ? -14.57 -22.375 0.333 1 59.19 188 LYS B O 1
ATOM 3022 N N . SER B 1 189 ? -14.117 -22.188 -1.755 1 58.59 189 SER B N 1
ATOM 3023 C CA . SER B 1 189 ? -14.797 -20.906 -1.914 1 58.59 189 SER B CA 1
ATOM 3024 C C . SER B 1 189 ? -16.297 -21.062 -1.725 1 58.59 189 SER B C 1
ATOM 3026 O O . SER B 1 189 ? -16.969 -20.141 -1.22 1 58.59 189 SER B O 1
ATOM 3028 N N . LEU B 1 190 ? -16.859 -22.141 -2.189 1 55.47 190 LEU B N 1
ATOM 3029 C CA . LEU B 1 190 ? -18.281 -22.406 -2.094 1 55.47 190 LEU B CA 1
ATOM 3030 C C . LEU B 1 190 ? -18.688 -22.734 -0.657 1 55.47 190 LEU B C 1
ATOM 3032 O O . LEU B 1 190 ? -19.797 -22.406 -0.229 1 55.47 190 LEU B O 1
ATOM 3036 N N . GLU B 1 191 ? -17.859 -23.312 0.023 1 54.16 191 GLU B N 1
ATOM 3037 C CA . GLU B 1 191 ? -18.188 -23.719 1.384 1 54.16 191 GLU B CA 1
ATOM 3038 C C . GLU B 1 191 ? -18.188 -22.531 2.338 1 54.16 191 GLU B C 1
ATOM 3040 O O . GLU B 1 191 ? -18.891 -22.547 3.35 1 54.16 191 GLU B O 1
ATOM 3045 N N . THR B 1 192 ? -17.484 -21.609 2.105 1 48.88 192 THR B N 1
ATOM 3046 C CA . THR B 1 192 ? -17.406 -20.484 3.023 1 48.88 192 THR B CA 1
ATOM 3047 C C . THR B 1 192 ? -18.625 -19.594 2.895 1 48.88 192 THR B C 1
ATOM 3049 O O . THR B 1 192 ? -18.812 -18.656 3.67 1 48.88 192 THR B O 1
ATOM 3052 N N . LYS B 1 193 ? -19.469 -19.781 1.955 1 45.47 193 LYS B N 1
ATOM 3053 C CA . LYS B 1 193 ? -20.688 -18.984 1.78 1 45.47 193 LYS B CA 1
ATOM 3054 C C . LYS B 1 193 ? -21.844 -19.562 2.6 1 45.47 193 LYS B C 1
ATOM 3056 O O . LYS B 1 193 ? -22.953 -19.031 2.584 1 45.47 193 LYS B O 1
ATOM 3061 N N . HIS B 1 194 ? -21.812 -20.672 3.234 1 38.22 194 HIS B N 1
ATOM 3062 C CA . HIS B 1 194 ? -22.875 -21.141 4.105 1 38.22 194 HIS B CA 1
ATOM 3063 C C . HIS B 1 194 ? -22.547 -20.875 5.57 1 38.22 194 HIS B C 1
ATOM 3065 O O . HIS B 1 194 ? -21.406 -21.078 6 1 38.22 194 HIS B O 1
#

Foldseek 3Di:
DDPPVPPPPPPPLVQWKWKWFWAAQQVQQKIKIWGFKIAQHAQLDPVRFFFKKKKKDKDDCVLVVPWDIDIFHTRPRDRIDGGRDMDIGRHHLVSLQDPPIWIKMWMWGDDDPDDTFTRFIWIGRRNPHHPNPDDCVVSPVPPDGDMDMTRGDQDDPDPDCVLVVLVVVVVPPSSVVVVVVSVVNNVRVVVSVD/DPPVPPCPPPPPLVQWKWKWFWAAQQVQQKIKIWGFKIAQHAQLDPVRFFFKKKKKDKDDCVLVVPWDIDMFDTRPRDRIDGGRDMDIGRHHLVSLQDPPIKIKMWMWGDDDPDDTFTRFIWIGRRNDHHPNPDDCVVSPVPPDGDMDMTRGDQDDPDPDVVLVVLVVVVVPPSSVVVVVVSVVNNVRVVVSVD

Sequence (388 aa):
MAENGKLLGSSSEKYGAITIKADYRLAEQKLRVEILNAVNLLPLDSNGSSDPFVLVNLEPKHTFPAVEARSTQIKKNELNPLYDETFDFLVTRDQCRAPGACILLTVFDYDTLLSNDFEGEAFLALEHLPGLQGKETEENHLSNIPQTRLPLTHPQPKGDRILQILESRRSDREAAAFVKLRGQRARKSLETKHMAENGKLLGSSSEKYGAITIKADYRLAEQKLRVEILNAVNLLPLDSNGSSDPFVLVNLEPKHTFPAVEARSTQIKKNELNPLYDETFDFLVTRDQCRAPGACILLTVFDYDTLLSNDFEGEAFLALEHLPGLQGKETEENHLSNIPQTRLPLTHPQPKGDRILQILESRRSDREAAAFVKLRGQRARKSLETKH

Secondary structure (DSSP, 8-state):
---------S---TT-EEEEEEEEETTTTEEEEEEEEEES----STTS---EEEEEEEE-TTTSTT---EEPPP-TT-SS-EEEEEEEE---HHHHHSTT-EEEEEEEE--SSSPPEEEEEEEEESTT-TTSSS-GGG----S-PPPEEEE-B---STT-HHHHHHHTTTTSHHHHHHHHHHHHHHHHHHHTT-/-TT------S---TT-EEEEEEEEETTTTEEEEEEEEEES----STTS---EEEEEEEE-TTTSTT---EEPPP-TT-SS-EEEEEEEE---HHHHHSTT-EEEEEEEE--SSSPPEEEEEEEEESTT-TTSSS-GGG----S-PPPEEEE-B---STT-HHHHHHHTTTTSHHHHHHHHHHHHHHHHHHHTT-

Radius of gyration: 23.65 Å; Cα contacts (8 Å, |Δi|>4): 755; chains: 2; bounding box: 57×68×71 Å

Nearest PDB structures (foldseek):
  4lcv-assembly3_C  TM=8.860E-01  e=6.796E-12  Rattus norvegicus
  3n5a-assembly1_A  TM=7.814E-01  e=2.015E-12  Mus musculus
  6u41-assembly1_A  TM=7.742E-01  e=3.393E-12  Homo sapiens
  6ank-assembly1_A  TM=7.984E-01  e=4.590E-11  Rattus norvegicus
  5w5c-assembly1_F-2  TM=7.790E-01  e=1.841E-10  Rattus norvegicus

Organism: NCBI:txid247094

Solvent-accessible surface area (backbone atoms only — not comparable to full-atom values): 21704 Å² total; per-residue (Å²): 139,82,87,77,75,77,77,82,61,80,79,74,47,78,39,5,33,39,32,32,33,58,35,34,38,65,94,73,41,24,39,38,39,32,42,41,34,36,38,60,40,66,56,79,38,92,87,65,25,18,24,35,28,42,37,42,35,64,34,48,49,86,71,35,71,88,63,76,72,45,68,54,71,70,36,75,70,30,42,59,42,75,65,71,44,75,46,78,40,87,45,53,71,67,46,39,57,35,89,77,19,23,41,38,38,37,35,30,28,64,40,90,90,51,75,61,43,59,59,27,32,36,76,41,72,37,68,78,32,52,52,66,84,62,65,71,82,63,57,60,68,66,88,69,73,64,77,44,78,38,57,26,41,70,66,55,72,88,79,38,58,70,54,46,60,46,46,72,44,48,80,49,76,64,37,56,54,52,51,50,51,45,50,52,48,32,52,42,49,59,56,71,75,109,136,85,77,74,75,72,79,81,60,78,79,74,47,79,39,6,33,39,30,31,32,59,34,36,38,67,94,75,41,26,39,38,41,32,43,42,34,36,36,60,39,66,56,79,36,91,88,63,24,18,24,35,29,40,37,42,35,65,33,49,49,87,71,36,72,89,62,75,73,45,67,55,72,70,36,75,71,28,40,59,40,73,63,70,42,76,47,75,40,88,46,53,69,67,46,39,57,35,88,78,20,24,42,40,39,37,34,29,29,63,40,91,91,50,74,62,42,58,58,26,32,34,76,43,72,39,69,78,33,52,52,65,85,63,66,69,83,61,57,59,68,66,88,70,73,64,78,44,78,38,56,26,42,71,64,55,71,90,79,36,58,70,53,45,60,44,45,71,43,48,80,48,75,65,36,56,53,52,50,49,52,46,50,53,48,30,54,42,49,59,54,70,74,109

pLDDT: mean 79.32, std 23.21, range [19.72, 98.69]

InterPro domains:
  IPR000008 C2 domain [PF00168] (29-130)
  IPR000008 C2 domain [PS50004] (14-141)
  IPR000008 C2 domain [SM00239] (30-138)
  IPR035892 C2 domain superfamily [G3DSA:2.60.40.150] (3-156)
  IPR035892 C2 domain superfamily [SSF49562] (12-130)
  IPR052095 UNC-13 domain-containing protein [PTHR45999] (11-188)